Protein 8WZL (pdb70)

Structure (mmCIF, N/CA/C/O backbone):
data_8WZL
#
_entry.id   8WZL
#
_cell.length_a   47.308
_cell.length_b   74.475
_cell.length_c   47.590
_cell.angle_alpha   90.00
_cell.angle_beta   112.02
_cell.angle_gamma   90.00
#
_symmetry.space_group_name_H-M   'P 1 21 1'
#
loop_
_entity.id
_entity.type
_entity.pdbx_description
1 polymer 'Histone deacetylase 7'
2 non-polymer 'SULFATE ION'
3 water water
#
loop_
_atom_site.group_PDB
_atom_site.id
_atom_site.type_symbol
_atom_site.label_atom_id
_atom_site.label_alt_id
_atom_site.label_comp_id
_atom_site.label_asym_id
_atom_site.label_entity_id
_atom_site.label_seq_id
_atom_site.pdbx_PDB_ins_code
_atom_site.Cartn_x
_atom_site.Cartn_y
_atom_site.Cartn_z
_atom_site.occupancy
_atom_site.B_iso_or_equiv
_atom_site.auth_seq_id
_atom_site.auth_comp_id
_atom_site.auth_asym_id
_atom_site.auth_atom_id
_atom_site.pdbx_PDB_model_num
ATOM 1 N N . GLY A 1 1 ? -9.463 -24.382 10.774 1.00 33.63 8 GLY A N 1
ATOM 2 C CA . GLY A 1 1 ? -8.038 -24.351 10.384 1.00 33.32 8 GLY A CA 1
ATOM 3 C C . GLY A 1 1 ? -7.551 -22.947 10.035 1.00 32.74 8 GLY A C 1
ATOM 4 O O . GLY A 1 1 ? -6.599 -22.801 9.277 1.00 34.26 8 GLY A O 1
ATOM 5 N N . LYS A 1 2 ? -8.166 -21.927 10.652 1.00 29.23 9 LYS A N 1
ATOM 6 C CA . LYS A 1 2 ? -7.909 -20.540 10.308 1.00 25.56 9 LYS A CA 1
ATOM 7 C C . LYS A 1 2 ? -6.483 -20.146 10.709 1.00 26.34 9 LYS A C 1
ATOM 8 O O . LYS A 1 2 ? -5.905 -20.702 11.646 1.00 27.96 9 LYS A O 1
ATOM 10 N N . ARG A 1 3 ? -5.995 -19.096 10.045 1.00 23.39 10 ARG A N 1
ATOM 11 C CA . ARG A 1 3 ? -4.669 -18.558 10.446 1.00 23.55 10 ARG A CA 1
ATOM 12 C C . ARG A 1 3 ? -4.729 -17.969 11.856 1.00 20.70 10 ARG A C 1
ATOM 13 O O . ARG A 1 3 ? -5.738 -17.358 12.193 1.00 21.87 10 ARG A O 1
ATOM 21 N N . ARG A 1 4 ? -3.673 -18.169 12.631 1.00 18.51 11 ARG A N 1
ATOM 22 C CA . ARG A 1 4 ? -3.537 -17.547 13.942 1.00 17.01 11 ARG A CA 1
ATOM 23 C C . ARG A 1 4 ? -3.017 -16.121 13.724 1.00 14.92 11 ARG A C 1
ATOM 24 O O . ARG A 1 4 ? -1.916 -15.899 13.182 1.00 13.80 11 ARG A O 1
ATOM 32 N N . VAL A 1 5 ? -3.833 -15.161 14.155 1.00 14.28 12 VAL A N 1
ATOM 33 C CA . VAL A 1 5 ? -3.575 -13.759 13.930 1.00 13.37 12 VAL A CA 1
ATOM 34 C C . VAL A 1 5 ? -3.390 -13.083 15.279 1.00 13.26 12 VAL A C 1
ATOM 35 O O . VAL A 1 5 ? -4.246 -13.172 16.175 1.00 14.18 12 VAL A O 1
ATOM 39 N N . SER A 1 6 ? -2.224 -12.459 15.424 1.00 12.24 13 SER A N 1
ATOM 40 C CA . SER A 1 6 ? -1.886 -11.629 16.574 1.00 12.68 13 SER A CA 1
ATOM 41 C C . SER A 1 6 ? -1.905 -10.175 16.151 1.00 12.28 13 SER A C 1
ATOM 42 O O . SER A 1 6 ? -1.224 -9.836 15.184 1.00 14.32 13 SER A O 1
ATOM 45 N N . TYR A 1 7 ? -2.624 -9.340 16.896 1.00 11.05 14 TYR A N 1
ATOM 46 C CA . TYR A 1 7 ? -2.818 -7.938 16.580 1.00 11.38 14 TYR A CA 1
ATOM 47 C C . TYR A 1 7 ? -2.241 -7.100 17.713 1.00 10.79 14 TYR A C 1
ATOM 48 O O . TYR A 1 7 ? -2.649 -7.242 18.865 1.00 10.91 14 TYR A O 1
ATOM 57 N N . PHE A 1 8 ? -1.248 -6.274 17.385 1.00 10.57 15 PHE A N 1
ATOM 58 C CA . PHE A 1 8 ? -0.559 -5.496 18.396 1.00 10.91 15 PHE A CA 1
ATOM 59 C C . PHE A 1 8 ? -1.152 -4.102 18.467 1.00 11.21 15 PHE A C 1
ATOM 60 O O . PHE A 1 8 ? -1.283 -3.416 17.465 1.00 10.74 15 PHE A O 1
ATOM 68 N N . TYR A 1 9 ? -1.445 -3.675 19.700 1.00 11.49 16 TYR A N 1
ATOM 69 C CA . TYR A 1 9 ? -2.054 -2.388 19.961 1.00 12.42 16 TYR A CA 1
ATOM 70 C C . TYR A 1 9 ? -1.622 -1.919 21.347 1.00 12.30 16 TYR A C 1
ATOM 71 O O . TYR A 1 9 ? -1.694 -2.678 22.313 1.00 12.82 16 TYR A O 1
ATOM 80 N N . GLU A 1 10 ? -1.131 -0.682 21.420 1.00 13.35 17 GLU A N 1
ATOM 81 C CA . GLU A 1 10 ? -0.927 0.024 22.677 1.00 15.26 17 GLU A CA 1
ATOM 82 C C . GLU A 1 10 ? -2.079 0.994 22.946 1.00 15.91 17 GLU A C 1
ATOM 83 O O . GLU A 1 10 ? -2.201 2.018 22.298 1.00 14.29 17 GLU A O 1
ATOM 89 N N . PRO A 1 11 ? -3.022 0.698 23.876 1.00 17.07 18 PRO A N 1
ATOM 90 C CA . PRO A 1 11 ? -4.152 1.592 24.113 1.00 18.53 18 PRO A CA 1
ATOM 91 C C . PRO A 1 11 ? -3.778 2.987 24.609 1.00 19.95 18 PRO A C 1
ATOM 92 O O . PRO A 1 11 ? -4.588 3.901 24.510 1.00 22.53 18 PRO A O 1
ATOM 96 N N . MET A 1 12 ? -2.542 3.175 25.088 1.00 17.66 19 MET A N 1
ATOM 97 C CA . MET A 1 12 ? -2.117 4.506 25.477 1.00 19.12 19 MET A CA 1
ATOM 98 C C . MET A 1 12 ? -1.504 5.301 24.314 1.00 16.05 19 MET A C 1
ATOM 99 O O . MET A 1 12 ? -1.089 6.457 24.493 1.00 16.07 19 MET A O 1
ATOM 104 N N . ILE A 1 13 ? -1.467 4.740 23.095 1.00 15.47 20 ILE A N 1
ATOM 105 C CA . ILE A 1 13 ? -0.735 5.416 22.033 1.00 15.64 20 ILE A CA 1
ATOM 106 C C . ILE A 1 13 ? -1.382 6.765 21.720 1.00 15.27 20 ILE A C 1
ATOM 107 O O . ILE A 1 13 ? -0.663 7.724 21.428 1.00 14.59 20 ILE A O 1
ATOM 112 N N . GLY A 1 14 ? -2.723 6.840 21.763 1.00 15.28 21 GLY A N 1
ATOM 113 C CA . GLY A 1 14 ? -3.428 8.102 21.562 1.00 14.95 21 GLY A CA 1
ATOM 114 C C . GLY A 1 14 ? -3.115 9.147 22.639 1.00 15.02 21 GLY A C 1
ATOM 115 O O . GLY A 1 14 ? -3.035 10.355 22.368 1.00 15.24 21 GLY A O 1
ATOM 116 N N . ASP A 1 15 ? -2.896 8.664 23.869 1.00 15.96 22 ASP A N 1
ATOM 117 C CA . ASP A 1 15 ? -2.471 9.505 24.976 1.00 16.16 22 ASP A CA 1
ATOM 118 C C . ASP A 1 15 ? -1.056 10.059 24.760 1.00 14.65 22 ASP A C 1
ATOM 119 O O . ASP A 1 15 ? -0.792 11.202 25.076 1.00 15.60 22 ASP A O 1
ATOM 124 N N . TYR A 1 16 ? -0.132 9.243 24.250 1.00 14.27 23 TYR A N 1
ATOM 125 C CA . TYR A 1 16 ? 1.209 9.706 23.907 1.00 12.88 23 TYR A CA 1
ATOM 126 C C . TYR A 1 16 ? 1.162 10.680 22.732 1.00 13.55 23 TYR A C 1
ATOM 127 O O . TYR A 1 16 ? 2.027 11.536 22.614 1.00 14.71 23 TYR A O 1
ATOM 136 N N . TYR A 1 17 ? 0.181 10.531 21.826 1.00 13.82 24 TYR A N 1
ATOM 137 C CA . TYR A 1 17 ? 0.156 11.327 20.610 1.00 13.73 24 TYR A CA 1
ATOM 138 C C . TYR A 1 17 ? -0.497 12.681 20.848 1.00 14.80 24 TYR A C 1
ATOM 139 O O . TYR A 1 17 ? -0.013 13.677 20.321 1.00 14.18 24 TYR A O 1
ATOM 148 N N . TYR A 1 18 ? -1.595 12.713 21.631 1.00 15.00 25 TYR A N 1
ATOM 149 C CA . TYR A 1 18 ? -2.396 13.924 21.756 1.00 14.53 25 TYR A CA 1
ATOM 150 C C . TYR A 1 18 ? -2.529 14.373 23.204 1.00 14.95 25 TYR A C 1
ATOM 151 O O . TYR A 1 18 ? -3.098 15.430 23.453 1.00 17.34 25 TYR A O 1
ATOM 160 N N . GLY A 1 19 ? -2.039 13.568 24.152 1.00 16.80 26 GLY A N 1
ATOM 161 C CA . GLY A 1 19 ? -2.156 13.903 25.564 1.00 16.38 26 GLY A CA 1
ATOM 162 C C . GLY A 1 19 ? -3.336 13.192 26.197 1.00 17.42 26 GLY A C 1
ATOM 163 O O . GLY A 1 19 ? -4.288 12.828 25.498 1.00 18.28 26 GLY A O 1
ATOM 164 N N . VAL A 1 20 ? -3.291 13.068 27.526 1.00 19.10 27 VAL A N 1
ATOM 165 C CA . VAL A 1 20 ? -4.310 12.315 28.253 1.00 21.75 27 VAL A CA 1
ATOM 166 C C . VAL A 1 20 ? -5.635 13.063 28.299 1.00 23.56 27 VAL A C 1
ATOM 167 O O . VAL A 1 20 ? -6.661 12.427 28.568 1.00 24.91 27 VAL A O 1
ATOM 171 N N . ASN A 1 21 ? -5.642 14.379 28.025 1.00 23.78 28 ASN A N 1
ATOM 172 C CA . ASN A 1 21 ? -6.891 15.113 28.151 1.00 25.88 28 ASN A CA 1
ATOM 173 C C . ASN A 1 21 ? -7.547 15.386 26.791 1.00 25.16 28 ASN A C 1
ATOM 174 O O . ASN A 1 21 ? -8.505 16.151 26.735 1.00 28.09 28 ASN A O 1
ATOM 179 N N . GLN A 1 22 ? -7.101 14.705 25.716 1.00 24.52 29 GLN A N 1
ATOM 180 C CA . GLN A 1 22 ? -7.764 14.740 24.413 1.00 24.96 29 GLN A CA 1
ATOM 181 C C . GLN A 1 22 ? -8.210 13.322 24.019 1.00 24.54 29 GLN A C 1
ATOM 182 O O . GLN A 1 22 ? -7.795 12.815 22.973 1.00 25.36 29 GLN A O 1
ATOM 188 N N . PRO A 1 23 ? -9.041 12.610 24.829 1.00 25.07 30 PRO A N 1
ATOM 189 C CA . PRO A 1 23 ? -9.368 11.204 24.555 1.00 25.56 30 PRO A CA 1
ATOM 190 C C . PRO A 1 23 ? -10.234 10.973 23.310 1.00 27.60 30 PRO A C 1
ATOM 191 O O . PRO A 1 23 ? -10.219 9.870 22.761 1.00 31.81 30 PRO A O 1
ATOM 195 N N . THR A 1 24 ? -10.967 12.007 22.858 1.00 26.32 31 THR A N 1
ATOM 196 C CA . THR A 1 24 ? -11.852 11.902 21.702 1.00 27.81 31 THR A CA 1
ATOM 197 C C . THR A 1 24 ? -11.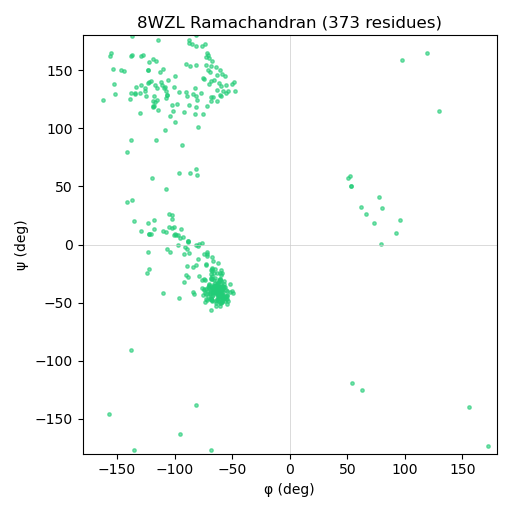290 12.628 20.472 1.00 23.13 31 THR A C 1
ATOM 198 O O . THR A 1 24 ? -11.911 12.564 19.408 1.00 22.52 31 THR A O 1
ATOM 202 N N . LYS A 1 25 ? -10.145 13.326 20.586 1.00 20.78 32 LYS A N 1
ATOM 203 C CA . LYS A 1 25 ? -9.499 13.873 19.397 1.00 18.39 32 LYS A CA 1
ATOM 204 C C . LYS A 1 25 ? -9.156 12.702 18.493 1.00 16.37 32 LYS A C 1
ATOM 205 O O . LYS A 1 25 ? -8.537 11.737 18.911 1.00 17.99 32 LYS A O 1
ATOM 211 N N . PRO A 1 26 ? -9.539 12.759 17.209 1.00 14.84 33 PRO A N 1
ATOM 212 C CA . PRO A 1 26 ? -9.362 11.629 16.309 1.00 13.82 33 PRO A CA 1
ATOM 213 C C . PRO A 1 26 ? -7.873 11.405 16.052 1.00 13.34 33 PRO A C 1
ATOM 214 O O . PRO A 1 26 ? -7.156 12.295 15.607 1.00 14.24 33 PRO A O 1
ATOM 218 N N . GLN A 1 27 ? -7.438 10.190 16.358 1.00 13.71 34 GLN A N 1
ATOM 219 C CA . GLN A 1 27 ? -6.061 9.756 16.189 1.00 12.31 34 GLN A CA 1
ATOM 220 C C . GLN A 1 27 ? -6.134 8.488 15.340 1.00 11.83 34 GLN A C 1
ATOM 221 O O . GLN A 1 27 ? -6.911 7.579 15.641 1.00 12.07 34 GLN A O 1
ATOM 227 N N . ARG A 1 28 ? -5.304 8.416 14.304 1.00 11.14 35 ARG A N 1
ATOM 228 C CA . ARG A 1 28 ? -5.508 7.445 13.247 1.00 11.33 35 ARG A CA 1
ATOM 229 C C . ARG A 1 28 ? -5.516 6.004 13.762 1.00 10.58 35 ARG A C 1
ATOM 230 O O . ARG A 1 28 ? -6.335 5.199 13.308 1.00 10.59 35 ARG A O 1
ATOM 238 N N . ILE A 1 29 ? -4.629 5.639 14.699 1.00 10.34 36 ILE A N 1
ATOM 239 C CA . ILE A 1 29 ? -4.595 4.275 15.222 1.00 10.98 36 ILE A CA 1
ATOM 240 C C . ILE A 1 29 ? -5.757 3.991 16.192 1.00 11.47 36 ILE A C 1
ATOM 241 O O . ILE A 1 29 ? -6.354 2.908 16.156 1.00 11.08 36 ILE A O 1
ATOM 246 N N . ARG A 1 30 ? -6.110 4.961 17.033 1.00 11.81 37 ARG A N 1
A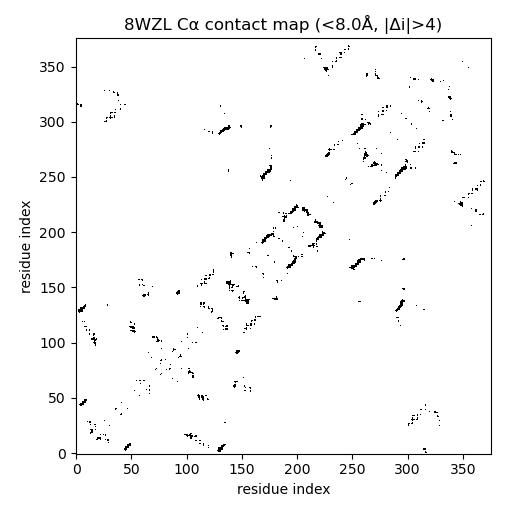TOM 247 C CA . ARG A 1 30 ? -7.242 4.809 17.935 1.00 12.84 37 ARG A CA 1
ATOM 248 C C . ARG A 1 30 ? -8.562 4.661 17.153 1.00 11.76 37 ARG A C 1
ATOM 249 O O . ARG A 1 30 ? -9.438 3.867 17.530 1.00 12.12 37 ARG A O 1
ATOM 257 N N . VAL A 1 31 ? -8.701 5.408 16.050 1.00 10.92 38 VAL A N 1
ATOM 258 C CA . VAL A 1 31 ? -9.923 5.303 15.249 1.00 11.00 38 VAL A CA 1
ATOM 259 C C . VAL A 1 31 ? -9.947 3.973 14.480 1.00 11.01 38 VAL A C 1
ATOM 260 O O . VAL A 1 31 ? -10.996 3.342 14.348 1.00 10.69 38 VAL A O 1
ATOM 264 N N . THR A 1 32 ? -8.811 3.569 13.905 1.00 10.47 39 THR A N 1
ATOM 265 C CA . THR A 1 32 ? -8.717 2.276 13.232 1.00 9.79 39 THR A CA 1
ATOM 266 C C . THR A 1 32 ? -9.157 1.167 14.196 1.00 10.14 39 THR A C 1
ATOM 267 O O . THR A 1 32 ? -9.969 0.292 13.858 1.00 10.24 39 THR A O 1
ATOM 271 N N . HIS A 1 33 ? -8.631 1.216 15.437 1.00 10.58 40 HIS A N 1
ATOM 272 C CA . HIS A 1 33 ? -8.993 0.225 16.435 1.00 10.34 40 HIS A CA 1
ATOM 273 C C . HIS A 1 33 ? -10.514 0.207 16.712 1.00 10.78 40 HIS A C 1
ATOM 274 O O . HIS A 1 33 ? -11.149 -0.862 16.847 1.00 10.56 40 HIS A O 1
ATOM 281 N N . ASN A 1 34 ? -11.099 1.412 16.827 1.00 11.26 41 ASN A N 1
ATOM 282 C CA . ASN A 1 34 ? -12.523 1.617 17.054 1.00 11.69 41 ASN A CA 1
ATOM 283 C C . ASN A 1 34 ? -13.330 0.927 15.949 1.00 10.92 41 ASN A C 1
ATOM 284 O O . ASN A 1 34 ? -14.256 0.173 16.246 1.00 10.84 41 ASN A O 1
ATOM 289 N N . LEU A 1 35 ? -12.957 1.159 14.682 1.00 9.76 42 LEU A N 1
ATOM 290 C CA . LEU A 1 35 ? -13.678 0.519 13.580 1.00 10.74 42 LEU A CA 1
ATOM 291 C C . LEU A 1 35 ? -13.538 -1.006 13.600 1.00 10.54 42 LEU A C 1
ATOM 292 O O . LEU A 1 35 ? -14.506 -1.753 13.423 1.00 11.31 42 LEU A O 1
ATOM 297 N N . ILE A 1 36 ? -12.346 -1.510 13.908 1.00 10.28 43 ILE A N 1
ATOM 298 C CA . ILE A 1 36 ? -12.117 -2.946 13.970 1.00 10.95 43 ILE A CA 1
ATOM 299 C C . ILE A 1 36 ? -13.024 -3.617 15.011 1.00 11.24 43 ILE A C 1
ATOM 300 O O . ILE A 1 36 ? -13.664 -4.633 14.711 1.00 11.88 43 ILE A O 1
ATOM 305 N N . LEU A 1 37 ? -13.155 -3.005 16.192 1.00 12.44 44 LEU A N 1
ATOM 306 C CA . LEU A 1 37 ? -14.023 -3.528 17.234 1.00 12.66 44 LEU A CA 1
ATOM 307 C C . LEU A 1 37 ? -15.496 -3.374 16.842 1.00 13.01 44 LEU A C 1
ATOM 308 O O . LEU A 1 37 ? -16.298 -4.240 17.174 1.00 13.49 44 LEU A O 1
ATOM 313 N N . SER A 1 38 ? -15.839 -2.294 16.110 1.00 12.23 45 SER A N 1
ATOM 314 C CA . SER A 1 38 ? -17.213 -2.093 15.643 1.00 12.77 45 SER A CA 1
ATOM 315 C C . SER A 1 38 ? -17.686 -3.226 14.725 1.00 13.02 45 SER A C 1
ATOM 316 O O . SER A 1 38 ? -18.899 -3.466 14.640 1.00 13.57 45 SER A O 1
ATOM 319 N N . TYR A 1 39 ? -16.748 -3.916 14.072 1.00 13.27 46 TYR A N 1
ATOM 320 C CA . TYR A 1 39 ? -17.021 -5.051 13.202 1.00 13.83 46 TYR A CA 1
ATOM 321 C C . TYR A 1 39 ? -16.747 -6.383 13.893 1.00 15.29 46 TYR A C 1
ATOM 322 O O . TYR A 1 39 ? -16.784 -7.427 13.253 1.00 17.54 46 TYR A O 1
ATOM 331 N N . ASN A 1 40 ? -16.469 -6.342 15.200 1.00 16.29 47 ASN A N 1
ATOM 332 C CA . ASN A 1 40 ? -16.341 -7.551 16.005 1.00 16.29 47 ASN A CA 1
ATOM 333 C C . ASN A 1 40 ? -15.129 -8.407 15.616 1.00 15.24 47 ASN A C 1
ATOM 334 O O . ASN A 1 40 ? -15.062 -9.589 15.961 1.00 13.76 47 ASN A O 1
ATOM 339 N N . LEU A 1 41 ? -14.098 -7.773 15.057 1.00 14.69 48 LEU A N 1
ATOM 340 C CA . LEU A 1 41 ? -12.914 -8.486 14.597 1.00 13.71 48 LEU A CA 1
ATOM 341 C C . LEU A 1 41 ? -12.058 -8.977 15.764 1.00 14.09 48 LEU A C 1
ATOM 342 O O . LEU A 1 41 ? -11.269 -9.880 15.557 1.00 13.39 48 LEU A O 1
ATOM 347 N N . HIS A 1 42 ? -12.245 -8.424 16.976 1.00 13.43 49 HIS A N 1
ATOM 348 C CA . HIS A 1 42 ? -11.585 -8.942 18.164 1.00 13.63 49 HIS A CA 1
ATOM 349 C C . HIS A 1 42 ? -11.947 -10.402 18.454 1.00 14.00 49 HIS A C 1
ATOM 350 O O . HIS A 1 42 ? -11.187 -11.114 19.148 1.00 16.17 49 HIS A O 1
ATOM 357 N N . ARG A 1 43 ? -13.089 -10.872 17.928 1.00 14.08 50 ARG A N 1
ATOM 358 C CA . ARG A 1 43 ? -13.519 -12.253 18.099 1.00 15.87 50 ARG A CA 1
ATOM 359 C C . ARG A 1 43 ? -12.681 -13.244 17.280 1.00 16.43 50 ARG A C 1
ATOM 360 O O . ARG A 1 43 ? -12.848 -14.447 17.433 1.00 20.07 50 ARG A O 1
ATOM 368 N N . HIS A 1 44 ? -11.793 -12.742 16.405 1.00 15.77 51 HIS A N 1
ATOM 369 C CA . HIS A 1 44 ? -11.165 -13.573 15.392 1.00 15.95 51 HIS A CA 1
ATOM 370 C C . HIS A 1 44 ? -9.650 -13.425 15.400 1.00 15.51 51 HIS A C 1
ATOM 371 O O . HIS A 1 44 ? -8.983 -13.866 14.477 1.00 15.84 51 HIS A O 1
ATOM 378 N N . MET A 1 45 ? -9.106 -12.782 16.449 1.00 14.42 52 MET A N 1
ATOM 379 C CA . MET A 1 45 ? -7.671 -12.598 16.548 1.00 14.34 52 MET A CA 1
ATOM 380 C C . MET A 1 45 ? -7.333 -12.408 18.022 1.00 14.81 52 MET A C 1
ATOM 381 O O . MET A 1 45 ? -8.200 -12.120 18.835 1.00 16.05 52 MET A O 1
ATOM 386 N N . GLU A 1 46 ? -6.061 -12.600 18.341 1.00 15.06 53 GLU A N 1
ATOM 387 C CA . GLU A 1 46 ? -5.544 -12.302 19.655 1.00 16.46 53 GLU A CA 1
ATOM 388 C C . GLU A 1 46 ? -5.064 -10.851 19.674 1.00 15.23 53 GLU A C 1
ATOM 389 O O . GLU A 1 46 ? -4.319 -10.419 18.786 1.00 17.73 53 GLU A O 1
ATOM 395 N N . ILE A 1 47 ? -5.481 -10.106 20.692 1.00 14.42 54 ILE A N 1
ATOM 396 C CA . ILE A 1 47 ? -5.057 -8.733 20.896 1.00 15.18 54 ILE A CA 1
ATOM 397 C C . ILE A 1 47 ? -3.915 -8.745 21.917 1.00 14.69 54 ILE A C 1
ATOM 398 O O . ILE A 1 47 ? -4.092 -9.186 23.047 1.00 16.05 54 ILE A O 1
ATOM 403 N N . ASN A 1 48 ? -2.752 -8.240 21.501 1.00 14.05 55 ASN A N 1
ATOM 404 C CA . ASN A 1 48 ? -1.529 -8.274 22.286 1.00 15.04 55 ASN A CA 1
ATOM 405 C C . ASN A 1 48 ? -1.010 -6.863 22.542 1.00 15.40 55 ASN A C 1
ATOM 406 O O . ASN A 1 48 ? -1.023 -6.000 21.670 1.00 15.78 55 ASN A O 1
ATOM 411 N N . HIS A 1 49 ? -0.506 -6.633 23.761 1.00 16.81 56 HIS A N 1
ATOM 412 C CA . HIS A 1 49 ? 0.180 -5.402 24.080 1.00 18.98 56 HIS A CA 1
ATOM 413 C C . HIS A 1 49 ? 1.634 -5.563 23.640 1.00 17.15 56 HIS A C 1
ATOM 414 O O . HIS A 1 49 ? 2.257 -6.564 23.965 1.00 17.74 56 HIS A O 1
ATOM 421 N N . PRO A 1 50 ? 2.232 -4.626 22.866 1.00 15.26 57 PRO A N 1
ATOM 422 C CA . PRO A 1 50 ? 3.631 -4.778 22.488 1.00 16.42 57 PRO A CA 1
ATOM 423 C C . PRO A 1 50 ? 4.539 -4.550 23.686 1.00 15.18 57 PRO A C 1
ATOM 424 O O . PRO A 1 50 ? 4.225 -3.782 24.600 1.00 16.16 57 PRO A O 1
ATOM 428 N N . ASP A 1 51 ? 5.674 -5.229 23.661 1.00 13.80 58 ASP A N 1
ATOM 429 C CA . ASP A 1 51 ? 6.792 -4.814 24.491 1.00 14.34 58 ASP A CA 1
ATOM 430 C C . ASP A 1 51 ? 7.297 -3.498 23.930 1.00 13.43 58 ASP A C 1
ATOM 431 O O . ASP A 1 51 ? 7.522 -3.394 22.721 1.00 14.01 58 ASP A O 1
ATOM 436 N N . LEU A 1 52 ? 7.398 -2.465 24.785 1.00 14.87 59 LEU A N 1
ATOM 437 C CA . LEU A 1 52 ? 8.005 -1.212 24.343 1.00 16.43 59 LEU A CA 1
ATOM 438 C C . LEU A 1 52 ? 9.456 -1.398 23.866 1.00 16.52 59 LEU A C 1
ATOM 439 O O . LEU A 1 52 ? 10.258 -2.061 24.513 1.00 20.54 59 LEU A O 1
ATOM 444 N N . ALA A 1 53 ? 9.789 -0.760 22.735 1.00 15.23 60 ALA A N 1
ATOM 445 C CA . ALA A 1 53 ? 11.165 -0.588 22.290 1.00 15.81 60 ALA A CA 1
ATOM 446 C C . ALA A 1 53 ? 11.842 0.430 23.186 1.00 15.85 60 ALA A C 1
ATOM 447 O O . ALA A 1 53 ? 11.172 1.201 23.856 1.00 17.28 60 ALA A O 1
ATOM 449 N N . ASP A 1 54 ? 13.173 0.475 23.130 1.00 16.23 61 ASP A N 1
ATOM 450 C CA . ASP A 1 54 ? 13.926 1.512 23.828 1.00 16.54 61 ASP A CA 1
ATOM 451 C C . ASP A 1 54 ? 15.017 2.100 22.942 1.00 16.44 61 ASP A C 1
ATOM 452 O O . ASP A 1 54 ? 15.192 1.723 21.772 1.00 15.59 61 ASP A O 1
ATOM 457 N N . ALA A 1 55 ? 15.794 3.015 23.532 1.00 16.48 62 ALA A N 1
ATOM 458 C CA . ALA A 1 55 ? 16.787 3.729 22.746 1.00 17.45 62 ALA A CA 1
ATOM 459 C C . ALA A 1 55 ? 17.803 2.746 22.164 1.00 17.27 62 ALA A C 1
ATOM 460 O O . ALA A 1 55 ? 18.250 2.913 21.047 1.00 18.38 62 ALA A O 1
ATOM 462 N N . SER A 1 56 ? 18.161 1.697 22.902 1.00 16.39 63 SER A N 1
ATOM 463 C CA . SER A 1 56 ? 19.139 0.749 22.399 1.00 16.68 63 SER A CA 1
ATOM 464 C C . SER A 1 56 ? 18.631 0.034 21.148 1.00 17.50 63 SER A C 1
ATOM 465 O O . SER A 1 56 ? 19.403 -0.258 20.216 1.00 18.19 63 SER A O 1
ATOM 468 N N . ASP A 1 57 ? 17.317 -0.189 21.076 1.00 16.69 64 ASP A N 1
ATOM 469 C CA . ASP A 1 57 ? 16.781 -0.806 19.883 1.00 16.56 64 ASP A CA 1
ATOM 470 C C . ASP A 1 57 ? 16.907 0.159 18.699 1.00 15.36 64 ASP A C 1
ATOM 471 O O . ASP A 1 57 ? 17.331 -0.218 17.590 1.00 15.69 64 ASP A O 1
ATOM 476 N N . PHE A 1 58 ? 16.538 1.416 18.921 1.00 13.20 65 PHE A N 1
ATOM 477 C CA . PHE A 1 58 ? 16.595 2.432 17.867 1.00 13.48 65 PHE A CA 1
ATOM 478 C C . PHE A 1 58 ? 18.017 2.618 17.325 1.00 14.85 65 PHE A C 1
ATOM 479 O O . PHE A 1 58 ? 18.229 2.848 16.135 1.00 14.87 65 PHE A O 1
ATOM 487 N N . GLU A 1 59 ? 19.003 2.477 18.195 1.00 14.94 66 GLU A N 1
ATOM 488 C CA . GLU A 1 59 ? 20.390 2.810 17.863 1.00 16.96 66 GLU A CA 1
ATOM 489 C C . GLU A 1 59 ? 21.045 1.685 17.055 1.00 17.60 66 GLU A C 1
ATOM 490 O O . GLU A 1 59 ? 22.168 1.833 16.577 1.00 22.04 66 GLU A O 1
ATOM 496 N N . LYS A 1 60 ? 20.318 0.600 16.791 1.00 18.35 67 LYS A N 1
ATOM 497 C CA . LYS A 1 60 ? 20.807 -0.393 15.843 1.00 19.70 67 LYS A CA 1
ATOM 498 C C . LYS A 1 60 ? 20.871 0.175 14.429 1.00 19.27 67 LYS A C 1
ATOM 499 O O . LYS A 1 60 ? 21.789 -0.138 13.674 1.00 23.64 67 LYS A O 1
ATOM 505 N N . PHE A 1 61 ? 19.916 1.053 14.113 1.00 16.85 68 PHE A N 1
ATOM 506 C CA . PHE A 1 61 ? 19.847 1.691 12.817 1.00 15.48 68 PHE A CA 1
ATOM 507 C C . PHE A 1 61 ? 20.181 3.183 12.891 1.00 14.73 68 PHE A C 1
ATOM 508 O O . PHE A 1 61 ? 20.797 3.718 11.978 1.00 16.73 68 PHE A O 1
ATOM 516 N N . HIS A 1 62 ? 19.677 3.870 13.917 1.00 14.28 69 HIS A N 1
ATOM 517 C CA . HIS A 1 62 ? 19.646 5.320 14.011 1.00 14.10 69 HIS A CA 1
ATOM 518 C C . HIS A 1 62 ? 20.911 5.846 14.689 1.00 15.49 69 HIS A C 1
ATOM 519 O O . HIS A 1 62 ? 21.572 5.130 15.440 1.00 16.11 69 HIS A O 1
ATOM 526 N N . SER A 1 63 ? 21.238 7.111 14.386 1.00 16.43 70 SER A N 1
ATOM 527 C CA . SER A 1 63 ? 22.388 7.763 15.005 1.00 18.15 70 SER A CA 1
ATOM 528 C C . SER A 1 63 ? 22.047 8.151 16.453 1.00 18.20 70 SER A C 1
ATOM 529 O O . SER A 1 63 ? 20.914 8.517 16.765 1.00 18.22 70 SER A O 1
ATOM 532 N N . LEU A 1 64 ? 23.044 8.023 17.343 1.00 18.41 71 LEU A N 1
ATOM 533 C CA . LEU A 1 64 ? 22.911 8.411 18.741 1.00 19.75 71 LEU A CA 1
ATOM 534 C C . LEU A 1 64 ? 22.468 9.875 18.851 1.00 18.19 71 LEU A C 1
ATOM 535 O O . LEU A 1 64 ? 21.593 10.178 19.669 1.00 19.91 71 LEU A O 1
ATOM 540 N N . GLU A 1 65 ? 23.061 10.790 18.062 1.00 18.38 72 GLU A N 1
ATOM 541 C CA . GLU A 1 65 ? 22.719 12.202 18.170 1.00 18.57 72 GLU A CA 1
ATOM 542 C C . GLU A 1 65 ? 21.234 12.406 17.830 1.00 16.97 72 GLU A C 1
ATOM 543 O O . GLU A 1 65 ? 20.540 13.193 18.482 1.00 17.11 72 GLU A O 1
ATOM 549 N N . TYR A 1 66 ? 20.708 11.645 16.858 1.00 14.99 73 TYR A N 1
ATOM 550 C CA . TYR A 1 66 ? 19.299 11.751 16.533 1.00 14.23 73 TYR A CA 1
ATOM 551 C C . TYR A 1 66 ? 18.416 11.237 17.661 1.00 13.44 73 TYR A C 1
ATOM 552 O O . TYR A 1 66 ? 17.446 11.905 18.021 1.00 12.84 73 TYR A O 1
ATOM 561 N N . ILE A 1 67 ? 18.719 10.057 18.186 1.00 13.89 74 ILE A N 1
ATOM 562 C CA . ILE A 1 67 ? 17.903 9.460 19.216 1.00 13.58 74 ILE A CA 1
ATOM 563 C C . ILE A 1 67 ? 17.932 10.310 20.478 1.00 14.31 74 ILE A C 1
ATOM 564 O O . ILE A 1 67 ? 16.856 10.495 21.082 1.00 14.14 74 ILE A O 1
ATOM 569 N N . ASN A 1 68 ? 19.098 10.879 20.808 1.00 15.02 75 ASN A N 1
ATOM 570 C CA . ASN A 1 68 ? 19.188 11.764 21.958 1.00 15.54 75 ASN A CA 1
ATOM 571 C C . ASN A 1 68 ? 18.339 12.999 21.720 1.00 16.54 75 ASN A C 1
ATOM 572 O O . ASN A 1 68 ? 17.691 13.503 22.647 1.00 17.11 75 ASN A O 1
ATOM 577 N N . PHE A 1 69 ? 18.353 13.519 20.492 1.00 15.87 76 PHE A N 1
ATOM 578 C CA . PHE A 1 69 ? 17.481 14.639 20.204 1.00 16.49 76 PHE A CA 1
ATOM 579 C C . PHE A 1 69 ? 16.013 14.262 20.457 1.00 15.65 76 PHE A C 1
ATOM 580 O O . PHE A 1 69 ? 15.294 15.021 21.094 1.00 16.18 76 PHE A O 1
ATOM 588 N N . LEU A 1 70 ? 15.562 13.109 19.955 1.00 15.45 77 LEU A N 1
ATOM 589 C CA . LEU A 1 70 ? 14.161 12.734 20.128 1.00 15.62 77 LEU A CA 1
ATOM 590 C C . LEU A 1 70 ? 13.803 12.649 21.603 1.00 15.40 77 LEU A C 1
ATOM 591 O O . LEU A 1 70 ? 12.720 13.072 21.986 1.00 16.17 77 LEU A O 1
ATOM 596 N N . LYS A 1 71 ? 14.715 12.135 22.434 1.00 16.11 78 LYS A N 1
ATOM 597 C CA . LYS A 1 71 ? 14.485 12.079 23.870 1.00 17.13 78 LYS A CA 1
ATOM 598 C C . LYS A 1 71 ? 14.261 13.476 24.457 1.00 17.54 78 LYS A C 1
ATOM 599 O O . LYS A 1 71 ? 13.499 13.637 25.414 1.00 18.84 78 LYS A O 1
ATOM 605 N N . SER A 1 72 ? 14.897 14.494 23.865 1.00 16.89 79 SER A N 1
ATOM 606 C CA . SER A 1 72 ? 14.808 15.863 24.363 1.00 17.48 79 SER A CA 1
ATOM 607 C C . SER A 1 72 ? 13.542 16.599 23.930 1.00 17.67 79 SER A C 1
ATOM 608 O O . SER A 1 72 ? 13.267 17.691 24.448 1.00 18.16 79 SER A O 1
ATOM 611 N N . VAL A 1 73 ? 12.858 16.098 22.890 1.00 18.68 80 VAL A N 1
ATOM 612 C CA . VAL A 1 73 ? 11.699 16.806 22.354 1.00 19.48 80 VAL A CA 1
ATOM 613 C C . VAL A 1 73 ? 10.482 16.655 23.275 1.00 18.84 80 VAL A C 1
ATOM 614 O O . VAL A 1 73 ? 9.912 15.585 23.427 1.00 16.62 80 VAL A O 1
ATOM 618 N N . THR A 1 74 ? 10.095 17.774 23.886 1.00 17.93 81 THR A N 1
ATOM 619 C CA . THR A 1 74 ? 8.944 17.860 24.771 1.00 19.09 81 THR A CA 1
ATOM 620 C C . THR A 1 74 ? 8.187 19.143 24.468 1.00 18.21 81 THR A C 1
ATOM 621 O O . THR A 1 74 ? 8.750 20.073 23.895 1.00 19.81 81 THR A O 1
ATOM 625 N N . PRO A 1 75 ? 6.910 19.264 24.896 1.00 18.17 82 PRO A N 1
ATOM 626 C CA . PRO A 1 75 ? 6.195 20.508 24.681 1.00 18.31 82 PRO A CA 1
ATOM 627 C C . PRO A 1 75 ? 6.929 21.696 25.272 1.00 17.17 82 PRO A C 1
ATOM 628 O O . PRO A 1 75 ? 6.920 22.754 24.662 1.00 18.56 82 PRO A O 1
ATOM 632 N N . GLU A 1 76 ? 7.582 21.514 26.427 1.00 18.47 83 GLU A N 1
ATOM 633 C CA . GLU A 1 76 ? 8.276 22.618 27.055 1.00 19.21 83 GLU A CA 1
ATOM 634 C C . GLU A 1 76 ? 9.495 23.029 26.223 1.00 17.99 83 GLU A C 1
ATOM 635 O O . GLU A 1 76 ? 9.723 24.207 26.067 1.00 18.79 83 GLU A O 1
ATOM 641 N N . THR A 1 77 ? 10.227 22.078 25.627 1.00 18.38 84 THR A N 1
ATOM 642 C CA . THR A 1 77 ? 11.441 22.431 24.881 1.00 19.12 84 THR A CA 1
ATOM 643 C C . THR A 1 77 ? 11.145 22.975 23.489 1.00 18.95 84 THR A C 1
ATOM 644 O O . THR A 1 77 ? 11.934 23.777 22.977 1.00 20.80 84 THR A O 1
ATOM 648 N N . VAL A 1 78 ? 10.009 22.591 22.874 1.00 19.48 85 VAL A N 1
ATOM 649 C CA . VAL A 1 78 ? 9.794 23.014 21.488 1.00 21.57 85 VAL A CA 1
ATOM 650 C C . VAL A 1 78 ? 8.782 24.153 21.374 1.00 23.35 85 VAL A C 1
ATOM 651 O O . VAL A 1 78 ? 8.571 24.670 20.268 1.00 24.51 85 VAL A O 1
ATOM 655 N N . THR A 1 79 ? 8.132 24.533 22.483 1.00 24.82 86 THR A N 1
ATOM 656 C CA . THR A 1 79 ? 7.286 25.716 22.488 1.00 29.28 86 THR A CA 1
ATOM 657 C C . THR A 1 79 ? 8.157 26.916 22.855 1.00 28.45 86 THR A C 1
ATOM 658 O O . THR A 1 79 ? 8.884 26.888 23.852 1.00 30.44 86 THR A O 1
ATOM 662 N N . ASP A 1 80 ? 8.080 27.949 22.011 1.00 28.36 87 ASP A N 1
ATOM 663 C CA . ASP A 1 80 ? 8.960 29.101 22.089 1.00 29.33 87 ASP A CA 1
ATOM 664 C C . ASP A 1 80 ? 10.396 28.584 22.113 1.00 23.82 87 ASP A C 1
ATOM 665 O O . ASP A 1 80 ? 11.146 28.836 23.055 1.00 25.95 87 ASP A O 1
ATOM 670 N N . PRO A 1 81 ? 10.811 27.843 21.061 1.00 22.48 88 PRO A N 1
ATOM 671 C CA . PRO A 1 81 ? 12.101 27.171 21.061 1.00 18.72 88 PRO A CA 1
ATOM 672 C C . PRO A 1 81 ? 13.278 28.128 21.004 1.00 16.69 88 PRO A C 1
ATOM 673 O O . PRO A 1 81 ? 13.262 29.131 20.299 1.00 17.29 88 PRO A O 1
ATOM 677 N N . HIS A 1 82 ? 14.308 27.778 21.764 1.00 14.86 89 HIS A N 1
ATOM 678 C CA . HIS A 1 82 ? 15.594 28.426 21.622 1.00 15.17 89 HIS A CA 1
ATOM 679 C C . HIS A 1 82 ? 16.097 28.230 20.188 1.00 15.26 89 HIS A C 1
ATOM 680 O O . HIS A 1 82 ? 15.818 27.179 19.567 1.00 16.76 89 HIS A O 1
ATOM 687 N N . PRO A 1 83 ? 16.838 29.200 19.589 1.00 14.14 90 PRO A N 1
ATOM 688 C CA . PRO A 1 83 ? 17.339 28.989 18.230 1.00 15.15 90 PRO A CA 1
ATOM 689 C C . PRO A 1 83 ? 18.109 27.678 18.034 1.00 15.02 90 PRO A C 1
ATOM 690 O O . PRO A 1 83 ? 17.999 27.048 16.973 1.00 14.97 90 PRO A O 1
ATOM 694 N N . SER A 1 84 ? 18.845 27.222 19.069 1.00 13.82 91 SER A N 1
ATOM 695 C CA . SER A 1 84 ? 19.556 25.954 18.966 1.00 15.22 91 SER A CA 1
ATOM 696 C C . SER A 1 84 ? 18.591 24.778 18.791 1.00 15.68 91 SER A C 1
ATOM 697 O O . SER A 1 84 ? 18.892 23.836 18.060 1.00 15.25 91 SER A O 1
ATOM 700 N N . VAL A 1 85 ? 17.423 24.839 19.454 1.00 14.65 92 VAL A N 1
ATOM 701 C CA . VAL A 1 85 ? 16.400 23.816 19.293 1.00 15.68 92 VAL A CA 1
ATOM 702 C C . VAL A 1 85 ? 15.806 23.900 17.882 1.00 15.46 92 VAL A C 1
ATOM 703 O O . VAL A 1 85 ? 15.698 22.881 17.201 1.00 16.08 92 VAL A O 1
ATOM 707 N N . SER A 1 86 ? 15.460 25.105 17.412 1.00 16.06 93 SER A N 1
ATOM 708 C CA . SER A 1 86 ? 14.965 25.241 16.040 1.00 15.69 93 SER A CA 1
ATOM 709 C C . SER A 1 86 ? 15.939 24.680 14.989 1.00 16.78 93 SER A C 1
ATOM 710 O O . SER A 1 86 ? 15.524 24.077 14.011 1.00 16.06 93 SER A O 1
ATOM 713 N N . GLU A 1 87 ? 17.242 24.887 15.174 1.00 16.24 94 GLU A N 1
ATOM 714 C CA . GLU A 1 87 ? 18.252 24.431 14.234 1.00 18.51 94 GLU A CA 1
ATOM 715 C C . GLU A 1 87 ? 18.279 22.904 14.228 1.00 17.63 94 GLU A C 1
ATOM 716 O O . GLU A 1 87 ? 18.423 22.292 13.179 1.00 17.16 94 GLU A O 1
ATOM 722 N N . ASN A 1 88 ? 18.171 22.290 15.415 1.00 17.34 95 ASN A N 1
ATOM 723 C CA . ASN A 1 88 ? 18.106 20.839 15.492 1.00 18.35 95 ASN A CA 1
ATOM 724 C C . ASN A 1 88 ? 16.812 20.299 14.874 1.00 18.15 95 ASN A C 1
ATOM 725 O O . ASN A 1 88 ? 16.838 19.243 14.236 1.00 18.83 95 ASN A O 1
ATOM 730 N N . LEU A 1 89 ? 15.687 20.995 15.088 1.00 16.24 96 LEU A N 1
ATOM 731 C CA . LEU A 1 89 ? 14.431 20.553 14.504 1.00 17.10 96 LEU A CA 1
ATOM 732 C C . LEU A 1 89 ? 14.607 20.483 12.979 1.00 16.67 96 LEU A C 1
ATOM 733 O O . LEU A 1 89 ? 14.136 19.529 12.334 1.00 18.02 96 LEU A O 1
ATOM 738 N N . LYS A 1 90 ? 15.354 21.441 12.402 1.00 18.57 97 LYS A N 1
ATOM 739 C CA . LYS A 1 90 ? 15.598 21.448 10.964 1.00 19.56 97 LYS A CA 1
ATOM 740 C C . LYS A 1 90 ? 16.570 20.332 10.560 1.00 18.88 97 LYS A C 1
ATOM 741 O O . LYS A 1 90 ? 16.309 19.605 9.587 1.00 20.30 97 LYS A O 1
ATOM 744 N N . ARG A 1 91 ? 17.690 20.197 11.299 1.00 19.08 98 ARG A N 1
ATOM 745 C CA . ARG A 1 91 ? 18.727 19.203 11.021 1.00 20.06 98 ARG A CA 1
ATOM 746 C C . ARG A 1 91 ? 18.155 17.780 11.053 1.00 18.66 98 ARG A C 1
ATOM 747 O O . ARG A 1 91 ? 18.572 16.927 10.265 1.00 19.07 98 ARG A O 1
ATOM 755 N N . PHE A 1 92 ? 17.257 17.503 12.009 1.00 17.94 99 PHE A N 1
ATOM 756 C CA . PHE A 1 92 ? 16.697 16.172 12.183 1.00 16.89 99 PHE A CA 1
ATOM 757 C C . PHE A 1 92 ? 15.301 16.023 11.570 1.00 16.76 99 PHE A C 1
ATOM 758 O O . PHE A 1 92 ? 14.672 14.982 11.733 1.00 15.81 99 PHE A O 1
ATOM 766 N N . ASN A 1 93 ? 14.876 17.043 10.813 1.00 18.56 100 ASN A N 1
ATOM 767 C CA . ASN A 1 93 ? 13.626 17.040 10.075 1.00 18.34 100 ASN A CA 1
ATOM 768 C C . ASN A 1 93 ? 12.416 16.699 10.953 1.00 17.70 100 ASN A C 1
ATOM 769 O O . ASN A 1 93 ? 11.532 15.920 10.556 1.00 19.43 100 ASN A O 1
ATOM 774 N N . VAL A 1 94 ? 12.319 17.402 12.085 1.00 17.56 101 VAL A N 1
ATOM 775 C CA . VAL A 1 94 ? 11.187 17.262 12.981 1.00 17.11 101 VAL A CA 1
ATOM 776 C C . VAL A 1 94 ? 10.264 18.470 12.818 1.00 17.93 101 VAL A C 1
ATOM 777 O O . VAL A 1 94 ? 10.515 19.587 13.248 1.00 18.00 101 VAL A O 1
ATOM 781 N N . ASP A 1 95 ? 9.110 18.189 12.241 1.00 21.46 102 ASP A N 1
ATOM 782 C CA . ASP A 1 95 ? 8.096 19.178 11.977 1.00 24.26 102 ASP A CA 1
ATOM 783 C C . ASP A 1 95 ? 7.286 19.459 13.250 1.00 24.10 102 ASP A C 1
ATOM 784 O O . ASP A 1 95 ? 6.707 18.537 13.828 1.00 23.50 102 ASP A O 1
ATOM 789 N N . VAL A 1 96 ? 7.211 20.730 13.670 1.00 25.98 103 VAL A N 1
ATOM 790 C CA . VAL A 1 96 ? 6.528 21.087 14.909 1.00 26.46 103 VAL A CA 1
ATOM 791 C C . VAL A 1 96 ? 5.346 22.007 14.644 1.00 29.25 103 VAL A C 1
ATOM 792 O O . VAL A 1 96 ? 4.876 22.677 15.557 1.00 28.29 103 VAL A O 1
ATOM 796 N N . ASP A 1 97 ? 4.856 21.976 13.403 1.00 27.79 104 ASP A N 1
ATOM 797 C CA . ASP A 1 97 ? 3.793 22.830 12.910 1.00 31.42 104 ASP A CA 1
ATOM 798 C C . ASP A 1 97 ? 2.461 22.070 12.842 1.00 30.42 104 ASP A C 1
ATOM 799 O O . ASP A 1 97 ? 1.588 22.434 12.058 1.00 33.90 104 ASP A O 1
ATOM 804 N 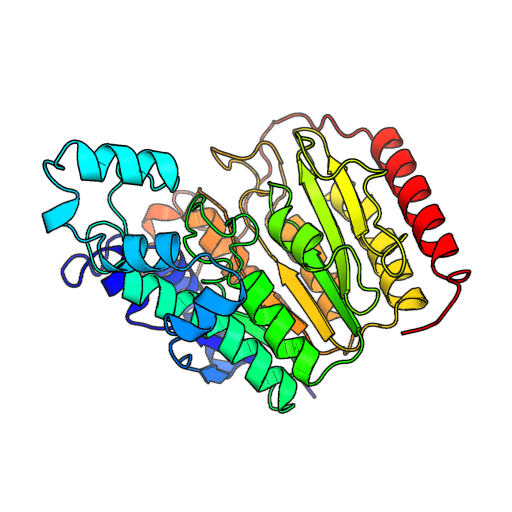N . TRP A 1 98 ? 2.285 21.018 13.658 1.00 29.02 105 TRP A N 1
ATOM 805 C CA . TRP A 1 98 ? 0.965 20.428 13.888 1.00 29.17 105 TRP A CA 1
ATOM 806 C C . TRP A 1 98 ? 0.903 19.973 15.349 1.00 26.06 105 TRP A C 1
ATOM 807 O O . TRP A 1 98 ? 1.947 19.657 15.877 1.00 24.52 105 TRP A O 1
ATOM 818 N N . ASP A 1 99 ? -0.276 19.971 16.011 1.00 22.58 106 ASP A N 1
ATOM 819 C CA . ASP A 1 99 ? -0.403 19.233 17.260 1.00 19.88 106 ASP A CA 1
ATOM 820 C C . ASP A 1 99 ? -0.132 17.772 16.942 1.00 19.39 106 ASP A C 1
ATOM 821 O O . ASP A 1 99 ? -0.683 17.236 15.990 1.00 22.77 106 ASP A O 1
ATOM 826 N N . GLY A 1 100 ? 0.604 17.108 17.824 1.00 19.19 107 GLY A N 1
ATOM 827 C CA . GLY A 1 100 ? 1.040 15.744 17.609 1.00 16.88 107 GLY A CA 1
ATOM 828 C C . GLY A 1 100 ? 2.023 15.320 18.688 1.00 16.24 107 GLY A C 1
ATOM 829 O O . GLY A 1 100 ? 2.179 16.021 19.661 1.00 13.92 107 GLY A O 1
ATOM 830 N N . PRO A 1 101 ? 2.637 14.131 18.586 1.00 15.18 108 PRO A N 1
ATOM 831 C CA . PRO A 1 101 ? 3.411 13.578 19.708 1.00 15.75 108 PRO A CA 1
ATOM 832 C C . PRO A 1 101 ? 4.569 14.460 20.186 1.00 15.51 108 PRO A C 1
ATOM 833 O O . PRO A 1 101 ? 4.900 14.461 21.370 1.00 15.33 108 PRO A O 1
ATOM 837 N N . VAL A 1 102 ? 5.086 15.333 19.314 1.00 16.24 109 VAL A N 1
ATOM 838 C CA . VAL A 1 102 ? 6.096 16.296 19.728 1.00 17.17 109 VAL A CA 1
ATOM 839 C C . VAL A 1 102 ? 5.619 17.034 20.992 1.00 16.18 109 VAL A C 1
ATOM 840 O O . VAL A 1 102 ? 6.399 17.314 21.887 1.00 15.96 109 VAL A O 1
ATOM 844 N N . PHE A 1 103 ? 4.325 17.377 21.061 1.00 15.34 110 PHE A N 1
ATOM 845 C CA . PHE A 1 103 ? 3.788 18.211 22.129 1.00 15.94 110 PHE A CA 1
ATOM 846 C C . PHE A 1 103 ? 3.203 17.401 23.290 1.00 15.73 110 PHE A C 1
ATOM 847 O O . PHE A 1 103 ? 2.571 17.983 24.177 1.00 18.07 110 PHE A O 1
ATOM 855 N N . HIS A 1 104 ? 3.464 16.089 23.357 1.00 15.21 111 HIS A N 1
ATOM 856 C CA . HIS A 1 104 ? 2.811 15.241 24.351 1.00 14.32 111 HIS A CA 1
ATOM 857 C C . HIS A 1 104 ? 3.855 14.293 24.919 1.00 14.01 111 HIS A C 1
ATOM 858 O O . HIS A 1 104 ? 4.601 14.711 25.801 1.00 15.05 111 HIS A O 1
ATOM 865 N N . ASN A 1 105 ? 4.017 13.114 24.322 1.00 13.44 112 ASN A N 1
ATOM 866 C CA . ASN A 1 105 ? 5.050 12.190 24.747 1.00 14.87 112 ASN A CA 1
ATOM 867 C C . ASN A 1 105 ? 5.648 11.507 23.523 1.00 13.47 112 ASN A C 1
ATOM 868 O O . ASN A 1 105 ? 5.310 10.377 23.206 1.00 13.03 112 ASN A O 1
ATOM 873 N N . LEU A 1 106 ? 6.547 12.240 22.848 1.00 13.92 113 LEU A N 1
ATOM 874 C CA . LEU A 1 106 ? 7.119 11.782 21.595 1.00 14.38 113 LEU A CA 1
ATOM 875 C C . LEU A 1 106 ? 7.844 10.449 21.777 1.00 13.42 113 LEU A C 1
ATOM 876 O O . LEU A 1 106 ? 7.689 9.522 20.989 1.00 12.35 113 LEU A O 1
ATOM 881 N N . PHE A 1 107 ? 8.715 10.375 22.785 1.00 14.57 114 PHE A N 1
ATOM 882 C CA . PHE A 1 107 ? 9.566 9.209 22.914 1.00 13.96 114 PHE A CA 1
ATOM 883 C C . PHE A 1 107 ? 8.759 7.952 23.221 1.00 14.10 114 PHE A C 1
ATOM 884 O O . PHE A 1 107 ? 9.045 6.883 22.674 1.00 14.08 114 PHE A O 1
ATOM 892 N N . ASP A 1 108 ? 7.689 8.070 24.024 1.00 14.60 115 ASP A N 1
ATOM 893 C CA . ASP A 1 108 ? 6.900 6.887 24.343 1.00 15.79 115 ASP A CA 1
ATOM 894 C C . ASP A 1 108 ? 6.018 6.496 23.159 1.00 13.44 115 ASP A C 1
ATOM 895 O O . ASP A 1 108 ? 5.763 5.309 22.932 1.00 13.55 115 ASP A O 1
ATOM 900 N N . TYR A 1 109 ? 5.594 7.499 22.372 1.00 13.14 116 TYR A N 1
ATOM 901 C CA . TYR A 1 109 ? 4.945 7.198 21.098 1.00 12.06 116 TYR A CA 1
ATOM 902 C C . TYR A 1 109 ? 5.851 6.307 20.243 1.00 11.56 116 TYR A C 1
ATOM 903 O O . TYR A 1 109 ? 5.416 5.320 19.687 1.00 12.20 116 TYR A O 1
ATOM 912 N N . CYS A 1 110 ? 7.137 6.679 20.150 1.00 10.80 117 CYS A N 1
ATOM 913 C CA . CYS A 1 110 ? 8.132 5.926 19.382 1.00 11.46 117 CYS A CA 1
ATOM 914 C C . CYS A 1 110 ? 8.323 4.535 19.966 1.00 10.40 117 CYS A C 1
ATOM 915 O O . CYS A 1 110 ? 8.289 3.542 19.244 1.00 10.79 117 CYS A O 1
ATOM 918 N N . ARG A 1 111 ? 8.390 4.452 21.285 1.00 11.12 118 ARG A N 1
ATOM 919 C CA . ARG A 1 111 ? 8.618 3.145 21.929 1.00 12.26 118 ARG A CA 1
ATOM 920 C C . ARG A 1 111 ? 7.435 2.213 21.650 1.00 11.93 118 ARG A C 1
ATOM 921 O O . ARG A 1 111 ? 7.648 1.034 21.410 1.00 12.93 118 ARG A O 1
ATOM 929 N N . ALA A 1 112 ? 6.245 2.792 21.676 1.00 11.35 119 ALA A N 1
ATOM 930 C CA . ALA A 1 112 ? 5.021 1.968 21.479 1.00 11.72 119 ALA A CA 1
ATOM 931 C C . ALA A 1 112 ? 4.835 1.522 20.011 1.00 10.64 119 ALA A C 1
ATOM 932 O O . ALA A 1 112 ? 4.587 0.365 19.785 1.00 10.27 119 ALA A O 1
ATOM 934 N N . TYR A 1 113 ? 4.934 2.471 19.086 1.00 9.83 120 TYR A N 1
ATOM 935 C CA . TYR A 1 113 ? 4.673 2.068 17.675 1.00 10.06 120 TYR A CA 1
ATOM 936 C C . TYR A 1 113 ? 5.778 1.109 17.159 1.00 9.72 120 TYR A C 1
ATOM 937 O O . TYR A 1 113 ? 5.479 0.092 16.555 1.00 11.42 120 TYR A O 1
ATOM 946 N N . ALA A 1 114 ? 7.047 1.433 17.441 1.00 10.06 121 ALA A N 1
ATOM 947 C CA . ALA A 1 114 ? 8.142 0.554 16.983 1.00 10.35 121 ALA A CA 1
ATOM 948 C C . ALA A 1 114 ? 8.130 -0.761 17.756 1.00 10.26 121 ALA A C 1
ATOM 949 O O . ALA A 1 114 ? 8.428 -1.774 17.185 1.00 10.12 121 ALA A O 1
ATOM 951 N N . GLY A 1 115 ? 7.817 -0.683 19.046 1.00 10.73 122 GLY A N 1
ATOM 952 C CA . GLY A 1 115 ? 7.697 -1.910 19.807 1.00 10.94 122 GLY A CA 1
ATOM 953 C C . GLY A 1 115 ? 6.666 -2.866 19.216 1.00 10.43 122 GLY A C 1
ATOM 954 O O . GLY A 1 115 ? 6.783 -4.092 19.313 1.00 10.76 122 GLY A O 1
ATOM 955 N N . GLY A 1 116 ? 5.585 -2.304 18.684 1.00 10.79 123 GLY A N 1
ATOM 956 C CA . GLY A 1 116 ? 4.619 -3.160 18.026 1.00 11.15 123 GLY A CA 1
ATOM 957 C C . GLY A 1 116 ? 5.250 -3.960 16.879 1.00 10.86 123 GLY A C 1
ATOM 958 O O . GLY A 1 116 ? 4.964 -5.139 16.706 1.00 11.45 123 GLY A O 1
ATOM 959 N N . SER A 1 117 ? 6.096 -3.314 16.059 1.00 10.93 124 SER A N 1
ATOM 960 C CA . SER A 1 117 ? 6.675 -4.001 14.921 1.00 10.03 124 SER A CA 1
ATOM 961 C C . SER A 1 117 ? 7.706 -5.042 15.370 1.00 10.27 124 SER A C 1
ATOM 962 O O . SER A 1 117 ? 7.802 -6.142 14.796 1.00 9.93 124 SER A O 1
ATOM 965 N N . ILE A 1 118 ? 8.559 -4.646 16.330 1.00 10.78 125 ILE A N 1
ATOM 966 C CA . ILE A 1 118 ? 9.615 -5.546 16.748 1.00 10.85 125 ILE A CA 1
ATOM 967 C C . ILE A 1 118 ? 8.971 -6.712 17.514 1.00 10.83 125 ILE A C 1
ATOM 968 O O . ILE A 1 118 ? 9.412 -7.842 17.359 1.00 10.81 125 ILE A O 1
ATOM 973 N N . SER A 1 119 ? 7.900 -6.437 18.294 1.00 10.67 126 SER A N 1
ATOM 974 C CA . SER A 1 119 ? 7.179 -7.479 19.018 1.00 11.16 126 SER A CA 1
ATOM 975 C C . SER A 1 119 ? 6.460 -8.436 18.055 1.00 10.93 126 SER A C 1
ATOM 976 O O . SER A 1 119 ? 6.488 -9.646 18.252 1.00 11.29 126 SER A O 1
ATOM 979 N N . ALA A 1 120 ? 5.928 -7.891 16.951 1.00 11.23 127 ALA A N 1
ATOM 980 C CA . ALA A 1 120 ? 5.349 -8.728 15.919 1.00 11.69 127 ALA A CA 1
ATOM 981 C C . ALA A 1 120 ? 6.400 -9.662 15.321 1.00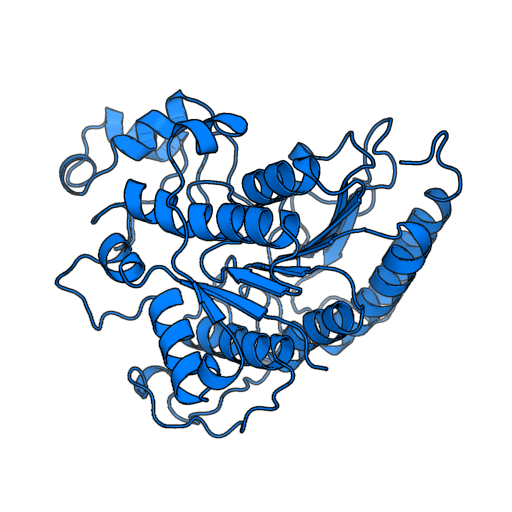 11.35 127 ALA A C 1
ATOM 982 O O . ALA A 1 120 ? 6.153 -10.833 15.129 1.00 12.02 127 ALA A O 1
ATOM 984 N N . ALA A 1 121 ? 7.597 -9.143 15.039 1.00 11.09 128 ALA A N 1
ATOM 985 C CA . ALA A 1 121 ? 8.666 -9.974 14.497 1.00 10.66 128 ALA A CA 1
ATOM 986 C C . ALA A 1 121 ? 9.038 -11.074 15.497 1.00 11.18 128 ALA A C 1
ATOM 987 O O . ALA A 1 121 ? 9.208 -12.238 15.135 1.00 12.31 128 ALA A O 1
ATOM 989 N N . ALA A 1 122 ? 9.167 -10.709 16.782 1.00 11.92 129 ALA A N 1
ATOM 990 C CA . ALA A 1 122 ? 9.579 -11.713 17.748 1.00 13.03 129 ALA A CA 1
ATOM 991 C C . ALA A 1 122 ? 8.535 -12.833 17.848 1.00 13.36 129 ALA A C 1
ATOM 992 O O . ALA A 1 122 ? 8.877 -14.006 18.061 1.00 13.59 129 ALA A O 1
ATOM 994 N N . LYS A 1 123 ? 7.230 -12.474 17.727 1.00 13.12 130 LYS A N 1
ATOM 995 C CA . LYS A 1 123 ? 6.178 -13.464 17.859 1.00 15.20 130 LYS A CA 1
ATOM 996 C C . LYS A 1 123 ? 6.160 -14.414 16.657 1.00 14.45 130 LYS A C 1
ATOM 997 O O . LYS A 1 123 ? 5.921 -15.608 16.805 1.00 14.46 130 LYS A O 1
ATOM 1003 N N . LEU A 1 124 ? 6.379 -13.863 15.445 1.00 13.19 131 LEU A N 1
ATOM 1004 C CA . LEU A 1 124 ? 6.528 -14.677 14.247 1.00 13.53 131 LEU A CA 1
ATOM 1005 C C . LEU A 1 124 ? 7.755 -15.570 14.387 1.00 13.76 131 LEU A C 1
ATOM 1006 O O . LEU A 1 124 ? 7.656 -16.744 14.109 1.00 13.75 131 LEU A O 1
ATOM 1011 N N . ASN A 1 125 ? 8.837 -15.038 14.982 1.00 13.25 132 ASN A N 1
ATOM 1012 C CA . ASN A 1 125 ? 10.042 -15.819 15.209 1.00 14.25 132 ASN A CA 1
ATOM 1013 C C . ASN A 1 125 ? 9.772 -17.026 16.100 1.00 16.17 132 ASN A C 1
ATOM 1014 O O . ASN A 1 125 ? 10.399 -18.071 15.900 1.00 17.37 132 ASN A O 1
ATOM 1019 N N . ARG A 1 126 ? 8.888 -16.867 17.098 1.00 16.80 133 ARG A N 1
ATOM 1020 C CA . ARG A 1 126 ? 8.591 -17.966 18.007 1.00 18.05 133 ARG A CA 1
ATOM 1021 C C . ARG A 1 126 ? 7.456 -18.840 17.463 1.00 17.00 133 ARG A C 1
ATOM 1022 O O . ARG A 1 126 ? 7.026 -19.770 18.127 1.00 18.35 133 ARG A O 1
ATOM 1030 N N . GLN A 1 127 ? 6.962 -18.545 16.262 1.00 15.46 134 GLN A N 1
ATOM 1031 C CA . GLN A 1 127 ? 5.920 -19.342 15.632 1.00 15.98 134 GLN A CA 1
ATOM 1032 C C . GLN A 1 127 ? 4.641 -19.332 16.475 1.00 16.24 134 GLN A C 1
ATOM 1033 O O . GLN A 1 127 ? 3.919 -20.317 16.500 1.00 17.89 134 GLN A O 1
ATOM 1039 N N . GLU A 1 128 ? 4.380 -18.224 17.180 1.00 16.70 135 GLU A N 1
ATOM 1040 C CA . GLU A 1 128 ? 3.187 -18.130 18.004 1.00 16.79 135 GLU A CA 1
ATOM 1041 C C . GLU A 1 128 ? 2.062 -17.393 17.273 1.00 16.57 135 GLU A C 1
ATOM 1042 O O . GLU A 1 128 ? 0.987 -17.247 17.840 1.00 18.33 135 GLU A O 1
ATOM 1048 N N . ALA A 1 129 ? 2.328 -16.941 16.028 1.00 16.11 136 ALA A N 1
ATOM 1049 C CA . ALA A 1 129 ? 1.339 -16.335 15.151 1.00 14.89 136 ALA A CA 1
ATOM 1050 C C . ALA A 1 129 ? 1.692 -16.720 13.713 1.00 13.97 136 ALA A C 1
ATOM 1051 O O . ALA A 1 129 ? 2.879 -16.909 13.425 1.00 15.16 136 ALA A O 1
ATOM 1053 N N . ASP A 1 130 ? 0.671 -16.818 12.846 1.00 13.35 137 ASP A N 1
ATOM 1054 C CA . ASP A 1 130 ? 0.841 -16.946 11.405 1.00 12.63 137 ASP A CA 1
ATOM 1055 C C . ASP A 1 130 ? 0.835 -15.572 10.744 1.00 11.82 137 ASP A C 1
ATOM 1056 O O . ASP A 1 130 ? 1.457 -15.406 9.703 1.00 11.79 137 ASP A O 1
ATOM 1061 N N . ILE A 1 131 ? 0.074 -14.625 11.314 1.00 11.43 138 ILE A N 1
ATOM 1062 C CA . ILE A 1 131 ? -0.013 -13.252 10.843 1.00 11.26 138 ILE A CA 1
ATOM 1063 C C . ILE A 1 131 ? 0.095 -12.364 12.075 1.00 10.58 138 ILE A C 1
ATOM 1064 O O . ILE A 1 131 ? -0.610 -12.608 13.057 1.00 11.59 138 ILE A O 1
ATOM 1069 N N . ALA A 1 132 ? 0.974 -11.370 12.010 1.00 10.07 139 ALA A N 1
ATOM 1070 C CA . ALA A 1 132 ? 1.137 -10.411 13.104 1.00 9.42 139 ALA A CA 1
ATOM 1071 C C . ALA A 1 132 ? 0.941 -9.014 12.537 1.00 9.98 139 ALA A C 1
ATOM 1072 O O . ALA A 1 132 ? 1.572 -8.699 11.525 1.00 10.77 139 ALA A O 1
ATOM 1074 N N . ILE A 1 133 ? 0.053 -8.214 13.149 1.00 9.72 140 ILE A N 1
ATOM 1075 C CA . ILE A 1 133 ? -0.341 -6.911 12.635 1.00 8.90 140 ILE A CA 1
ATOM 1076 C C . ILE A 1 133 ? 0.106 -5.836 13.604 1.00 8.55 140 ILE A C 1
ATOM 1077 O O . ILE A 1 133 ? -0.120 -5.963 14.817 1.00 10.09 140 ILE A O 1
ATOM 1082 N N . ASN A 1 134 ? 0.687 -4.768 13.075 1.00 8.60 141 ASN A N 1
ATOM 1083 C CA . ASN A 1 134 ? 0.969 -3.561 13.836 1.00 8.63 141 ASN A CA 1
ATOM 1084 C C . ASN A 1 134 ? 0.641 -2.326 13.006 1.00 9.10 141 ASN A C 1
ATOM 1085 O O . ASN A 1 134 ? 1.477 -1.821 12.268 1.00 9.71 141 ASN A O 1
ATOM 1090 N N . TRP A 1 135 ? -0.599 -1.861 13.103 1.00 8.52 142 TRP A N 1
ATOM 1091 C CA . TRP A 1 135 ? -1.014 -0.746 12.256 1.00 8.81 142 TRP A CA 1
ATOM 1092 C C . TRP A 1 135 ? -0.255 0.534 12.563 1.00 9.16 142 TRP A C 1
ATOM 1093 O O . TRP A 1 135 ? -0.128 1.400 11.688 1.00 9.64 142 TRP A O 1
ATOM 1104 N N . ALA A 1 136 ? 0.193 0.697 13.815 1.00 9.28 143 ALA A N 1
ATOM 1105 C CA . ALA A 1 136 ? 0.919 1.903 14.191 1.00 9.50 143 ALA A CA 1
ATOM 1106 C C . ALA A 1 136 ? 2.324 1.962 13.595 1.00 9.53 143 ALA A C 1
ATOM 1107 O O . ALA A 1 136 ? 2.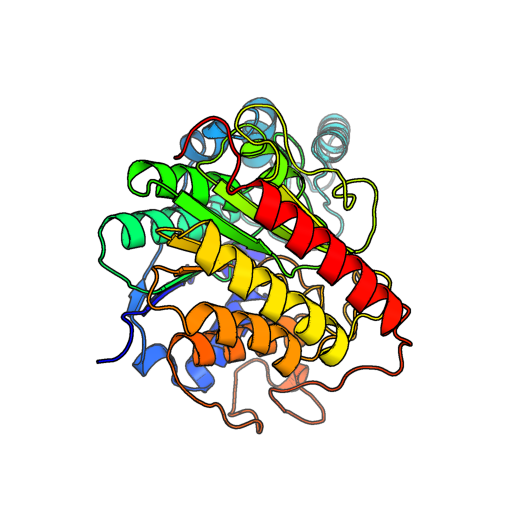934 3.018 13.651 1.00 11.14 143 ALA A O 1
ATOM 1109 N N . GLY A 1 137 ? 2.796 0.874 12.996 1.00 9.37 144 GLY A N 1
ATOM 1110 C CA . GLY A 1 137 ? 4.117 0.834 12.395 1.00 9.43 144 GLY A CA 1
ATOM 1111 C C . GLY A 1 137 ? 4.092 1.125 10.899 1.00 9.29 144 GLY A C 1
ATOM 1112 O O . GLY A 1 137 ? 3.120 1.659 10.385 1.00 10.20 144 GLY A O 1
ATOM 1113 N N . GLY A 1 138 ? 5.177 0.777 10.220 1.00 8.53 145 GLY A N 1
ATOM 1114 C CA . GLY A 1 138 ? 5.282 0.936 8.779 1.00 9.56 145 GLY A CA 1
ATOM 1115 C C . GLY A 1 138 ? 5.979 2.221 8.343 1.00 9.29 145 GLY A C 1
ATOM 1116 O O . GLY A 1 138 ? 5.805 2.667 7.195 1.00 9.28 145 GLY A O 1
ATOM 1117 N N . MET A 1 139 ? 6.778 2.831 9.242 1.00 9.57 146 MET A N 1
ATOM 1118 C CA . MET A 1 139 ? 7.438 4.116 9.009 1.00 10.27 146 MET A CA 1
ATOM 1119 C C . MET A 1 139 ? 8.711 3.939 8.175 1.00 10.58 146 MET A C 1
ATOM 1120 O O . MET A 1 139 ? 9.825 4.158 8.634 1.00 10.75 146 MET A O 1
ATOM 1125 N N . HIS A 1 140 ? 8.547 3.400 6.962 1.00 10.16 147 HIS A N 1
ATOM 1126 C CA . HIS A 1 140 ? 9.695 3.002 6.093 1.00 10.48 147 HIS A CA 1
ATOM 1127 C C . HIS A 1 140 ? 10.570 4.133 5.548 1.00 10.18 147 HIS A C 1
ATOM 1128 O O . HIS A 1 140 ? 11.644 3.814 4.991 1.00 9.99 147 HIS A O 1
ATOM 1135 N N . HIS A 1 141 ? 10.159 5.389 5.681 1.00 10.79 148 HIS A N 1
ATOM 1136 C CA . HIS A 1 141 ? 10.884 6.481 5.063 1.00 10.84 148 HIS A CA 1
ATOM 1137 C C . HIS A 1 141 ? 11.642 7.326 6.094 1.00 10.81 148 HIS A C 1
ATOM 1138 O O . HIS A 1 141 ? 12.149 8.396 5.760 1.00 12.24 148 HIS A O 1
ATOM 1145 N N . VAL A 1 142 ? 11.727 6.831 7.334 1.00 10.42 149 VAL A N 1
ATOM 1146 C CA . VAL A 1 142 ? 12.486 7.509 8.373 1.00 10.21 149 VAL A CA 1
ATOM 1147 C C . VAL A 1 142 ? 13.967 7.141 8.204 1.00 10.11 149 VAL A C 1
ATOM 1148 O O . VAL A 1 142 ? 14.319 5.972 8.031 1.00 11.40 149 VAL A O 1
ATOM 1152 N N . LYS A 1 143 ? 14.801 8.172 8.151 1.00 11.48 150 LYS A N 1
ATOM 1153 C CA . LYS A 1 143 ? 16.232 8.013 7.917 1.00 12.43 150 LYS A CA 1
ATOM 1154 C C . LYS A 1 143 ? 16.964 7.726 9.218 1.00 13.15 150 LYS A C 1
ATOM 1155 O O . LYS A 1 143 ? 16.396 7.828 10.291 1.00 12.99 150 LYS A O 1
ATOM 1161 N N . LYS A 1 144 ? 18.262 7.401 9.108 1.00 13.79 151 LYS A N 1
ATOM 1162 C CA . LYS A 1 144 ? 19.037 7.118 10.306 1.00 14.25 151 LYS A CA 1
ATOM 1163 C C . LYS A 1 144 ? 19.062 8.328 11.233 1.00 15.16 151 LYS A C 1
ATOM 1164 O O . LYS A 1 144 ? 19.183 8.162 12.464 1.00 16.03 151 LYS A O 1
ATOM 1170 N N . ASP A 1 145 ? 18.965 9.523 10.633 1.00 15.58 152 ASP A N 1
ATOM 1171 C CA . ASP A 1 145 ? 19.093 10.777 11.341 1.00 16.36 152 ASP A CA 1
ATOM 1172 C C . ASP A 1 145 ? 18.048 11.823 10.982 1.00 16.38 152 ASP A C 1
ATOM 1173 O O . ASP A 1 145 ? 18.236 12.989 11.296 1.00 18.12 152 ASP A O 1
ATOM 1178 N N . LYS A 1 146 ? 16.905 11.407 10.416 1.00 15.80 153 LYS A N 1
ATOM 1179 C CA . LYS A 1 146 ? 15.846 12.360 10.094 1.00 16.13 153 LYS A CA 1
ATOM 1180 C C . LYS A 1 146 ? 14.476 11.711 10.108 1.00 15.24 153 LYS A C 1
ATOM 1181 O O . LYS A 1 146 ? 14.296 10.614 9.603 1.00 16.06 153 LYS A O 1
ATOM 1187 N N . ALA A 1 147 ? 13.526 12.464 10.683 1.00 12.80 154 ALA A N 1
ATOM 1188 C CA . ALA A 1 147 ? 12.133 12.042 10.751 1.00 12.72 154 ALA A CA 1
ATOM 1189 C C . ALA A 1 147 ? 11.444 12.223 9.406 1.00 12.78 154 ALA A C 1
ATOM 1190 O O . ALA A 1 147 ? 11.953 12.903 8.507 1.00 13.81 154 ALA A O 1
ATOM 1192 N N . SER A 1 148 ? 10.224 11.675 9.337 1.00 13.31 155 SER A N 1
ATOM 1193 C CA . SER A 1 148 ? 9.372 11.824 8.174 1.00 14.13 155 SER A CA 1
ATOM 1194 C C . SER A 1 148 ? 7.922 11.503 8.528 1.00 14.72 155 SER A C 1
ATOM 1195 O O . SER A 1 148 ? 7.644 10.405 8.985 1.00 12.70 155 SER A O 1
ATOM 1198 N N . GLY A 1 149 ? 7.010 12.450 8.264 1.00 15.64 156 GLY A N 1
ATOM 1199 C CA . GLY A 1 149 ? 5.587 12.204 8.393 1.00 15.82 156 GLY A CA 1
ATOM 1200 C C . GLY A 1 149 ? 5.157 11.880 9.817 1.00 15.95 156 GLY A C 1
ATOM 1201 O O . GLY A 1 149 ? 5.421 12.642 10.745 1.00 15.79 156 GLY A O 1
ATOM 1202 N N . PHE A 1 150 ? 4.493 10.731 9.974 1.00 15.07 157 PHE A N 1
ATOM 1203 C CA . PHE A 1 150 ? 4.087 10.244 11.293 1.00 14.04 157 PHE A CA 1
ATOM 1204 C C . PHE A 1 150 ? 5.234 9.541 12.030 1.00 13.18 157 PHE A C 1
ATOM 1205 O O . PHE A 1 150 ? 5.055 9.056 13.152 1.00 13.80 157 PHE A O 1
ATOM 1213 N N . GLY A 1 151 ? 6.395 9.482 11.369 1.00 11.43 158 GLY A N 1
ATOM 1214 C CA . GLY A 1 151 ? 7.472 8.595 11.775 1.00 11.58 158 GLY A CA 1
ATOM 1215 C C . GLY A 1 151 ? 8.688 9.322 12.325 1.00 11.42 158 GLY A C 1
ATOM 1216 O O . GLY A 1 151 ? 9.053 10.378 11.810 1.00 12.10 158 GLY A O 1
ATOM 1217 N N . TYR A 1 152 ? 9.250 8.784 13.416 1.00 10.83 159 TYR A N 1
ATOM 1218 C CA . TYR A 1 152 ? 10.500 9.328 13.966 1.00 11.22 159 TYR A CA 1
ATOM 1219 C C . TYR A 1 152 ? 11.583 8.249 14.067 1.00 10.68 159 TYR A C 1
ATOM 1220 O O . TYR A 1 152 ? 12.771 8.563 14.110 1.00 11.24 159 TYR A O 1
ATOM 1229 N N . VAL A 1 153 ? 11.184 6.987 14.159 1.00 10.42 160 VAL A N 1
ATOM 1230 C CA . VAL A 1 153 ? 12.064 5.836 14.102 1.00 10.74 160 VAL A CA 1
ATOM 1231 C C . VAL A 1 153 ? 11.611 4.915 12.975 1.00 9.91 160 VAL A C 1
ATOM 1232 O O . VAL A 1 153 ? 10.407 4.811 12.689 1.00 9.68 160 VAL A O 1
ATOM 1236 N N . ASN A 1 154 ? 12.556 4.183 12.374 1.00 9.96 161 ASN A N 1
ATOM 1237 C CA . ASN A 1 154 ? 12.270 3.319 11.243 1.00 9.92 161 ASN A CA 1
ATOM 1238 C C . ASN A 1 154 ? 12.003 1.930 11.795 1.00 9.91 161 ASN A C 1
ATOM 1239 O O . ASN A 1 154 ? 12.901 1.090 11.935 1.00 10.50 161 ASN A O 1
ATOM 1244 N N . ASP A 1 155 ? 10.742 1.713 12.179 1.00 10.07 162 ASP A N 1
ATOM 1245 C CA . ASP A 1 155 ? 10.364 0.456 12.793 1.00 9.50 162 ASP A CA 1
ATOM 1246 C C . ASP A 1 155 ? 10.460 -0.689 11.779 1.00 9.26 162 ASP A C 1
ATOM 1247 O O . ASP A 1 155 ? 10.531 -1.848 12.161 1.00 10.06 162 ASP A O 1
ATOM 1252 N N . VAL A 1 156 ? 10.398 -0.363 10.484 1.00 9.04 163 VAL A N 1
ATOM 1253 C CA . VAL A 1 156 ? 10.402 -1.411 9.474 1.00 9.83 163 VAL A CA 1
ATOM 1254 C C . VAL A 1 156 ? 11.784 -2.067 9.433 1.00 9.87 163 VAL A C 1
ATOM 1255 O O . VAL A 1 156 ? 11.912 -3.294 9.371 1.00 9.75 163 VAL A O 1
ATOM 1259 N N . VAL A 1 157 ? 12.850 -1.236 9.411 1.00 10.49 164 VAL A N 1
ATOM 1260 C CA . VAL A 1 157 ? 14.179 -1.807 9.429 1.00 10.78 164 VAL A CA 1
ATOM 1261 C C . VAL A 1 157 ? 14.341 -2.661 10.681 1.00 9.84 164 VAL A C 1
ATOM 1262 O O . VAL A 1 157 ? 14.910 -3.747 10.599 1.00 10.60 164 VAL A O 1
ATOM 1266 N N . LEU A 1 158 ? 13.950 -2.088 11.835 1.00 9.46 165 LEU A N 1
ATOM 1267 C CA . LEU A 1 158 ? 14.115 -2.775 13.116 1.00 10.53 165 LEU A CA 1
ATOM 1268 C C . LEU A 1 158 ? 13.373 -4.100 13.120 1.00 10.49 165 LEU A C 1
ATOM 1269 O O . LEU A 1 158 ? 13.873 -5.090 13.646 1.00 11.54 165 LEU A O 1
ATOM 1274 N N . ALA A 1 159 ? 12.195 -4.145 12.505 1.00 10.72 166 ALA A N 1
ATOM 1275 C CA . ALA A 1 159 ? 11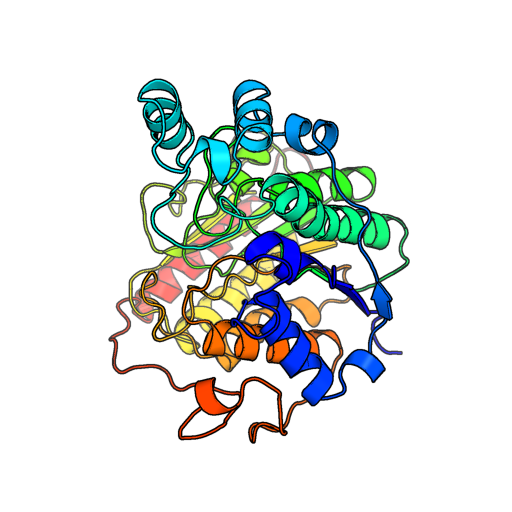.405 -5.362 12.503 1.00 10.61 166 ALA A CA 1
ATOM 1276 C C . ALA A 1 159 ? 12.088 -6.427 11.645 1.00 10.18 166 ALA A C 1
ATOM 1277 O O . ALA A 1 159 ? 12.084 -7.609 11.970 1.00 10.57 166 ALA A O 1
ATOM 1279 N N . ILE A 1 160 ? 12.589 -6.001 10.490 1.00 10.15 167 ILE A N 1
ATOM 1280 C CA . ILE A 1 160 ? 13.250 -6.921 9.572 1.00 9.94 167 ILE A CA 1
ATOM 1281 C C . ILE A 1 160 ? 14.544 -7.463 10.203 1.00 10.16 167 ILE A C 1
ATOM 1282 O O . ILE A 1 160 ? 14.788 -8.659 10.117 1.00 10.94 167 ILE A O 1
ATOM 1287 N N . LEU A 1 161 ? 15.318 -6.588 10.869 1.00 10.15 168 LEU A N 1
ATOM 1288 C CA . LEU A 1 161 ? 16.485 -7.053 11.603 1.00 11.14 168 LEU A CA 1
ATOM 1289 C C . LEU A 1 161 ? 16.091 -8.154 12.593 1.00 11.97 168 LEU A C 1
ATOM 1290 O O . LEU A 1 161 ? 16.809 -9.148 12.741 1.00 13.32 168 LEU A O 1
ATOM 1295 N N . GLU A 1 162 ? 14.973 -7.963 13.303 1.00 12.23 169 GLU A N 1
ATOM 1296 C CA . GLU A 1 162 ? 14.500 -8.948 14.261 1.00 11.65 169 GLU A CA 1
ATOM 1297 C C . GLU A 1 162 ? 14.157 -10.252 13.544 1.00 11.20 169 GLU A C 1
ATOM 1298 O O . GLU A 1 162 ? 14.467 -11.320 14.058 1.00 11.54 169 GLU A O 1
ATOM 1304 N N . LEU A 1 163 ? 13.417 -10.176 12.422 1.00 12.09 170 LEU A N 1
ATOM 1305 C CA . LEU A 1 163 ? 13.062 -11.393 11.695 1.00 12.29 170 LEU A CA 1
ATOM 1306 C C . LEU A 1 163 ? 14.309 -12.151 11.230 1.00 12.67 170 LEU A C 1
ATOM 1307 O O . LEU A 1 163 ? 14.301 -13.384 11.153 1.00 13.08 170 LEU A O 1
ATOM 1312 N N . LEU A 1 164 ? 15.366 -11.426 10.847 1.00 12.35 171 LEU A N 1
ATOM 1313 C CA . LEU A 1 164 ? 16.551 -12.098 10.312 1.00 12.87 171 LEU A CA 1
ATOM 1314 C C . LEU A 1 164 ? 17.270 -12.945 11.375 1.00 14.23 171 LEU A C 1
ATOM 1315 O O . LEU A 1 164 ? 18.175 -13.716 11.058 1.00 16.33 171 LEU A O 1
ATOM 1320 N N . LYS A 1 165 ? 16.942 -12.740 12.662 1.00 13.77 172 LYS A N 1
ATOM 1321 C CA . LYS A 1 165 ? 17.462 -13.617 13.698 1.00 14.43 172 LYS A CA 1
ATOM 1322 C C . LYS A 1 165 ? 17.030 -15.073 13.530 1.00 14.97 172 LYS A C 1
ATOM 1323 O O . LYS A 1 165 ? 17.783 -15.973 13.972 1.00 15.07 172 LYS A O 1
ATOM 1329 N N . SER A 1 166 ? 15.827 -15.286 12.943 1.00 15.65 173 SER A N 1
ATOM 1330 C CA . SER A 1 166 ? 15.184 -16.599 12.850 1.00 16.94 173 SER A CA 1
ATOM 1331 C C . SER A 1 166 ? 14.867 -17.052 11.428 1.00 16.40 173 SER A C 1
ATOM 1332 O O . SER A 1 166 ? 14.631 -18.232 11.237 1.00 17.20 173 SER A O 1
ATOM 1335 N N . PHE A 1 167 ? 14.775 -16.133 10.464 1.00 15.21 174 PHE A N 1
ATOM 1336 C CA . PHE A 1 167 ? 14.312 -16.462 9.113 1.00 15.22 174 PHE A CA 1
ATOM 1337 C C . PHE A 1 167 ? 15.449 -16.201 8.136 1.00 14.52 174 PHE A C 1
ATOM 1338 O O . PHE A 1 167 ? 16.081 -15.151 8.216 1.00 15.72 174 PHE A O 1
ATOM 1346 N N . LYS A 1 168 ? 15.619 -17.136 7.182 1.00 14.66 175 LYS A N 1
ATOM 1347 C CA . LYS A 1 168 ? 16.698 -17.094 6.223 1.00 15.22 175 LYS A CA 1
ATOM 1348 C C . LYS A 1 168 ? 16.445 -16.029 5.160 1.00 13.64 175 LYS A C 1
ATOM 1349 O O . LYS A 1 168 ? 17.357 -15.370 4.690 1.00 14.48 175 LYS A O 1
ATOM 1351 N N . ARG A 1 169 ? 15.184 -15.903 4.746 1.00 12.73 176 ARG A N 1
ATOM 1352 C CA . ARG A 1 169 ? 14.797 -15.101 3.586 1.00 12.17 176 ARG A CA 1
ATOM 1353 C C . ARG A 1 169 ? 13.523 -14.335 3.932 1.00 12.05 176 ARG A C 1
ATOM 1354 O O . ARG A 1 169 ? 12.542 -14.967 4.295 1.00 10.79 176 ARG A O 1
ATOM 1362 N N . VAL A 1 170 ? 13.561 -13.014 3.767 1.00 11.12 177 VAL A N 1
ATOM 1363 C CA . VAL A 1 170 ? 12.450 -12.120 4.047 1.00 10.67 177 VAL A CA 1
ATOM 1364 C C . VAL A 1 170 ? 12.047 -11.425 2.758 1.00 9.87 177 VAL A C 1
ATOM 1365 O O . VAL A 1 170 ? 12.869 -10.805 2.125 1.00 10.72 177 VAL A O 1
ATOM 1369 N N . LEU A 1 171 ? 10.743 -11.476 2.407 1.00 9.81 178 LEU A N 1
ATOM 1370 C CA . LEU A 1 171 ? 10.242 -10.668 1.308 1.00 10.08 178 LEU A CA 1
ATOM 1371 C C . LEU A 1 171 ? 9.513 -9.472 1.902 1.00 9.68 178 LEU A C 1
ATOM 1372 O O . LEU A 1 171 ? 8.530 -9.647 2.623 1.00 10.37 178 LEU A O 1
ATOM 1377 N N . TYR A 1 172 ? 9.988 -8.288 1.579 1.00 8.82 179 TYR A N 1
ATOM 1378 C CA . TYR A 1 172 ? 9.363 -7.042 1.999 1.00 8.82 179 TYR A CA 1
ATOM 1379 C C . TYR A 1 172 ? 8.695 -6.422 0.787 1.00 8.92 179 TYR A C 1
ATOM 1380 O O . TYR A 1 172 ? 9.309 -6.234 -0.252 1.00 9.06 179 TYR A O 1
ATOM 1389 N N . ILE A 1 173 ? 7.399 -6.134 0.948 1.00 8.52 180 ILE A N 1
ATOM 1390 C CA . ILE A 1 173 ? 6.603 -5.495 -0.087 1.00 9.08 180 ILE A CA 1
ATOM 1391 C C . ILE A 1 173 ? 6.000 -4.223 0.480 1.00 8.60 180 ILE A C 1
ATOM 1392 O O . ILE A 1 173 ? 5.524 -4.266 1.612 1.00 8.93 180 ILE A O 1
ATOM 1397 N N . GLU A 1 174 ? 5.966 -3.130 -0.297 1.00 8.43 181 GLU A N 1
ATOM 1398 C CA . GLU A 1 174 ? 5.371 -1.894 0.163 1.00 8.87 181 GLU A CA 1
ATOM 1399 C C . GLU A 1 174 ? 4.450 -1.319 -0.916 1.00 8.94 181 GLU A C 1
ATOM 1400 O O . GLU A 1 174 ? 4.807 -1.284 -2.104 1.00 8.40 181 GLU A O 1
ATOM 1406 N N . ILE A 1 175 ? 3.249 -0.874 -0.472 1.00 9.13 182 ILE A N 1
ATOM 1407 C CA . ILE A 1 175 ? 2.304 -0.235 -1.376 1.00 9.38 182 ILE A CA 1
ATOM 1408 C C . ILE A 1 175 ? 1.911 1.170 -0.900 1.00 9.92 182 ILE A C 1
ATOM 1409 O O . ILE A 1 175 ? 0.934 1.760 -1.377 1.00 10.84 182 ILE A O 1
ATOM 1414 N N . GLY A 1 176 ? 2.699 1.770 -0.005 1.00 10.51 183 GLY A N 1
ATOM 1415 C CA . GLY A 1 176 ? 2.500 3.171 0.338 1.00 10.66 183 GLY A CA 1
ATOM 1416 C C . GLY A 1 176 ? 2.982 4.076 -0.793 1.00 10.83 183 GLY A C 1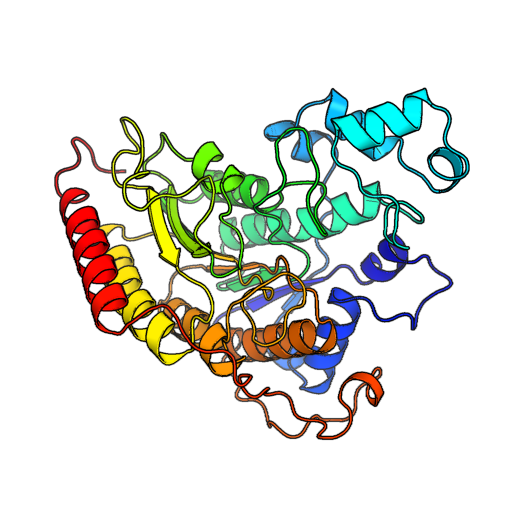
ATOM 1417 O O . GLY A 1 176 ? 3.487 3.588 -1.798 1.00 12.86 183 GLY A O 1
ATOM 1418 N N . PHE A 1 177 ? 2.710 5.379 -0.669 1.00 10.09 184 PHE A N 1
ATOM 1419 C CA . PHE A 1 177 ? 2.979 6.319 -1.744 1.00 10.08 184 PHE A CA 1
ATOM 1420 C C . PHE A 1 177 ? 4.481 6.521 -1.985 1.00 10.68 184 PHE A C 1
ATOM 1421 O O . PHE A 1 177 ? 4.934 6.422 -3.135 1.00 11.48 184 PHE A O 1
ATOM 1429 N N . PRO A 1 178 ? 5.298 6.919 -0.976 1.00 10.85 185 PRO A N 1
ATOM 1430 C CA . PRO A 1 178 ? 6.709 7.192 -1.238 1.00 10.90 185 PRO A CA 1
ATOM 1431 C C . PRO A 1 178 ? 7.506 5.899 -1.255 1.00 11.04 185 PRO A C 1
ATOM 1432 O O . PRO A 1 178 ? 7.154 4.916 -0.623 1.00 10.48 185 PRO A O 1
ATOM 1436 N N . HIS A 1 179 ? 8.625 5.972 -1.981 1.00 10.38 186 HIS A N 1
ATOM 1437 C CA . HIS A 1 179 ? 9.654 4.931 -1.927 1.00 10.33 186 HIS A CA 1
ATOM 1438 C C . HIS A 1 179 ? 10.286 4.807 -0.548 1.00 11.09 186 HIS A C 1
ATOM 1439 O O . HIS A 1 179 ? 10.770 5.811 -0.029 1.00 11.51 186 HIS A O 1
ATOM 1446 N N . GLY A 1 180 ? 10.234 3.586 0.031 1.00 9.60 187 GLY A N 1
ATOM 1447 C CA . GLY A 1 180 ? 10.864 3.371 1.327 1.00 9.88 187 GLY A CA 1
ATOM 1448 C C . GLY A 1 180 ? 12.353 3.151 1.124 1.00 9.57 187 GLY A C 1
ATOM 1449 O O . GLY A 1 180 ? 12.868 2.056 1.377 1.00 9.48 187 GLY A O 1
ATOM 1450 N N . ASP A 1 181 ? 13.018 4.203 0.629 1.00 10.96 188 ASP A N 1
ATOM 1451 C CA . ASP A 1 181 ? 14.433 4.123 0.312 1.00 11.01 188 ASP A CA 1
ATOM 1452 C C . ASP A 1 181 ? 15.243 3.581 1.478 1.00 11.34 188 ASP A C 1
ATOM 1453 O O . ASP A 1 181 ? 16.237 2.892 1.282 1.00 11.74 188 ASP A O 1
ATOM 1458 N N . GLU A 1 182 ? 14.894 4.033 2.685 1.00 10.52 189 GLU A N 1
ATOM 1459 C CA . GLU A 1 182 ? 15.649 3.684 3.861 1.00 11.39 189 GLU A CA 1
ATOM 1460 C C . GLU A 1 182 ? 15.577 2.187 4.152 1.00 11.09 189 GLU A C 1
ATOM 1461 O O . GLU A 1 182 ? 16.522 1.594 4.620 1.00 12.02 189 GLU A O 1
ATOM 1467 N N . VAL A 1 183 ? 14.462 1.542 3.839 1.00 10.17 190 VAL A N 1
ATOM 1468 C CA . VAL A 1 183 ? 14.393 0.089 3.972 1.00 10.94 190 VAL A CA 1
ATOM 1469 C C . VAL A 1 183 ? 15.215 -0.595 2.885 1.00 10.72 190 VAL A C 1
ATOM 1470 O O . VAL A 1 183 ? 15.974 -1.528 3.130 1.00 11.32 190 VAL A O 1
ATOM 1474 N N . GLU A 1 184 ? 15.030 -0.152 1.641 1.00 11.19 191 GLU A N 1
ATOM 1475 C CA . GLU A 1 184 ? 15.772 -0.755 0.544 1.00 11.48 191 GLU A CA 1
ATOM 1476 C C . GLU A 1 184 ? 17.279 -0.659 0.806 1.00 11.22 191 GLU A C 1
ATOM 1477 O O . GLU A 1 184 ? 17.993 -1.650 0.632 1.00 11.11 191 GLU A O 1
ATOM 1483 N N . GLU A 1 185 ? 17.744 0.528 1.220 1.00 10.78 192 GLU A N 1
ATOM 1484 C CA . GLU A 1 185 ? 19.173 0.769 1.433 1.00 12.25 192 GLU A CA 1
ATOM 1485 C C . GLU A 1 185 ? 19.708 -0.040 2.612 1.00 12.00 192 GLU A C 1
ATOM 1486 O O . GLU A 1 185 ? 20.850 -0.507 2.537 1.00 12.63 192 GLU A O 1
ATOM 1492 N N . ALA A 1 186 ? 18.932 -0.206 3.685 1.00 11.00 193 ALA A N 1
ATOM 1493 C CA . ALA A 1 186 ? 19.388 -1.007 4.816 1.00 11.79 193 ALA A CA 1
ATOM 1494 C C . ALA A 1 186 ? 19.754 -2.435 4.403 1.00 11.93 193 ALA A C 1
ATOM 1495 O O . ALA A 1 186 ? 20.689 -3.031 4.978 1.00 12.71 193 ALA A O 1
ATOM 1497 N N . PHE A 1 187 ? 19.063 -2.968 3.378 1.00 12.77 194 PHE A N 1
ATOM 1498 C CA . PHE A 1 187 ? 19.189 -4.367 2.969 1.00 12.73 194 PHE A CA 1
ATOM 1499 C C . PHE A 1 187 ? 19.726 -4.524 1.542 1.00 13.19 194 PHE A C 1
ATOM 1500 O O . PHE A 1 187 ? 19.702 -5.624 0.989 1.00 13.98 194 PHE A O 1
ATOM 1508 N N . LYS A 1 188 ? 20.259 -3.442 0.951 1.00 14.19 195 LYS A N 1
ATOM 1509 C CA . LYS A 1 188 ? 20.542 -3.442 -0.480 1.00 14.56 195 LYS A CA 1
ATOM 1510 C C . LYS A 1 188 ? 21.634 -4.430 -0.865 1.00 15.76 195 LYS A C 1
ATOM 1511 O O . LYS A 1 188 ? 21.651 -4.880 -2.004 1.00 14.45 195 LYS A O 1
ATOM 1514 N N . ASP A 1 189 ? 22.591 -4.699 0.034 1.00 16.97 196 ASP A N 1
ATOM 1515 C CA . ASP A 1 189 ? 23.702 -5.584 -0.314 1.00 17.19 196 ASP A CA 1
ATOM 1516 C C . ASP A 1 189 ? 23.539 -6.993 0.266 1.00 16.96 196 ASP A C 1
ATOM 1517 O O . ASP A 1 189 ? 24.554 -7.707 0.340 1.00 18.92 196 ASP A O 1
ATOM 1522 N N . THR A 1 190 ? 22.300 -7.417 0.610 1.00 15.54 197 THR A N 1
ATOM 1523 C CA . THR A 1 190 ? 22.060 -8.798 1.023 1.00 14.35 197 THR A CA 1
ATOM 1524 C C . THR A 1 190 ? 21.005 -9.435 0.123 1.00 13.11 197 THR A C 1
ATOM 1525 O O . THR A 1 190 ? 20.088 -8.753 -0.359 1.00 13.98 197 THR A O 1
ATOM 1529 N N . ASP A 1 191 ? 21.116 -10.758 -0.042 1.00 11.98 198 ASP A N 1
ATOM 1530 C CA . ASP A 1 191 ? 20.087 -11.573 -0.668 1.00 11.91 198 ASP A CA 1
ATOM 1531 C C . ASP A 1 191 ? 19.150 -12.200 0.357 1.00 11.81 198 ASP A C 1
ATOM 1532 O O . ASP A 1 191 ? 18.254 -12.944 -0.040 1.00 11.99 198 ASP A O 1
ATOM 1537 N N . ARG A 1 192 ? 19.288 -11.863 1.644 1.00 12.44 199 ARG A N 1
ATOM 1538 C CA . ARG A 1 192 ? 18.437 -12.434 2.682 1.00 12.98 199 ARG A CA 1
ATOM 1539 C C . ARG A 1 192 ? 17.153 -11.612 2.850 1.00 12.01 199 ARG A C 1
ATOM 1540 O O . ARG A 1 192 ? 16.236 -12.037 3.568 1.00 11.93 199 ARG A O 1
ATOM 1548 N N . VAL A 1 193 ? 17.091 -10.464 2.152 1.00 10.83 200 VAL A N 1
ATOM 1549 C CA . VAL A 1 193 ? 15.866 -9.705 2.003 1.00 10.59 200 VAL A CA 1
ATOM 1550 C C . VAL A 1 193 ? 15.686 -9.400 0.514 1.00 11.49 200 VAL A C 1
ATOM 1551 O O . VAL A 1 193 ? 16.596 -8.882 -0.116 1.00 12.29 200 VAL A O 1
ATOM 1555 N N . MET A 1 194 ? 14.493 -9.666 -0.026 1.00 10.62 201 MET A N 1
ATOM 1556 C CA . MET A 1 194 ? 14.120 -9.115 -1.317 1.00 10.61 201 MET A CA 1
ATOM 1557 C C . MET A 1 194 ? 13.100 -8.006 -1.049 1.00 10.76 201 MET A C 1
ATOM 1558 O O . MET A 1 194 ? 12.145 -8.221 -0.293 1.00 10.23 201 MET A O 1
ATOM 1563 N N . THR A 1 195 ? 13.342 -6.805 -1.616 1.00 9.93 202 THR A N 1
ATOM 1564 C CA . THR A 1 195 ? 12.419 -5.689 -1.435 1.00 10.39 202 THR A CA 1
ATOM 1565 C C . THR A 1 195 ? 11.683 -5.445 -2.752 1.00 10.57 202 THR A C 1
ATOM 1566 O O . THR A 1 195 ? 12.248 -5.552 -3.827 1.00 11.06 202 THR A O 1
ATOM 1570 N N . VAL A 1 196 ? 10.374 -5.251 -2.652 1.00 9.75 203 VAL A N 1
ATOM 1571 C CA . VAL A 1 196 ? 9.545 -4.952 -3.811 1.00 10.22 203 VAL A CA 1
ATOM 1572 C C . VAL A 1 196 ? 8.695 -3.738 -3.477 1.00 9.71 203 VAL A C 1
ATOM 1573 O O . VAL A 1 196 ? 7.816 -3.817 -2.612 1.00 10.34 203 VAL A O 1
ATOM 1577 N N . SER A 1 197 ? 8.986 -2.646 -4.179 1.00 9.10 204 SER A N 1
ATOM 1578 C CA . SER A 1 197 ? 8.416 -1.357 -3.839 1.00 8.80 204 SER A CA 1
ATOM 1579 C C . SER A 1 197 ? 7.573 -0.777 -4.968 1.00 8.90 204 SER A C 1
ATOM 1580 O O . SER A 1 197 ? 8.083 -0.530 -6.057 1.00 10.20 204 SER A O 1
ATOM 1583 N N . PHE A 1 198 ? 6.271 -0.586 -4.668 1.00 9.09 205 PHE A N 1
ATOM 1584 C CA . PHE A 1 198 ? 5.331 0.099 -5.540 1.00 9.56 205 PHE A CA 1
ATOM 1585 C C . PHE A 1 198 ? 5.163 1.510 -4.991 1.00 10.82 205 PHE A C 1
ATOM 1586 O O . PHE A 1 198 ? 4.747 1.654 -3.849 1.00 13.24 205 PHE A O 1
ATOM 1594 N N . HIS A 1 199 ? 5.586 2.536 -5.746 1.00 10.23 206 HIS A N 1
ATOM 1595 C CA . HIS A 1 199 ? 5.719 3.877 -5.202 1.00 10.36 206 HIS A CA 1
ATOM 1596 C C . HIS A 1 199 ? 5.620 4.929 -6.308 1.00 10.71 206 HIS A C 1
ATOM 1597 O O . HIS A 1 199 ? 5.780 4.645 -7.484 1.00 12.44 206 HIS A O 1
ATOM 1604 N N . LYS A 1 200 ? 5.422 6.162 -5.905 1.00 10.95 207 LYS A N 1
ATOM 1605 C CA . LYS A 1 200 ? 5.415 7.280 -6.829 1.00 11.56 207 LYS A CA 1
ATOM 1606 C C . LYS A 1 200 ? 6.830 7.529 -7.343 1.00 11.80 207 LYS A C 1
ATOM 1607 O O . LYS A 1 200 ? 7.812 7.532 -6.584 1.00 14.41 207 LYS A O 1
ATOM 1613 N N . VAL A 1 201 ? 6.941 7.790 -8.637 1.00 13.32 208 VAL A N 1
ATOM 1614 C CA . VAL A 1 201 ? 8.221 8.149 -9.227 1.00 14.49 208 VAL A CA 1
ATOM 1615 C C . VAL A 1 201 ? 8.824 9.352 -8.490 1.00 14.34 208 VAL A C 1
ATOM 1616 O O . VAL A 1 201 ? 8.166 10.349 -8.219 1.00 14.11 208 VAL A O 1
ATOM 1620 N N . GLY A 1 202 ? 10.094 9.230 -8.102 1.00 14.12 209 GLY A N 1
ATOM 1621 C CA . GLY A 1 202 ? 10.767 10.322 -7.411 1.00 14.39 209 GLY A CA 1
ATOM 1622 C C . GLY A 1 202 ? 12.284 10.229 -7.547 1.00 16.61 209 GLY A C 1
ATOM 1623 O O . GLY A 1 202 ? 12.786 9.724 -8.541 1.00 17.18 209 GLY A O 1
ATOM 1624 N N . ASP A 1 203 ? 12.987 10.652 -6.493 1.00 17.63 210 ASP A N 1
ATOM 1625 C CA . ASP A 1 203 ? 14.421 10.835 -6.569 1.00 18.36 210 ASP A CA 1
ATOM 1626 C C . ASP A 1 203 ? 15.179 9.531 -6.341 1.00 17.85 210 ASP A C 1
ATOM 1627 O O . ASP A 1 203 ? 16.383 9.461 -6.610 1.00 18.86 210 ASP A O 1
ATOM 1632 N N . THR A 1 204 ? 14.506 8.555 -5.733 1.00 15.24 211 THR A N 1
ATOM 1633 C CA . THR A 1 204 ? 15.085 7.253 -5.434 1.00 14.35 211 THR A CA 1
ATOM 1634 C C . THR A 1 204 ? 14.153 6.149 -5.952 1.00 13.04 211 THR A C 1
ATOM 1635 O O . THR A 1 204 ? 12.971 6.374 -6.203 1.00 13.95 211 THR A O 1
ATOM 1639 N N . GLY A 1 205 ? 14.675 4.925 -6.094 1.00 14.74 212 GLY A N 1
ATOM 1640 C CA . GLY A 1 205 ? 13.841 3.786 -6.461 1.00 13.97 212 GLY A CA 1
ATOM 1641 C C . GLY A 1 205 ? 13.477 3.725 -7.950 1.00 15.42 212 GLY A C 1
ATOM 1642 O O . GLY A 1 205 ? 12.334 3.375 -8.279 1.00 14.18 212 GLY A O 1
ATOM 1643 N N . ASP A 1 206 ? 14.465 4.037 -8.790 1.00 17.91 213 ASP A N 1
ATOM 1644 C CA . ASP A 1 206 ? 14.262 3.897 -10.246 1.00 18.75 213 ASP A CA 1
ATOM 1645 C C . ASP A 1 206 ? 14.204 2.413 -10.605 1.00 18.27 213 ASP A C 1
ATOM 1646 O O . ASP A 1 206 ? 14.641 1.580 -9.843 1.00 17.36 213 ASP A O 1
ATOM 1651 N N . ILE A 1 207 ? 13.680 2.129 -11.792 1.00 19.85 214 ILE A N 1
ATOM 1652 C CA . ILE A 1 207 ? 13.433 0.711 -12.157 1.00 21.93 214 ILE A CA 1
ATOM 1653 C C . ILE A 1 207 ? 14.744 -0.061 -12.329 1.00 23.45 214 ILE A C 1
ATOM 1654 O O . ILE A 1 207 ? 14.676 -1.287 -12.292 1.00 23.67 214 ILE A O 1
ATOM 1659 N N . SER A 1 208 ? 15.851 0.643 -12.542 1.00 23.98 215 SER A N 1
ATOM 1660 C CA . SER A 1 208 ? 17.172 -0.031 -12.611 1.00 29.02 215 SER A CA 1
ATOM 1661 C C . SER A 1 208 ? 17.988 0.203 -11.327 1.00 27.47 215 SER A C 1
ATOM 1662 O O . SER A 1 208 ? 19.211 0.103 -11.405 1.00 33.60 215 SER A O 1
ATOM 1665 N N . ASP A 1 209 ? 17.348 0.458 -10.173 1.00 26.62 216 ASP A N 1
ATOM 1666 C CA . ASP A 1 209 ? 18.058 0.577 -8.860 1.00 26.35 216 ASP A CA 1
ATOM 1667 C C . ASP A 1 209 ? 17.957 -0.798 -8.202 1.00 26.51 216 ASP A C 1
ATOM 1668 O O . ASP A 1 209 ? 17.401 -0.876 -7.105 1.00 33.37 216 ASP A O 1
ATOM 1670 N N . TYR A 1 210 ? 18.503 -1.837 -8.808 1.00 22.00 217 TYR A N 1
ATOM 1671 C CA . TYR A 1 210 ? 18.134 -3.209 -8.380 1.00 22.81 217 TYR A CA 1
ATOM 1672 C C . TYR A 1 210 ? 19.102 -3.948 -7.478 1.00 21.34 217 TYR A C 1
ATOM 1673 O O . TYR A 1 210 ? 18.932 -5.141 -7.315 1.00 19.72 217 TYR A O 1
ATOM 1682 N N . GLY A 1 211 ? 20.039 -3.228 -6.893 1.00 22.66 218 GLY A N 1
ATOM 1683 C CA . GLY A 1 211 ? 20.877 -3.926 -5.907 1.00 23.61 218 GLY A CA 1
ATOM 1684 C C . GLY A 1 211 ? 22.350 -3.983 -6.215 1.00 26.08 218 GLY A C 1
ATOM 1685 O O . GLY A 1 211 ? 22.721 -3.776 -7.373 1.00 26.15 218 GLY A O 1
ATOM 1686 N N . GLU A 1 212 ? 23.111 -4.335 -5.185 1.00 27.06 219 GLU A N 1
ATOM 1687 C CA . GLU A 1 212 ? 24.588 -4.304 -5.312 1.00 31.86 219 GLU A CA 1
ATOM 1688 C C . GLU A 1 212 ? 25.232 -5.622 -4.855 1.00 31.12 219 GLU A C 1
ATOM 1689 O O . GLU A 1 212 ? 24.797 -6.173 -3.831 1.00 30.58 219 GLU A O 1
ATOM 1695 N N . GLY A 1 213 ? 26.210 -6.107 -5.612 1.00 30.16 220 GLY A N 1
ATOM 1696 C CA . GLY A 1 213 ? 26.970 -7.302 -5.188 1.00 27.39 220 GLY A CA 1
ATOM 1697 C C . GLY A 1 213 ? 26.088 -8.494 -4.863 1.00 24.12 220 GLY A C 1
ATOM 1698 O O . GLY A 1 213 ? 25.402 -8.962 -5.741 1.00 25.75 220 GLY A O 1
ATOM 1699 N N . LYS A 1 214 ? 26.148 -8.977 -3.621 1.00 21.61 221 LYS A N 1
ATOM 1700 C CA . LYS A 1 214 ? 25.347 -10.158 -3.241 1.00 19.66 221 LYS A CA 1
ATOM 1701 C C . LYS A 1 214 ? 23.856 -9.807 -3.372 1.00 17.45 221 LYS A C 1
ATOM 1702 O O . LYS A 1 214 ? 23.070 -10.716 -3.587 1.00 18.59 221 LYS A O 1
ATOM 1704 N N . GLY A 1 215 ? 23.543 -8.522 -3.278 1.00 15.35 222 GLY A N 1
ATOM 1705 C CA . GLY A 1 215 ? 22.144 -8.063 -3.398 1.00 14.39 222 GLY A CA 1
ATOM 1706 C C . GLY A 1 215 ? 21.692 -7.762 -4.824 1.00 14.48 222 GLY A C 1
ATOM 1707 O O . GLY A 1 215 ? 20.567 -7.310 -4.974 1.00 14.07 222 GLY A O 1
ATOM 1708 N N . GLN A 1 216 ? 22.538 -7.978 -5.834 1.00 15.48 223 GLN A N 1
ATOM 1709 C CA . GLN A 1 216 ? 22.168 -7.602 -7.180 1.00 16.24 223 GLN A CA 1
ATOM 1710 C C . GLN A 1 216 ? 20.901 -8.351 -7.599 1.00 15.42 223 GLN A C 1
ATOM 1711 O O . GLN A 1 216 ? 20.855 -9.570 -7.513 1.00 15.18 223 GLN A O 1
ATOM 1717 N N . TYR A 1 217 ? 19.905 -7.597 -8.073 1.00 15.06 224 TYR A N 1
ATOM 1718 C CA . TYR A 1 217 ? 18.607 -8.089 -8.511 1.00 16.26 224 TYR A CA 1
ATOM 1719 C C . TYR A 1 217 ? 17.631 -8.384 -7.366 1.00 14.21 224 TYR A C 1
ATOM 1720 O O . TYR A 1 217 ? 16.477 -8.664 -7.676 1.00 16.23 224 TYR A O 1
ATOM 1729 N N . TYR A 1 218 ? 18.007 -8.181 -6.084 1.00 12.39 225 TYR A N 1
ATOM 1730 C CA . TYR A 1 218 ? 17.121 -8.443 -4.954 1.00 11.85 225 TYR A CA 1
ATOM 1731 C C . TYR A 1 218 ? 16.414 -7.189 -4.450 1.00 11.31 225 TYR A C 1
ATOM 1732 O O . TYR A 1 218 ? 15.652 -7.269 -3.464 1.00 12.66 225 TYR A O 1
ATOM 1741 N N . SER A 1 219 ? 16.548 -6.072 -5.182 1.00 11.19 226 SER A N 1
ATOM 1742 C CA . SER A 1 219 ? 15.725 -4.895 -4.953 1.00 12.34 226 SER A CA 1
ATOM 1743 C C . SER A 1 219 ? 14.911 -4.637 -6.209 1.00 11.48 226 SER A C 1
ATOM 1744 O O . SER A 1 219 ? 15.481 -4.419 -7.272 1.00 11.95 226 SER A O 1
ATOM 1747 N N . LEU A 1 220 ? 13.586 -4.680 -6.063 1.00 10.27 227 LEU A N 1
ATOM 1748 C CA . LEU A 1 220 ? 12.688 -4.403 -7.179 1.00 10.69 227 LEU A CA 1
ATOM 1749 C C . LEU A 1 220 ? 11.955 -3.104 -6.920 1.00 10.66 227 LEU A C 1
ATOM 1750 O O . LEU A 1 220 ? 11.459 -2.894 -5.806 1.00 11.25 227 LEU A O 1
ATOM 1755 N N . ASN A 1 221 ? 11.806 -2.302 -7.988 1.00 10.01 228 ASN A N 1
ATOM 1756 C CA . ASN A 1 221 ? 11.154 -1.002 -7.915 1.00 11.00 228 ASN A CA 1
ATOM 1757 C C . ASN A 1 221 ? 10.178 -0.819 -9.059 1.00 10.70 228 ASN A C 1
ATOM 1758 O O . ASN A 1 221 ? 10.541 -1.030 -10.223 1.00 10.80 228 ASN A O 1
ATOM 1763 N N . ALA A 1 222 ? 8.956 -0.421 -8.695 1.00 10.05 229 ALA A N 1
ATOM 1764 C CA . ALA A 1 222 ? 7.936 -0.045 -9.650 1.00 10.75 229 ALA A CA 1
ATOM 1765 C C . ALA A 1 222 ? 7.616 1.433 -9.445 1.00 11.68 229 ALA A C 1
ATOM 1766 O O . ALA A 1 222 ? 6.714 1.755 -8.675 1.00 11.63 229 ALA A O 1
ATOM 1768 N N . PRO A 1 223 ? 8.318 2.364 -10.129 1.00 12.67 230 PRO A N 1
ATOM 1769 C CA . PRO A 1 223 ? 8.053 3.798 -9.997 1.00 12.20 230 PRO A CA 1
ATOM 1770 C C . PRO A 1 223 ? 6.873 4.182 -10.885 1.00 13.62 230 PRO A C 1
ATOM 1771 O O . PRO A 1 223 ? 6.941 4.095 -12.127 1.00 16.31 230 PRO A O 1
ATOM 1775 N N . LEU A 1 224 ? 5.781 4.555 -10.225 1.00 12.03 231 LEU A N 1
ATOM 1776 C CA . LEU A 1 224 ? 4.501 4.728 -10.901 1.00 12.86 231 LEU A CA 1
ATOM 1777 C C . LEU A 1 224 ? 4.124 6.206 -10.944 1.00 13.00 231 LEU A C 1
ATOM 1778 O O . LEU A 1 224 ? 4.502 7.011 -10.086 1.00 13.39 231 LEU A O 1
ATOM 1783 N N . LYS A 1 225 ? 3.363 6.577 -11.985 1.00 13.78 232 LYS A N 1
ATOM 1784 C CA . LYS A 1 225 ? 2.979 7.957 -12.222 1.00 14.37 232 LYS A CA 1
ATOM 1785 C C . LYS A 1 225 ? 1.694 8.286 -11.458 1.00 13.58 232 LYS A C 1
ATOM 1786 O O . LYS A 1 225 ? 1.015 7.415 -10.902 1.00 12.14 232 LYS A O 1
ATOM 1792 N N . ASP A 1 226 ? 1.338 9.567 -11.502 1.00 13.88 233 ASP A N 1
ATOM 1793 C CA . ASP A 1 226 ? 0.155 10.047 -10.810 1.00 13.74 233 ASP A CA 1
ATOM 1794 C C . ASP A 1 226 ? -1.093 9.276 -11.266 1.00 13.40 233 ASP A C 1
ATOM 1795 O O . ASP A 1 226 ? -1.220 8.921 -12.444 1.00 13.17 233 ASP A O 1
ATOM 1800 N N . GLY A 1 227 ? -2.038 9.034 -10.344 1.00 12.17 234 GLY A N 1
ATOM 1801 C CA . GLY A 1 227 ? -3.354 8.600 -10.762 1.00 11.84 234 GLY A CA 1
ATOM 1802 C C . GLY A 1 227 ? -3.543 7.098 -10.813 1.00 10.99 234 GLY A C 1
ATOM 1803 O O . GLY A 1 227 ? -4.589 6.633 -11.259 1.00 11.60 234 GLY A O 1
ATOM 1804 N N . LEU A 1 228 ? -2.584 6.345 -10.281 1.00 10.56 235 LEU A N 1
ATOM 1805 C CA . LEU A 1 228 ? -2.632 4.894 -10.255 1.00 11.35 235 LEU A CA 1
ATOM 1806 C C . LEU A 1 228 ? -4.006 4.451 -9.767 1.00 11.07 235 LEU A C 1
ATOM 1807 O O . LEU A 1 228 ? -4.402 4.870 -8.679 1.00 11.90 235 LEU A O 1
ATOM 1812 N N . ASP A 1 229 ? -4.630 3.503 -10.491 1.00 10.86 236 ASP A N 1
ATOM 1813 C CA . ASP A 1 229 ? -5.927 2.957 -10.122 1.00 11.43 236 ASP A CA 1
ATOM 1814 C C . ASP A 1 229 ? -5.810 1.478 -9.762 1.00 11.47 236 ASP A C 1
ATOM 1815 O O . ASP A 1 229 ? -4.772 0.864 -9.925 1.00 11.46 236 ASP A O 1
ATOM 1820 N N . ASP A 1 230 ? -6.931 0.886 -9.322 1.00 11.43 237 ASP A N 1
ATOM 1821 C CA . ASP A 1 230 ? -6.951 -0.479 -8.832 1.00 11.49 237 ASP A CA 1
ATOM 1822 C C . ASP A 1 230 ? -6.534 -1.445 -9.941 1.00 12.15 237 ASP A C 1
ATOM 1823 O O . ASP A 1 230 ? -5.775 -2.393 -9.711 1.00 12.66 237 ASP A O 1
ATOM 1828 N N . PHE A 1 231 ? -7.039 -1.167 -11.157 1.00 12.37 238 PHE A N 1
ATOM 1829 C CA . PHE A 1 231 ? -6.803 -2.029 -12.312 1.00 13.48 238 PHE A CA 1
ATOM 1830 C C . PHE A 1 231 ? -5.314 -2.074 -12.660 1.00 12.76 238 PHE A C 1
ATOM 1831 O O . PHE A 1 231 ? -4.748 -3.154 -12.928 1.00 13.26 238 PHE A O 1
ATOM 1839 N N . SER A 1 232 ? -4.717 -0.884 -12.720 1.00 11.94 239 SER A N 1
ATOM 1840 C CA . SER A 1 232 ? -3.309 -0.763 -13.072 1.00 13.12 239 SER A CA 1
ATOM 1841 C C . SER A 1 232 ? -2.442 -1.471 -12.042 1.00 12.35 239 SER A C 1
ATOM 1842 O O . SER A 1 232 ? -1.526 -2.231 -12.376 1.00 12.78 239 SER A O 1
ATOM 1845 N N . LEU A 1 233 ? -2.730 -1.208 -10.767 1.00 12.22 240 LEU A N 1
ATOM 1846 C CA . LEU A 1 233 ? -1.912 -1.814 -9.728 1.00 12.40 240 LEU A CA 1
ATOM 1847 C C . LEU A 1 233 ? -2.048 -3.336 -9.767 1.00 12.54 240 LEU A C 1
ATOM 1848 O O . LEU A 1 233 ? -1.065 -4.065 -9.650 1.00 12.79 240 LEU A O 1
ATOM 1853 N N . ARG A 1 234 ? -3.263 -3.846 -9.965 1.00 13.19 241 ARG A N 1
ATOM 1854 C CA . ARG A 1 234 ? -3.445 -5.284 -9.935 1.00 13.53 241 ARG A CA 1
ATOM 1855 C C . ARG A 1 234 ? -2.675 -5.937 -11.073 1.00 12.86 241 ARG A C 1
ATOM 1856 O O . ARG A 1 234 ? -2.104 -7.012 -10.927 1.00 13.47 241 ARG A O 1
ATOM 1864 N N . GLY A 1 235 ? -2.673 -5.259 -12.220 1.00 11.96 242 GLY A N 1
ATOM 1865 C CA . GLY A 1 235 ? -2.047 -5.798 -13.415 1.00 12.93 242 GLY A CA 1
ATOM 1866 C C . GLY A 1 235 ? -0.534 -5.924 -13.259 1.00 12.39 242 GLY A C 1
ATOM 1867 O O . GLY A 1 235 ? 0.110 -6.688 -13.983 1.00 15.21 242 GLY A O 1
ATOM 1868 N N . LEU A 1 236 ? 0.045 -5.123 -12.362 1.00 12.35 243 LEU A N 1
ATOM 1869 C CA . LEU A 1 236 ? 1.470 -5.214 -12.071 1.00 12.78 243 LEU A CA 1
ATOM 1870 C C . LEU A 1 236 ? 1.770 -6.079 -10.838 1.00 11.59 243 LEU A C 1
ATOM 1871 O O . LEU A 1 236 ? 2.627 -6.956 -10.858 1.00 12.00 243 LEU A O 1
ATOM 1876 N N . PHE A 1 237 ? 1.019 -5.854 -9.778 1.00 11.09 244 PHE A N 1
ATOM 1877 C CA . PHE A 1 237 ? 1.264 -6.461 -8.481 1.00 10.75 244 PHE A CA 1
ATOM 1878 C C . PHE A 1 237 ? 1.183 -7.980 -8.545 1.00 10.52 244 PHE A C 1
ATOM 1879 O O . PHE A 1 237 ? 2.074 -8.680 -8.062 1.00 10.68 244 PHE A O 1
ATOM 1887 N N . ILE A 1 238 ? 0.090 -8.527 -9.080 1.00 10.80 245 ILE A N 1
ATOM 1888 C CA . ILE A 1 238 ? -0.113 -9.957 -8.981 1.00 12.06 245 ILE A CA 1
ATOM 1889 C C . ILE A 1 238 ? 0.994 -10.688 -9.759 1.00 11.66 245 ILE A C 1
ATOM 1890 O O . ILE A 1 238 ? 1.604 -11.635 -9.260 1.00 11.60 245 ILE A O 1
ATOM 1895 N N . PRO A 1 239 ? 1.255 -10.381 -11.045 1.00 12.36 246 PRO A N 1
ATOM 1896 C CA . PRO A 1 239 ? 2.270 -11.156 -11.753 1.00 13.27 246 PRO A CA 1
ATOM 1897 C C . PRO A 1 239 ? 3.673 -11.025 -11.147 1.00 12.52 246 PRO A C 1
ATOM 1898 O O . PRO A 1 239 ? 4.423 -11.999 -11.119 1.00 12.44 246 PRO A O 1
ATOM 1902 N N . VAL A 1 240 ? 3.998 -9.848 -10.600 1.00 11.88 247 VAL A N 1
ATOM 1903 C CA . VAL A 1 240 ? 5.353 -9.635 -10.075 1.00 11.42 247 VAL A CA 1
ATOM 1904 C C . VAL A 1 240 ? 5.485 -10.376 -8.753 1.00 11.07 247 VAL A C 1
ATOM 1905 O O . VAL A 1 240 ? 6.486 -11.051 -8.525 1.00 11.36 247 VAL A O 1
ATOM 1909 N N . ILE A 1 241 ? 4.480 -10.291 -7.881 1.00 10.18 248 ILE A N 1
ATOM 1910 C CA . ILE A 1 241 ? 4.560 -11.004 -6.615 1.00 10.63 248 ILE A CA 1
ATOM 1911 C C . ILE A 1 241 ? 4.431 -12.513 -6.833 1.00 10.52 248 ILE A C 1
ATOM 1912 O O . ILE A 1 241 ? 5.098 -13.288 -6.130 1.00 10.16 248 ILE A O 1
ATOM 1917 N N . HIS A 1 242 ? 3.599 -12.966 -7.792 1.00 10.94 249 HIS A N 1
ATOM 1918 C CA . HIS A 1 242 ? 3.549 -14.381 -8.124 1.00 11.16 249 HIS A CA 1
ATOM 1919 C C . HIS A 1 242 ? 4.957 -14.911 -8.454 1.00 10.81 249 HIS A C 1
ATOM 1920 O O . HIS A 1 242 ? 5.407 -15.937 -7.924 1.00 11.73 249 HIS A O 1
ATOM 1927 N N . ARG A 1 243 ? 5.672 -14.191 -9.307 1.00 11.06 250 ARG A N 1
ATOM 1928 C CA . ARG A 1 243 ? 7.009 -14.673 -9.739 1.00 12.24 250 ARG A CA 1
ATOM 1929 C C . ARG A 1 243 ? 8.029 -14.529 -8.590 1.00 12.00 250 ARG A C 1
ATOM 1930 O O . ARG A 1 243 ? 8.838 -15.420 -8.433 1.00 12.20 250 ARG A O 1
ATOM 1938 N N . ALA A 1 244 ? 7.914 -13.444 -7.832 1.00 11.14 251 ALA A N 1
ATOM 1939 C CA . ALA A 1 244 ? 8.827 -13.283 -6.706 1.00 11.30 251 ALA A CA 1
ATOM 1940 C C . ALA A 1 244 ? 8.681 -14.449 -5.725 1.00 11.35 251 ALA A C 1
ATOM 1941 O O . ALA A 1 244 ? 9.690 -14.982 -5.225 1.00 10.71 251 ALA A O 1
ATOM 1943 N N . MET A 1 245 ? 7.437 -14.851 -5.425 1.00 10.53 252 MET A N 1
ATOM 1944 C CA . MET A 1 245 ? 7.228 -15.952 -4.502 1.00 11.06 252 MET A CA 1
ATOM 1945 C C . MET A 1 245 ? 7.815 -17.239 -5.058 1.00 11.92 252 MET A C 1
ATOM 1946 O O . MET A 1 245 ? 8.424 -17.996 -4.293 1.00 12.68 252 MET A O 1
ATOM 1951 N N . GLU A 1 246 ? 7.636 -17.499 -6.370 1.00 12.09 253 GLU A N 1
ATOM 1952 C CA . GLU A 1 246 ? 8.105 -18.752 -6.932 1.00 14.09 253 GLU A CA 1
ATOM 1953 C C . GLU A 1 246 ? 9.629 -18.811 -6.889 1.00 12.69 253 GLU A C 1
ATOM 1954 O O . GLU A 1 246 ? 10.191 -19.886 -6.655 1.00 13.93 253 GLU A O 1
ATOM 1960 N N . ILE A 1 247 ? 10.282 -17.688 -7.248 1.00 11.57 254 ILE A N 1
ATOM 1961 C CA . ILE A 1 247 ? 11.738 -17.657 -7.404 1.00 12.41 254 ILE A CA 1
ATOM 1962 C C . ILE A 1 247 ? 12.451 -17.460 -6.072 1.00 11.92 254 ILE A C 1
ATOM 1963 O O . ILE A 1 247 ? 13.438 -18.143 -5.810 1.00 12.53 254 ILE A O 1
ATOM 1968 N N .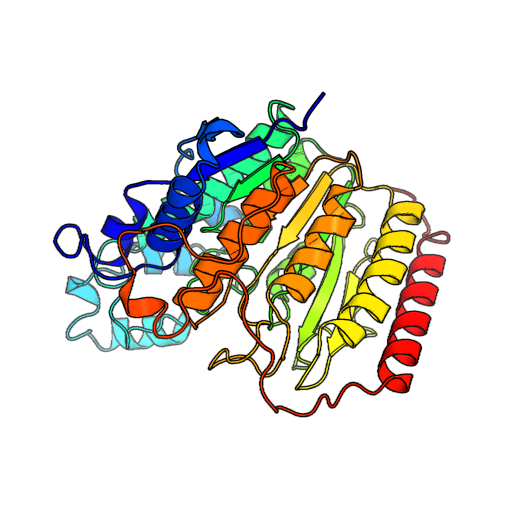 TYR A 1 248 ? 11.955 -16.565 -5.214 1.00 11.20 255 TYR A N 1
ATOM 1969 C CA . TYR A 1 248 ? 12.683 -16.204 -3.997 1.00 10.46 255 TYR A CA 1
ATOM 1970 C C . TYR A 1 248 ? 12.337 -17.127 -2.824 1.00 10.64 255 TYR A C 1
ATOM 1971 O O . TYR A 1 248 ? 13.168 -17.327 -1.942 1.00 11.72 255 TYR A O 1
ATOM 1980 N N . GLU A 1 249 ? 11.126 -17.705 -2.816 1.00 10.11 256 GLU A N 1
ATOM 1981 C CA . GLU A 1 249 ? 10.721 -18.650 -1.787 1.00 10.95 256 GLU A CA 1
ATOM 1982 C C . GLU A 1 249 ? 10.988 -18.059 -0.401 1.00 11.16 256 GLU A C 1
ATOM 1983 O O . GLU A 1 249 ? 11.639 -18.671 0.457 1.00 12.11 256 GLU A O 1
ATOM 1989 N N . PRO A 1 250 ? 10.423 -16.885 -0.078 1.00 10.38 257 PRO A N 1
ATOM 1990 C CA . PRO A 1 250 ? 10.643 -16.306 1.248 1.00 10.87 257 PRO A CA 1
ATOM 1991 C C . PRO A 1 250 ? 10.119 -17.234 2.342 1.00 10.56 257 PRO A C 1
ATOM 1992 O O . PRO A 1 250 ? 9.125 -17.932 2.147 1.00 10.52 257 PRO A O 1
ATOM 1996 N N . GLU A 1 251 ? 10.764 -17.163 3.515 1.00 10.71 258 GLU A N 1
ATOM 1997 C CA . GLU A 1 251 ? 10.285 -17.833 4.716 1.00 11.45 258 GLU A CA 1
ATOM 1998 C C . GLU A 1 251 ? 9.323 -16.960 5.524 1.00 11.42 258 GLU A C 1
ATOM 1999 O O . GLU A 1 251 ? 8.550 -17.492 6.334 1.00 12.34 258 GLU A O 1
ATOM 2005 N N . VAL A 1 252 ? 9.326 -15.641 5.285 1.00 10.46 259 VAL A N 1
ATOM 2006 C CA . VAL A 1 252 ? 8.420 -14.721 5.965 1.00 10.21 259 VAL A CA 1
ATOM 2007 C C . VAL A 1 252 ? 8.227 -13.526 5.027 1.00 10.21 259 VAL A C 1
ATOM 2008 O O . VAL A 1 252 ? 9.126 -13.218 4.254 1.00 10.09 259 VAL A O 1
ATOM 2012 N N . ILE A 1 253 ? 7.052 -12.882 5.133 1.00 9.48 260 ILE A N 1
ATOM 2013 C CA . ILE A 1 253 ? 6.701 -11.719 4.323 1.00 8.94 260 ILE A CA 1
ATOM 2014 C C . ILE A 1 253 ? 6.381 -10.543 5.235 1.00 9.02 260 ILE A C 1
ATOM 2015 O O . ILE A 1 253 ? 5.700 -10.743 6.244 1.00 9.30 260 ILE A O 1
ATOM 2020 N N . VAL A 1 254 ? 6.833 -9.336 4.853 1.00 8.84 261 VAL A N 1
ATOM 2021 C CA . VAL A 1 254 ? 6.421 -8.115 5.517 1.00 9.04 261 VAL A CA 1
ATOM 2022 C C . VAL A 1 254 ? 5.728 -7.260 4.469 1.00 9.31 261 VAL A C 1
ATOM 2023 O O . VAL A 1 254 ? 6.326 -6.970 3.420 1.00 10.77 261 VAL A O 1
ATOM 2027 N N . LEU A 1 255 ? 4.467 -6.882 4.748 1.00 9.35 262 LEU A N 1
ATOM 2028 C CA . LEU A 1 255 ? 3.693 -6.052 3.831 1.00 8.66 262 LEU A CA 1
ATOM 2029 C C . LEU A 1 255 ? 3.436 -4.712 4.523 1.00 8.75 262 LEU A C 1
ATOM 2030 O O . LEU A 1 255 ? 2.679 -4.669 5.487 1.00 9.42 262 LEU A O 1
ATOM 2035 N N . GLN A 1 256 ? 3.997 -3.636 3.959 1.00 8.73 263 GLN A N 1
ATOM 2036 C CA . GLN A 1 256 ? 3.730 -2.274 4.378 1.00 9.31 263 GLN A CA 1
ATOM 2037 C C . GLN A 1 256 ? 2.503 -1.792 3.611 1.00 9.21 263 GLN A C 1
ATOM 2038 O O . GLN A 1 256 ? 2.515 -1.777 2.372 1.00 9.62 263 GLN A O 1
ATOM 2044 N N . CYS A 1 257 ? 1.452 -1.432 4.358 1.00 9.77 264 CYS A N 1
ATOM 2045 C CA . CYS A 1 257 ? 0.149 -1.061 3.809 1.00 9.32 264 CYS A CA 1
ATOM 2046 C C . CYS A 1 257 ? -0.061 0.446 3.947 1.00 9.35 264 CYS A C 1
ATOM 2047 O O . CYS A 1 257 ? -1.147 0.900 4.298 1.00 9.49 264 CYS A O 1
ATOM 2050 N N . GLY A 1 258 ? 0.936 1.251 3.568 1.00 9.09 265 GLY A N 1
ATOM 2051 C CA . GLY A 1 258 ? 0.813 2.694 3.658 1.00 9.62 265 GLY A CA 1
ATOM 2052 C C . GLY A 1 258 ? -0.457 3.160 2.919 1.00 9.37 265 GLY A C 1
ATOM 2053 O O . GLY A 1 258 ? -0.686 2.785 1.777 1.00 10.30 265 GLY A O 1
ATOM 2054 N N . ALA A 1 259 ? -1.262 4.006 3.546 1.00 9.31 266 ALA A N 1
ATOM 2055 C CA . ALA A 1 259 ? -2.585 4.347 3.016 1.00 9.26 266 ALA A CA 1
ATOM 2056 C C . ALA A 1 259 ? -2.559 5.672 2.271 1.00 9.34 266 ALA A C 1
ATOM 2057 O O . ALA A 1 259 ? -3.616 6.189 1.873 1.00 10.35 266 ALA A O 1
ATOM 2059 N N . ASP A 1 260 ? -1.358 6.220 2.069 1.00 9.90 267 ASP A N 1
ATOM 2060 C CA . ASP A 1 260 ? -1.241 7.476 1.279 1.00 9.65 267 ASP A CA 1
ATOM 2061 C C . ASP A 1 260 ? -1.329 7.180 -0.226 1.00 9.14 267 ASP A C 1
ATOM 2062 O O . ASP A 1 260 ? -1.266 8.133 -0.988 1.00 9.77 267 ASP A O 1
ATOM 2067 N N . SER A 1 261 ? -1.496 5.908 -0.581 1.00 9.26 268 SER A N 1
ATOM 2068 C CA . SER A 1 261 ? -1.744 5.535 -1.981 1.00 9.30 268 SER A CA 1
ATOM 2069 C C . SER A 1 261 ? -3.247 5.540 -2.323 1.00 10.13 268 SER A C 1
ATOM 2070 O O . SER A 1 261 ? -3.632 5.279 -3.469 1.00 10.65 268 SER A O 1
ATOM 2073 N N . LEU A 1 262 ? -4.091 5.782 -1.325 1.00 9.52 269 LEU A N 1
ATOM 2074 C CA . LEU A 1 262 ? -5.534 5.836 -1.539 1.00 9.45 269 LEU A CA 1
ATOM 2075 C C . LEU A 1 262 ? -5.946 7.105 -2.284 1.00 9.94 269 LEU A C 1
ATOM 2076 O O . LEU A 1 262 ? -5.355 8.164 -2.143 1.00 10.14 269 LEU A O 1
ATOM 2081 N N . ALA A 1 263 ? -7.092 6.975 -2.959 1.00 9.81 270 ALA A N 1
ATOM 2082 C CA . ALA A 1 263 ? -7.779 8.095 -3.566 1.00 10.23 270 ALA A CA 1
ATOM 2083 C C . ALA A 1 263 ? -7.955 9.230 -2.564 1.00 10.47 270 ALA A C 1
ATOM 2084 O O . ALA A 1 263 ? -8.343 9.019 -1.405 1.00 12.17 270 ALA A O 1
ATOM 2086 N N . GLY A 1 264 ? -7.742 10.456 -3.009 1.00 11.49 271 GLY A N 1
ATOM 2087 C CA . GLY A 1 264 ? -8.067 11.643 -2.232 1.00 12.85 271 GLY A CA 1
ATOM 2088 C C . GLY A 1 264 ? -7.139 11.944 -1.057 1.00 13.76 271 GLY A C 1
ATOM 2089 O O . GLY A 1 264 ? -7.545 12.683 -0.162 1.00 17.57 271 GLY A O 1
ATOM 2090 N N . ASP A 1 265 ? -5.937 11.354 -1.058 1.00 12.51 272 ASP A N 1
ATOM 2091 C CA . ASP A 1 265 ? -4.974 11.634 -0.002 1.00 12.53 272 ASP A CA 1
ATOM 2092 C C . ASP A 1 265 ? -4.363 13.001 -0.295 1.00 13.84 272 ASP A C 1
ATOM 2093 O O . ASP A 1 265 ? -3.978 13.250 -1.426 1.00 15.16 272 ASP A O 1
ATOM 2098 N N . PRO A 1 266 ? -4.292 13.954 0.663 1.00 13.68 273 PRO A N 1
ATOM 2099 C CA . PRO A 1 266 ? -3.754 15.270 0.326 1.00 14.51 273 PRO A CA 1
ATOM 2100 C C . PRO A 1 266 ? -2.237 15.346 0.088 1.00 14.40 273 PRO A C 1
ATOM 2101 O O . PRO A 1 266 ? -1.774 16.369 -0.389 1.00 15.87 273 PRO A O 1
ATOM 2105 N N . PHE A 1 267 ? -1.517 14.248 0.340 1.00 14.48 274 PHE A N 1
ATOM 2106 C CA . PHE A 1 267 ? -0.075 14.168 0.084 1.00 14.45 274 PHE A CA 1
ATOM 2107 C C . PHE A 1 267 ? 0.292 13.033 -0.863 1.00 16.07 274 PHE A C 1
ATOM 2108 O O . PHE A 1 267 ? 1.462 12.640 -0.922 1.00 21.13 274 PHE A O 1
ATOM 2116 N N . GLY A 1 268 ? -0.699 12.394 -1.463 1.00 13.84 275 GLY A N 1
ATOM 2117 C CA . GLY A 1 268 ? -0.485 11.425 -2.526 1.00 13.50 275 GLY A CA 1
ATOM 2118 C C . GLY A 1 268 ? -1.330 11.774 -3.750 1.00 13.53 275 GLY A C 1
ATOM 2119 O O . GLY A 1 268 ? -2.320 12.510 -3.676 1.00 15.78 275 GLY A O 1
ATOM 2120 N N . THR A 1 269 ? -0.960 11.177 -4.884 1.00 13.15 276 THR A N 1
ATOM 2121 C CA . THR A 1 269 ? -1.575 11.511 -6.151 1.00 13.63 276 THR A CA 1
ATOM 2122 C C . THR A 1 269 ? -2.179 10.256 -6.778 1.00 12.53 276 THR A C 1
ATOM 2123 O O . THR A 1 269 ? -2.512 10.260 -7.963 1.00 13.70 276 THR A O 1
ATOM 2127 N N . PHE A 1 270 ? -2.230 9.135 -6.041 1.00 11.40 277 PHE A N 1
ATOM 2128 C CA . PHE A 1 270 ? -2.746 7.878 -6.575 1.00 10.93 277 PHE A CA 1
ATOM 2129 C C . PHE A 1 270 ? -4.246 7.860 -6.354 1.00 11.04 277 PHE A C 1
ATOM 2130 O O . PHE A 1 270 ? -4.767 8.788 -5.747 1.00 11.54 277 PHE A O 1
ATOM 2138 N N . ASN A 1 271 ? -4.918 6.818 -6.860 1.00 10.61 278 ASN A N 1
ATOM 2139 C CA . ASN A 1 271 ? -6.360 6.802 -6.935 1.00 11.34 278 ASN A CA 1
ATOM 2140 C C . ASN A 1 271 ? -6.908 5.415 -6.611 1.00 10.58 278 ASN A C 1
ATOM 2141 O O . ASN A 1 271 ? -7.925 4.988 -7.184 1.00 11.55 278 ASN A O 1
ATOM 2146 N N . LEU A 1 272 ? -6.270 4.716 -5.671 1.00 9.94 279 LEU A N 1
ATOM 2147 C CA . LEU A 1 272 ? -6.713 3.389 -5.277 1.00 10.15 279 LEU A CA 1
ATOM 2148 C C . LEU A 1 272 ? -7.967 3.517 -4.415 1.00 10.36 279 LEU A C 1
ATOM 2149 O O . LEU A 1 272 ? -8.054 4.393 -3.556 1.00 11.15 279 LEU A O 1
ATOM 2154 N N . SER A 1 273 ? -8.891 2.581 -4.603 1.00 11.11 280 SER A N 1
ATOM 2155 C CA . SER A 1 273 ? -9.929 2.348 -3.611 1.00 11.31 280 SER A CA 1
ATOM 2156 C C . SER A 1 273 ? -9.354 1.481 -2.509 1.00 11.77 280 SER A C 1
ATOM 2157 O O . SER A 1 273 ? -8.265 0.931 -2.622 1.00 11.30 280 SER A O 1
ATOM 2160 N N . ILE A 1 274 ? -10.133 1.337 -1.436 1.00 11.30 281 ILE A N 1
ATOM 2161 C CA . ILE A 1 274 ? -9.763 0.411 -0.393 1.00 12.11 281 ILE A CA 1
ATOM 2162 C C . ILE A 1 274 ? -9.791 -1.037 -0.880 1.00 11.28 281 ILE A C 1
ATOM 2163 O O . ILE A 1 274 ? -8.976 -1.851 -0.460 1.00 10.86 281 ILE A O 1
ATOM 2168 N N . LYS A 1 275 ? -10.740 -1.394 -1.765 1.00 11.39 282 LYS A N 1
ATOM 2169 C CA . LYS A 1 275 ? -10.763 -2.704 -2.401 1.00 13.35 282 LYS A CA 1
ATOM 2170 C C . LYS A 1 275 ? -9.465 -2.925 -3.184 1.00 11.35 282 LYS A C 1
ATOM 2171 O O . LYS A 1 275 ? -8.863 -3.997 -3.098 1.00 11.42 282 LYS A O 1
ATOM 2174 N N . GLY A 1 276 ? -9.011 -1.926 -3.950 1.00 11.03 283 GLY A N 1
ATOM 2175 C CA . GLY A 1 276 ? -7.813 -2.121 -4.761 1.00 11.41 283 GLY A CA 1
ATOM 2176 C C . GLY A 1 276 ? -6.538 -2.210 -3.928 1.00 10.78 283 GLY A C 1
ATOM 2177 O O . GLY A 1 276 ? -5.657 -3.026 -4.204 1.00 12.44 283 GLY A O 1
ATOM 2178 N N . HIS A 1 277 ? -6.502 -1.446 -2.827 1.00 10.01 284 HIS A N 1
ATOM 2179 C CA . HIS A 1 277 ? -5.375 -1.522 -1.889 1.00 9.92 284 HIS A CA 1
ATOM 2180 C C . HIS A 1 277 ? -5.373 -2.898 -1.201 1.00 10.18 284 HIS A C 1
ATOM 2181 O O . HIS A 1 277 ? -4.376 -3.615 -1.156 1.00 9.91 284 HIS A O 1
ATOM 2188 N N . GLY A 1 278 ? -6.546 -3.309 -0.719 1.00 9.98 285 GLY A N 1
ATOM 2189 C CA . GLY A 1 278 ? -6.735 -4.539 0.030 1.00 9.52 285 GLY A CA 1
ATOM 2190 C C . GLY A 1 278 ? -6.527 -5.774 -0.829 1.00 10.55 285 GLY A C 1
ATOM 2191 O O . GLY A 1 278 ? -6.089 -6.814 -0.332 1.00 12.48 285 GLY A O 1
ATOM 2192 N N . ASP A 1 279 ? -6.761 -5.635 -2.143 1.00 10.74 286 ASP A N 1
ATOM 2193 C CA . ASP A 1 279 ? -6.563 -6.775 -3.041 1.00 12.03 286 ASP A CA 1
ATOM 2194 C C . ASP A 1 279 ? -5.100 -7.248 -2.997 1.00 11.25 286 ASP A C 1
ATOM 2195 O O . ASP A 1 279 ? -4.813 -8.419 -3.265 1.00 12.75 286 ASP A O 1
ATOM 2200 N N . CYS A 1 280 ? -4.172 -6.313 -2.753 1.00 11.44 287 CYS A N 1
ATOM 2201 C CA . CYS A 1 280 ? -2.759 -6.650 -2.655 1.00 10.97 287 CYS A CA 1
ATOM 2202 C C . CYS A 1 280 ? -2.529 -7.572 -1.461 1.00 10.93 287 CYS A C 1
ATOM 2203 O O . CYS A 1 280 ? -1.886 -8.609 -1.600 1.00 10.79 287 CYS A O 1
ATOM 2206 N N . LEU A 1 281 ? -3.050 -7.163 -0.290 1.00 10.56 288 LEU A N 1
ATOM 2207 C CA . LEU A 1 281 ? -2.979 -8.028 0.871 1.00 9.80 288 LEU A CA 1
ATOM 2208 C C . LEU A 1 281 ? -3.694 -9.349 0.616 1.00 9.70 288 LEU A C 1
ATOM 2209 O O . LEU A 1 281 ? -3.240 -10.388 1.068 1.00 10.72 288 LEU A O 1
ATOM 2214 N N . GLN A 1 282 ? -4.890 -9.331 0.013 1.00 10.27 289 GLN A N 1
ATOM 2215 C CA . GLN A 1 282 ? -5.592 -10.588 -0.202 1.00 12.31 289 GLN A CA 1
ATOM 2216 C C . GLN A 1 282 ? -4.693 -11.569 -0.964 1.00 11.84 289 GLN A C 1
ATOM 2217 O O . GLN A 1 282 ? -4.640 -12.741 -0.626 1.00 12.35 289 GLN A O 1
ATOM 2223 N N . TYR A 1 283 ? -3.944 -11.084 -1.962 1.00 10.99 290 TYR A N 1
ATOM 2224 C CA . TYR A 1 283 ? -3.109 -11.965 -2.767 1.00 11.39 290 TYR A CA 1
ATOM 2225 C C . TYR A 1 283 ? -1.959 -12.526 -1.920 1.00 11.10 290 TYR A C 1
ATOM 2226 O O . TYR A 1 283 ? -1.775 -13.729 -1.864 1.00 12.68 290 TYR A O 1
ATOM 2235 N N . VAL A 1 284 ? -1.279 -11.654 -1.181 1.00 11.22 291 VAL A N 1
ATOM 2236 C CA . VAL A 1 284 ? -0.200 -12.081 -0.287 1.00 12.07 291 VAL A CA 1
ATOM 2237 C C . VAL A 1 284 ? -0.679 -13.063 0.786 1.00 13.53 291 VAL A C 1
ATOM 2238 O O . VAL A 1 284 ? -0.017 -14.072 1.050 1.00 13.57 291 VAL A O 1
ATOM 2242 N N . ARG A 1 285 ? -1.871 -12.813 1.350 1.00 13.32 292 ARG A N 1
ATOM 2243 C CA . ARG A 1 285 ? -2.393 -13.654 2.409 1.00 14.69 292 ARG A CA 1
ATOM 2244 C C . ARG A 1 285 ? -2.733 -15.051 1.900 1.00 16.12 292 ARG A C 1
ATOM 2245 O O . ARG A 1 285 ? -2.826 -15.984 2.699 1.00 18.73 292 ARG A O 1
ATOM 2253 N N . SER A 1 286 ? -2.942 -15.195 0.583 1.00 14.37 293 SER A N 1
ATOM 2254 C CA . SER A 1 286 ? -3.264 -16.492 0.006 1.00 15.99 293 SER A CA 1
ATOM 2255 C C . SER A 1 286 ? -2.110 -17.481 0.154 1.00 17.17 293 SER A C 1
ATOM 2256 O O . SER A 1 286 ? -2.344 -18.684 0.120 1.00 20.97 293 SER A O 1
ATOM 2259 N N . PHE A 1 287 ? -0.880 -16.974 0.349 1.00 16.88 294 PHE A N 1
ATOM 2260 C CA . PHE A 1 287 ? 0.259 -17.827 0.653 1.00 17.08 294 PHE A CA 1
ATOM 2261 C C . PHE A 1 287 ? 0.294 -18.159 2.145 1.00 17.40 294 PHE A C 1
ATOM 2262 O O . PHE A 1 287 ? 0.138 -17.271 2.991 1.00 19.04 294 PHE A O 1
ATOM 2270 N N . ASN A 1 288 ? 0.531 -19.436 2.449 1.00 16.18 295 ASN A N 1
ATOM 2271 C CA . ASN A 1 288 ? 0.669 -19.940 3.808 1.00 17.41 295 ASN A CA 1
ATOM 2272 C C . ASN A 1 288 ? 2.121 -19.782 4.255 1.00 16.53 295 ASN A C 1
ATOM 2273 O O . ASN A 1 288 ? 2.816 -20.753 4.559 1.00 18.05 295 ASN A O 1
ATOM 2278 N N . VAL A 1 289 ? 2.541 -18.523 4.278 1.00 14.69 296 VAL A N 1
ATOM 2279 C CA . VAL A 1 289 ? 3.874 -18.113 4.655 1.00 13.57 296 VAL A CA 1
ATOM 2280 C C . VAL A 1 289 ? 3.682 -17.079 5.751 1.00 14.06 296 VAL A C 1
ATOM 2281 O O . VAL A 1 289 ? 2.791 -16.221 5.652 1.00 14.14 296 VAL A O 1
ATOM 2285 N N . PRO A 1 290 ? 4.449 -17.170 6.857 1.00 13.28 297 PRO A N 1
ATOM 2286 C CA . PRO A 1 290 ? 4.314 -16.179 7.924 1.00 12.84 297 PRO A CA 1
ATOM 2287 C C . PRO A 1 290 ? 4.329 -14.736 7.419 1.00 11.27 297 PRO A C 1
ATOM 2288 O O . PRO A 1 290 ? 5.119 -14.411 6.536 1.00 10.51 297 PRO A O 1
ATOM 2292 N N . LEU A 1 291 ? 3.480 -13.877 8.000 1.00 10.88 298 LEU A N 1
ATOM 2293 C CA . LEU A 1 291 ? 3.209 -12.558 7.439 1.00 9.80 298 LEU A CA 1
ATOM 2294 C C . LEU A 1 291 ? 3.158 -11.519 8.553 1.00 10.09 298 LEU A C 1
ATOM 2295 O O . LEU A 1 291 ? 2.445 -11.697 9.530 1.00 10.58 298 LEU A O 1
ATOM 2300 N N . MET A 1 292 ? 3.884 -10.426 8.351 1.00 9.75 299 MET A N 1
ATOM 2301 C CA . MET A 1 292 ? 3.745 -9.228 9.161 1.00 9.72 299 MET A CA 1
ATOM 2302 C C . MET A 1 292 ? 3.050 -8.160 8.314 1.00 9.22 299 MET A C 1
ATOM 2303 O O . MET A 1 292 ? 3.454 -7.956 7.176 1.00 9.88 299 MET A O 1
ATOM 2308 N N . ILE A 1 293 ? 2.021 -7.504 8.891 1.00 8.81 300 ILE A N 1
ATOM 2309 C CA . ILE A 1 293 ? 1.260 -6.447 8.248 1.00 8.08 300 ILE A CA 1
ATOM 2310 C C . ILE A 1 293 ? 1.494 -5.151 9.018 1.00 8.15 300 ILE A C 1
ATOM 2311 O O . ILE A 1 293 ? 1.196 -5.106 10.230 1.00 9.81 300 ILE A O 1
ATOM 2316 N N . LEU A 1 294 ? 1.960 -4.101 8.324 1.00 8.10 301 LEU A N 1
ATOM 2317 C CA . LEU A 1 294 ? 2.240 -2.820 8.964 1.00 8.45 301 LEU A CA 1
ATOM 2318 C C . LEU A 1 294 ? 1.426 -1.705 8.300 1.00 8.59 301 LEU A C 1
ATOM 2319 O O . LEU A 1 294 ? 1.008 -1.825 7.143 1.00 10.06 301 LEU A O 1
ATOM 2324 N N . GLY A 1 295 ? 1.193 -0.616 9.028 1.00 8.17 302 GLY A N 1
ATOM 2325 C CA . GLY A 1 295 ? 0.621 0.580 8.441 1.00 8.49 302 GLY A CA 1
ATOM 2326 C C . GLY A 1 295 ? 1.654 1.436 7.718 1.00 9.03 302 GLY A C 1
ATOM 2327 O O . GLY A 1 295 ? 2.472 0.917 6.950 1.00 8.96 302 GLY A O 1
ATOM 2328 N N . GLY A 1 296 ? 1.537 2.748 7.920 1.00 9.56 303 GLY A N 1
ATOM 2329 C CA . GLY A 1 296 ? 2.479 3.684 7.339 1.00 9.41 303 GLY A CA 1
ATOM 2330 C C . GLY A 1 296 ? 1.853 5.053 7.195 1.00 9.21 303 GLY A C 1
ATOM 2331 O O . GLY A 1 296 ? 1.187 5.536 8.114 1.00 9.62 303 GLY A O 1
ATOM 2332 N N . GLY A 1 297 ? 2.145 5.706 6.080 1.00 9.43 304 GLY A N 1
ATOM 2333 C CA . GLY A 1 297 ? 1.544 6.981 5.790 1.00 9.86 304 GLY A CA 1
ATOM 2334 C C . GLY A 1 297 ? 0.049 6.869 5.498 1.00 9.61 304 GLY A C 1
ATOM 2335 O O . GLY A 1 297 ? -0.548 5.794 5.574 1.00 10.92 304 GLY A O 1
ATOM 2336 N N . GLY A 1 298 ? -0.532 8.017 5.150 1.00 9.04 305 GLY A N 1
ATOM 2337 C CA . GLY A 1 298 ? -1.965 8.094 4.932 1.00 9.31 305 GLY A CA 1
ATOM 2338 C C . GLY A 1 298 ? -2.516 9.262 5.733 1.00 9.67 305 GLY A C 1
ATOM 2339 O O . GLY A 1 298 ? -2.499 9.202 6.958 1.00 11.22 305 GLY A O 1
ATOM 2340 N N . TYR A 1 299 ? -3.032 10.295 5.034 1.00 9.87 306 TYR A N 1
ATOM 2341 C CA . TYR A 1 299 ? -3.306 11.581 5.649 1.00 11.09 306 TYR A CA 1
ATOM 2342 C C . TYR A 1 299 ? -4.780 12.015 5.561 1.00 11.11 306 TYR A C 1
ATOM 2343 O O . TYR A 1 299 ? -5.096 13.150 5.898 1.00 14.49 306 TYR A O 1
ATOM 2352 N N . THR A 1 300 ? -5.672 11.133 5.122 1.00 9.78 307 THR A N 1
ATOM 2353 C CA . THR A 1 300 ? -7.111 11.332 5.267 1.00 10.00 307 THR A CA 1
ATOM 2354 C C . THR A 1 300 ? -7.545 10.334 6.327 1.00 9.65 307 THR A C 1
ATOM 2355 O O . THR A 1 300 ? -7.734 9.155 6.041 1.00 10.46 307 THR A O 1
ATOM 2359 N N . LEU A 1 301 ? -7.690 10.805 7.569 1.00 10.77 308 LEU A N 1
ATOM 2360 C CA . LEU A 1 301 ? -7.824 9.878 8.684 1.00 11.31 308 LEU A CA 1
ATOM 2361 C C . LEU A 1 301 ? -8.983 8.903 8.510 1.00 10.96 308 LEU A C 1
ATOM 2362 O O . LEU A 1 301 ? -8.844 7.710 8.731 1.00 11.48 308 LEU A O 1
ATOM 2367 N N . PRO A 1 302 ? -10.188 9.337 8.094 1.00 11.03 309 PRO A N 1
ATOM 2368 C CA . PRO A 1 302 ? -11.260 8.370 7.956 1.00 11.18 309 PRO A CA 1
ATOM 2369 C C . PRO A 1 302 ? -10.995 7.261 6.935 1.00 10.74 309 PRO A C 1
ATOM 2370 O O . PRO A 1 302 ? -11.449 6.134 7.101 1.00 11.13 309 PRO A O 1
ATOM 2374 N N . ASN A 1 303 ? -10.229 7.586 5.888 1.00 10.24 310 ASN A N 1
ATOM 2375 C CA . ASN A 1 303 ? -9.921 6.630 4.834 1.00 9.75 310 ASN A CA 1
ATOM 2376 C C . ASN A 1 303 ? -8.866 5.632 5.312 1.00 10.10 310 ASN A C 1
ATOM 2377 O O . ASN A 1 303 ? -8.931 4.453 4.984 1.00 9.99 310 ASN A O 1
ATOM 2382 N N . VAL A 1 304 ? -7.901 6.132 6.109 1.00 9.43 311 VAL A N 1
ATOM 2383 C CA . VAL A 1 304 ? -6.900 5.277 6.717 1.00 9.43 311 VAL A CA 1
ATOM 2384 C C . VAL A 1 304 ? -7.547 4.233 7.623 1.00 9.66 311 VAL A C 1
ATOM 2385 O O . VAL A 1 304 ? -7.293 3.031 7.517 1.00 9.54 311 VAL A O 1
ATOM 2389 N N . ALA A 1 305 ? -8.419 4.701 8.511 1.00 9.99 312 ALA A N 1
ATOM 2390 C CA . ALA A 1 305 ? -9.088 3.790 9.441 1.00 9.86 312 ALA A CA 1
ATOM 2391 C C . ALA A 1 305 ? -9.948 2.770 8.682 1.00 10.16 312 ALA A C 1
ATOM 2392 O O . ALA A 1 305 ? -9.960 1.593 9.015 1.00 9.81 312 ALA A O 1
ATOM 2394 N N . ARG A 1 306 ? -10.680 3.214 7.652 1.00 10.65 313 ARG A N 1
ATOM 2395 C CA . ARG A 1 306 ? -11.496 2.274 6.855 1.00 11.94 313 ARG A CA 1
ATOM 2396 C C . ARG A 1 306 ? -10.598 1.211 6.210 1.00 10.92 313 ARG A C 1
ATOM 2397 O O . ARG A 1 306 ? -10.904 0.009 6.195 1.00 10.73 313 ARG A O 1
ATOM 2405 N N . CYS A 1 307 ? -9.465 1.675 5.648 1.00 9.64 314 CYS A N 1
ATOM 2406 C CA . CYS A 1 307 ? -8.582 0.837 4.852 1.00 9.79 314 CYS A CA 1
ATOM 2407 C C . CYS A 1 307 ? -8.013 -0.257 5.762 1.00 9.62 314 CYS A C 1
ATOM 2408 O O . CYS A 1 307 ? -8.026 -1.436 5.438 1.00 9.92 314 CYS A O 1
ATOM 2411 N N . TRP A 1 308 ? -7.499 0.150 6.937 1.00 9.92 315 TRP A N 1
ATOM 2412 C CA . TRP A 1 308 ? -6.877 -0.823 7.820 1.00 9.73 315 TRP A CA 1
ATOM 2413 C C . TRP A 1 308 ? -7.875 -1.728 8.543 1.00 9.84 315 TRP A C 1
ATOM 2414 O O . TRP A 1 308 ? -7.569 -2.890 8.850 1.00 9.80 315 TRP A O 1
ATOM 2425 N N . CYS A 1 309 ? -9.099 -1.221 8.805 1.00 9.69 316 CYS A N 1
ATOM 2426 C CA . CYS A 1 309 ? -10.185 -2.066 9.284 1.00 10.60 316 CYS A CA 1
ATOM 2427 C C . CYS A 1 309 ? -10.498 -3.175 8.271 1.00 10.52 316 CYS A C 1
ATOM 2428 O O . CYS A 1 309 ? -10.482 -4.357 8.580 1.00 9.73 316 CYS A O 1
ATOM 2431 N N . TYR A 1 310 ? -10.667 -2.775 7.008 1.00 10.57 317 TYR A N 1
ATOM 2432 C CA . TYR A 1 310 ? -10.934 -3.724 5.936 1.00 10.39 317 TYR A CA 1
ATOM 2433 C C . TYR A 1 310 ? -9.793 -4.743 5.827 1.00 10.02 317 TYR A C 1
ATOM 2434 O O . TYR A 1 310 ? -10.026 -5.954 5.681 1.00 10.76 317 TYR A O 1
ATOM 2443 N N . GLU A 1 311 ? -8.539 -4.263 5.880 1.00 9.73 318 GLU A N 1
ATOM 2444 C CA . GLU A 1 311 ? -7.417 -5.178 5.761 1.00 9.95 318 GLU A CA 1
ATOM 2445 C C . GLU A 1 311 ? -7.268 -6.109 6.961 1.00 9.73 318 GLU A C 1
ATOM 2446 O O . GLU A 1 311 ? -6.804 -7.242 6.788 1.00 10.51 318 GLU A O 1
ATOM 2452 N N . THR A 1 312 ? -7.683 -5.668 8.153 1.00 9.72 319 THR A N 1
ATOM 2453 C CA . THR A 1 312 ? -7.759 -6.568 9.301 1.00 10.40 319 THR A CA 1
ATOM 2454 C C . THR A 1 312 ? -8.714 -7.721 8.994 1.00 10.45 319 THR A C 1
ATOM 2455 O O . THR A 1 312 ? -8.433 -8.861 9.290 1.00 11.33 319 THR A O 1
ATOM 2459 N N . ALA A 1 313 ? -9.886 -7.396 8.445 1.00 10.39 320 ALA A N 1
ATOM 2460 C CA . ALA A 1 313 ? -10.848 -8.416 8.052 1.00 10.80 320 ALA A CA 1
ATOM 2461 C C . ALA A 1 313 ? -10.242 -9.385 7.038 1.00 11.55 320 ALA A C 1
ATOM 2462 O O . ALA A 1 313 ? -10.369 -10.593 7.178 1.00 12.65 320 ALA A O 1
ATOM 2464 N N . ILE A 1 314 ? -9.534 -8.863 6.041 1.00 11.78 321 ILE A N 1
ATOM 2465 C CA . ILE A 1 314 ? -8.850 -9.752 5.099 1.00 12.57 321 ILE A CA 1
ATOM 2466 C C . ILE A 1 314 ? -7.874 -10.669 5.856 1.00 12.85 321 ILE A C 1
ATOM 2467 O O . ILE A 1 314 ? -7.827 -11.870 5.617 1.00 12.47 321 ILE A O 1
ATOM 2472 N N . ALA A 1 315 ? -7.089 -10.091 6.771 1.00 11.88 322 ALA A N 1
ATOM 2473 C CA . ALA A 1 315 ? -6.141 -10.883 7.546 1.00 12.36 322 ALA A CA 1
ATOM 2474 C C . ALA A 1 315 ? -6.829 -12.055 8.259 1.00 13.37 322 ALA A C 1
ATOM 2475 O O . ALA A 1 315 ? -6.303 -13.177 8.263 1.00 13.43 322 ALA A O 1
ATOM 2477 N N . VAL A 1 316 ? -7.997 -11.810 8.876 1.00 13.47 323 VAL A N 1
ATOM 2478 C CA . VAL A 1 316 ? -8.622 -12.850 9.677 1.00 14.71 323 VAL A CA 1
ATOM 2479 C C . VAL A 1 316 ? -9.591 -13.709 8.864 1.00 16.53 323 VAL A C 1
ATOM 2480 O O . VAL A 1 316 ? -10.154 -14.644 9.424 1.00 19.88 323 VAL A O 1
ATOM 2484 N N . GLY A 1 317 ? -9.798 -13.416 7.569 1.00 15.89 324 GLY A N 1
ATOM 2485 C CA . GLY A 1 317 ? -10.685 -14.230 6.740 1.00 18.52 324 GLY A CA 1
ATOM 2486 C C . GLY A 1 317 ? -12.170 -13.916 6.931 1.00 19.21 324 GLY A C 1
ATOM 2487 O O . GLY A 1 317 ? -12.999 -14.800 6.737 1.00 24.66 324 GLY A O 1
ATOM 2488 N N . GLU A 1 318 ? -12.483 -12.653 7.237 1.00 19.84 325 GLU A N 1
ATOM 2489 C CA . GLU A 1 318 ? -13.850 -12.191 7.412 1.00 20.49 325 GLU A CA 1
ATOM 2490 C C . GLU A 1 318 ? -14.202 -11.223 6.282 1.00 20.11 325 GLU A C 1
ATOM 2491 O O . GLU A 1 318 ? -13.361 -10.477 5.782 1.00 20.33 325 GLU A O 1
ATOM 2497 N N . GLN A 1 319 ? -15.482 -11.237 5.906 1.00 20.98 326 GLN A N 1
ATOM 2498 C CA . GLN A 1 319 ? -16.028 -10.275 4.956 1.00 21.92 326 GLN A CA 1
ATOM 2499 C C . GLN A 1 319 ? -16.769 -9.222 5.777 1.00 22.73 326 GLN A C 1
ATOM 2500 O O . GLN A 1 319 ? -17.458 -9.578 6.727 1.00 27.27 326 GLN A O 1
ATOM 2502 N N . LEU A 1 320 ? -16.593 -7.936 5.466 1.00 20.26 327 LEU A N 1
ATOM 2503 C CA . LEU A 1 320 ? -17.278 -6.878 6.201 1.00 18.96 327 LEU A CA 1
ATOM 2504 C C . LEU A 1 320 ? -18.422 -6.274 5.378 1.00 20.40 327 LEU A C 1
ATOM 2505 O O . LEU A 1 320 ? -18.251 -5.989 4.177 1.00 22.99 327 LEU A O 1
ATOM 2510 N N . ASP A 1 321 ? -19.530 -5.954 6.069 1.00 20.53 328 ASP A N 1
ATOM 2511 C CA . ASP A 1 321 ? -20.629 -5.163 5.515 1.00 20.26 328 ASP A CA 1
ATOM 2512 C C . ASP A 1 321 ? -20.152 -3.753 5.159 1.00 19.01 328 ASP A C 1
ATOM 2513 O O . ASP A 1 321 ? -19.509 -3.117 5.957 1.00 18.89 328 ASP A O 1
ATOM 2518 N N . ASN A 1 322 ? -20.474 -3.231 3.976 1.00 19.20 329 ASN A N 1
ATOM 2519 C CA . ASN A 1 322 ? -20.081 -1.893 3.573 1.00 16.74 329 ASN A CA 1
ATOM 2520 C C . ASN A 1 322 ? -20.820 -0.830 4.400 1.00 16.13 329 ASN A C 1
ATOM 2521 O O . ASN A 1 322 ? -20.269 0.248 4.667 1.00 15.75 329 ASN A O 1
ATOM 2526 N N . ASP A 1 323 ? -22.044 -1.139 4.875 1.00 17.30 330 ASP A N 1
ATOM 2527 C CA . ASP A 1 323 ? -22.764 -0.179 5.704 1.00 17.17 330 ASP A CA 1
ATOM 2528 C C . ASP A 1 323 ? -22.069 -0.139 7.049 1.00 15.48 330 ASP A C 1
ATOM 2529 O O . ASP A 1 323 ? -21.946 -1.194 7.688 1.00 17.58 330 ASP A O 1
ATOM 2534 N N . LEU A 1 324 ? -21.554 1.042 7.426 1.00 15.22 331 LEU A N 1
ATOM 2535 C CA . LEU A 1 324 ? -20.765 1.126 8.662 1.00 14.84 331 LEU A CA 1
ATOM 2536 C C . LEU A 1 324 ? -21.637 0.855 9.885 1.00 14.82 331 LEU A C 1
ATOM 2537 O O . LEU A 1 324 ? -22.637 1.534 10.061 1.00 16.18 331 LEU A O 1
ATOM 2542 N N . PRO A 1 325 ? -21.261 -0.095 10.780 1.00 16.69 332 PRO A N 1
ATOM 2543 C CA . PRO A 1 325 ? -21.940 -0.234 12.066 1.00 17.37 332 PRO A CA 1
ATOM 2544 C C . PRO A 1 325 ? -21.586 0.974 12.924 1.00 18.17 332 PRO A C 1
ATOM 2545 O O . PRO A 1 325 ? -20.634 1.702 12.652 1.00 17.89 332 PRO A O 1
ATOM 2549 N N . GLY A 1 326 ? -22.395 1.244 13.948 1.00 18.66 333 GLY A N 1
ATOM 2550 C CA . GLY A 1 326 ? -22.130 2.409 14.781 1.00 18.16 333 GLY A CA 1
ATOM 2551 C C . GLY A 1 326 ? -20.710 2.368 15.345 1.00 16.17 333 GLY A C 1
ATOM 2552 O O . GLY A 1 326 ? -20.257 1.312 15.783 1.00 18.49 333 GLY A O 1
ATOM 2553 N N . ASN A 1 327 ? -20.034 3.526 15.316 1.00 15.58 334 ASN A N 1
ATOM 2554 C CA . ASN A 1 327 ? -18.721 3.696 15.916 1.00 13.94 334 ASN A CA 1
ATOM 2555 C C . ASN A 1 327 ? -18.709 5.035 16.654 1.00 14.16 334 ASN A C 1
ATOM 2556 O O . ASN A 1 327 ? -19.687 5.776 16.635 1.00 15.53 334 ASN A O 1
ATOM 2561 N N . ASP A 1 328 ? -17.574 5.343 17.286 1.00 13.34 335 ASP A N 1
ATOM 2562 C CA . ASP A 1 328 ? -17.422 6.479 18.177 1.00 12.99 335 ASP A CA 1
ATOM 2563 C C . ASP A 1 328 ? -16.909 7.723 17.452 1.00 14.29 335 ASP A C 1
ATOM 2564 O O . ASP A 1 328 ? -16.663 8.752 18.095 1.00 15.04 335 ASP A O 1
ATOM 2569 N N . TYR A 1 329 ? -16.801 7.656 16.114 1.00 14.35 336 TYR A N 1
ATOM 2570 C CA . TYR A 1 329 ? -16.281 8.758 15.323 1.00 14.68 336 TYR A CA 1
ATOM 2571 C C . TYR A 1 329 ? -17.131 8.967 14.075 1.00 14.45 336 TYR A C 1
ATOM 2572 O O . TYR A 1 329 ? -16.624 9.332 13.016 1.00 15.44 336 TYR A O 1
ATOM 2581 N N . MET A 1 330 ? -18.444 8.804 14.227 1.00 15.81 337 MET A N 1
ATOM 2582 C CA . MET A 1 330 ? -19.369 8.637 13.106 1.00 16.78 337 MET A CA 1
ATOM 2583 C C . MET A 1 330 ? -19.386 9.857 12.200 1.00 16.35 337 MET A C 1
ATOM 2584 O O . MET A 1 330 ? -19.455 9.698 10.983 1.00 17.87 337 MET A O 1
ATOM 2589 N N . LYS A 1 331 ? -19.284 11.065 12.755 1.00 16.22 338 LYS A N 1
ATOM 2590 C CA . LYS A 1 331 ? -19.399 12.250 11.917 1.00 17.66 338 LYS A CA 1
ATOM 2591 C C . LYS A 1 331 ? -18.316 12.276 10.837 1.00 16.59 338 LYS A C 1
ATOM 2592 O O . LYS A 1 331 ? -18.465 12.968 9.844 1.00 17.54 338 LYS A O 1
ATOM 2598 N N . TYR A 1 332 ? -17.167 11.619 11.078 1.00 14.77 339 TYR A N 1
ATOM 2599 C CA . TYR A 1 332 ? -16.059 11.682 10.140 1.00 14.86 339 TYR A CA 1
ATOM 2600 C C . TYR A 1 332 ? -16.332 10.829 8.911 1.00 13.84 339 TYR A C 1
ATOM 2601 O O . TYR A 1 332 ? -15.553 10.911 7.977 1.00 13.41 339 TYR A O 1
ATOM 2610 N N . PHE A 1 333 ? -17.420 10.034 8.925 1.00 12.58 340 PHE A N 1
ATOM 2611 C CA . PHE A 1 333 ? -17.752 9.157 7.799 1.00 13.20 340 PHE A CA 1
ATOM 2612 C C . PHE A 1 333 ? -18.998 9.637 7.041 1.00 14.36 340 PHE A C 1
ATOM 2613 O O . PHE A 1 333 ? -19.534 8.912 6.190 1.00 14.87 340 PHE A O 1
ATOM 2621 N N . ARG A 1 334 ? -19.434 10.866 7.338 1.00 15.64 341 ARG A N 1
ATOM 2622 C CA . ARG A 1 334 ? -20.576 11.515 6.707 1.00 17.80 341 ARG A CA 1
ATOM 2623 C C . ARG A 1 334 ? -20.255 11.822 5.257 1.00 18.45 341 ARG A C 1
ATOM 2624 O O . ARG A 1 334 ? -19.113 12.118 4.942 1.00 19.98 341 ARG A O 1
ATOM 2632 N N . PRO A 1 335 ? -21.230 11.918 4.335 1.00 19.04 342 PRO A N 1
ATOM 2633 C CA . PRO A 1 335 ? -22.642 11.602 4.577 1.00 19.95 342 PRO A CA 1
ATOM 2634 C C . PRO A 1 335 ? -23.112 10.175 4.285 1.00 20.04 342 PRO A C 1
ATOM 2635 O O . PRO A 1 335 ? -24.269 9.836 4.587 1.00 24.04 342 PRO A O 1
ATOM 2639 N N . ASP A 1 336 ? -22.248 9.355 3.670 1.00 18.32 343 ASP A N 1
ATOM 2640 C CA . ASP A 1 336 ? -22.647 8.056 3.139 1.00 19.22 343 ASP A CA 1
ATOM 2641 C C . ASP A 1 336 ? -22.482 6.939 4.187 1.00 15.86 343 ASP A C 1
ATOM 2642 O O . ASP A 1 336 ? -23.093 5.873 4.075 1.00 15.45 343 ASP A O 1
ATOM 2644 N N . TYR A 1 337 ? -21.561 7.133 5.149 1.00 14.29 344 TYR A N 1
ATOM 2645 C CA . TYR A 1 337 ? -21.348 6.176 6.221 1.00 14.13 344 TYR A CA 1
ATOM 2646 C C . TYR A 1 337 ? -21.100 4.778 5.663 1.00 14.23 344 TYR A C 1
ATOM 2647 O O . TYR A 1 337 ? -21.707 3.831 6.133 1.00 15.43 344 TYR A O 1
ATOM 2656 N N . LYS A 1 338 ? -20.159 4.659 4.702 1.00 13.98 345 LYS A N 1
ATOM 2657 C CA . LYS A 1 338 ? -19.742 3.370 4.162 1.00 14.01 345 LYS A CA 1
ATOM 2658 C C . LYS A 1 338 ? -18.273 3.067 4.472 1.00 12.64 345 LYS A C 1
ATOM 2659 O O . LYS A 1 338 ? -17.477 3.963 4.671 1.00 14.00 345 LYS A O 1
ATOM 2665 N N . LEU A 1 339 ? -17.920 1.784 4.444 1.00 12.72 346 LEU A N 1
ATOM 2666 C CA . LEU A 1 339 ? -16.547 1.358 4.653 1.00 12.90 346 LEU A CA 1
ATOM 2667 C C . LEU A 1 339 ? -15.696 1.672 3.426 1.00 13.42 346 LEU A C 1
ATOM 2668 O O . LEU A 1 339 ? -14.576 2.134 3.552 1.00 12.97 346 LEU A O 1
ATOM 2673 N N . HIS A 1 340 ? -16.255 1.423 2.242 1.00 14.67 347 HIS A N 1
ATOM 2674 C CA . HIS A 1 340 ? -15.534 1.552 0.989 1.00 14.53 347 HIS A CA 1
ATOM 2675 C C . HIS A 1 340 ? -15.614 2.981 0.475 1.00 15.53 347 HIS A C 1
ATOM 2676 O O . HIS A 1 340 ? -16.547 3.705 0.798 1.00 18.49 347 HIS A O 1
ATOM 2683 N N . ILE A 1 341 ? -14.599 3.376 -0.307 1.00 15.34 348 ILE A N 1
ATOM 2684 C CA . ILE A 1 341 ? -14.531 4.694 -0.916 1.00 15.09 348 ILE A CA 1
ATOM 2685 C C . ILE A 1 341 ? -14.516 4.553 -2.433 1.00 14.83 348 ILE A C 1
ATOM 2686 O O . ILE A 1 341 ? -14.114 3.516 -2.953 1.00 15.63 348 ILE A O 1
ATOM 2691 N N . LEU A 1 342 ? -14.880 5.646 -3.115 1.00 16.01 349 LEU A N 1
ATOM 2692 C CA . LEU A 1 342 ? -14.869 5.680 -4.565 1.00 17.76 349 LEU A CA 1
ATOM 2693 C C . LEU A 1 342 ? -13.605 6.384 -5.014 1.00 16.97 349 LEU A C 1
ATOM 2694 O O . LEU A 1 342 ? -13.133 7.338 -4.387 1.00 17.18 349 LEU A O 1
ATOM 2699 N N . PRO A 1 343 ? -13.017 5.947 -6.136 1.00 15.15 350 PRO A N 1
ATOM 2700 C CA . PRO A 1 343 ? -11.908 6.705 -6.717 1.00 15.48 350 PRO A CA 1
ATOM 2701 C C . PRO A 1 343 ? -12.430 8.074 -7.146 1.00 15.25 350 PRO A C 1
ATOM 2702 O O . PRO A 1 343 ? -13.621 8.224 -7.385 1.00 16.81 350 PRO A O 1
ATOM 2706 N N . THR A 1 344 ? -11.539 9.059 -7.166 1.00 16.25 351 THR A N 1
ATOM 2707 C CA . THR A 1 344 ? -11.849 10.396 -7.624 1.00 16.42 351 THR A CA 1
ATOM 2708 C C . THR A 1 344 ? -11.771 10.423 -9.147 1.00 16.96 351 THR A C 1
ATOM 2709 O O . THR A 1 344 ? -11.403 9.442 -9.803 1.00 17.25 351 THR A O 1
ATOM 2713 N N . ASN A 1 345 ? -12.038 11.600 -9.697 1.00 18.43 352 ASN A N 1
ATOM 2714 C CA . ASN A 1 345 ? -11.981 11.809 -11.134 1.00 19.01 352 ASN A CA 1
ATOM 2715 C C . ASN A 1 345 ? -10.560 11.928 -11.675 1.00 17.70 352 ASN A C 1
ATOM 2716 O O . ASN A 1 345 ? -10.393 12.172 -12.870 1.00 17.55 352 ASN A O 1
ATOM 2721 N N . ARG A 1 346 ? -9.548 11.797 -10.811 1.00 14.89 353 ARG A N 1
ATOM 2722 C CA . ARG A 1 346 ? -8.168 12.015 -11.215 1.00 15.27 353 ARG A CA 1
ATOM 2723 C C . ARG A 1 346 ? -7.804 11.077 -12.365 1.00 15.28 353 ARG A C 1
ATOM 2724 O O . ARG A 1 346 ? -8.072 9.891 -12.297 1.00 16.49 353 ARG A O 1
ATOM 2732 N N . GLN A 1 347 ? -7.191 11.594 -13.443 1.00 16.40 354 GLN A N 1
ATOM 2733 C CA . GLN A 1 347 ? -6.780 10.722 -14.533 1.00 15.78 354 GLN A CA 1
ATOM 2734 C C . GLN A 1 347 ? -5.635 9.822 -14.088 1.00 15.63 354 GLN A C 1
ATOM 2735 O O . GLN A 1 347 ? -4.756 10.275 -13.357 1.00 16.48 354 GLN A O 1
ATOM 2741 N N . ASN A 1 348 ? -5.576 8.613 -14.653 1.00 14.66 355 ASN A N 1
ATOM 2742 C CA . ASN A 1 348 ? -4.438 7.732 -14.432 1.00 13.72 355 ASN A CA 1
ATOM 2743 C C . ASN A 1 348 ? -3.393 7.957 -15.528 1.00 15.35 355 ASN A C 1
ATOM 2744 O O . ASN A 1 348 ? -3.651 7.653 -16.679 1.00 17.62 355 ASN A O 1
ATOM 2749 N N . LEU A 1 349 ? -2.215 8.470 -15.163 1.00 14.60 356 LEU A N 1
ATOM 2750 C CA . LEU A 1 349 ? -1.143 8.673 -16.134 1.00 14.39 356 LEU A CA 1
ATOM 2751 C C . LEU A 1 349 ? -0.397 7.378 -16.432 1.00 14.22 356 LEU A C 1
ATOM 2752 O O . LEU A 1 349 ? 0.409 7.368 -17.355 1.00 16.96 356 LEU A O 1
ATOM 2757 N N . ASN A 1 350 ? -0.608 6.325 -15.627 1.00 12.90 357 ASN A N 1
ATOM 2758 C CA . ASN A 1 350 ? -0.044 5.014 -15.930 1.00 13.63 357 ASN A CA 1
ATOM 2759 C C . ASN A 1 350 ? -0.899 4.314 -16.986 1.00 13.85 357 ASN A C 1
ATOM 2760 O O . ASN A 1 350 ? -1.991 3.825 -16.659 1.00 16.71 357 ASN A O 1
ATOM 2765 N N . THR A 1 351 ? -0.437 4.332 -18.241 1.00 13.94 358 THR A N 1
ATOM 2766 C CA . THR A 1 351 ? -1.179 3.709 -19.322 1.00 13.10 358 THR A CA 1
ATOM 2767 C C . THR A 1 351 ? -1.082 2.188 -19.215 1.00 13.96 358 THR A C 1
ATOM 2768 O O . THR A 1 351 ? -0.224 1.645 -18.511 1.00 14.19 358 THR A O 1
ATOM 2772 N N . ARG A 1 352 ? -2.015 1.492 -19.882 1.00 13.71 359 ARG A N 1
ATOM 2773 C CA . ARG A 1 352 ? -1.934 0.048 -20.019 1.00 14.45 359 ARG A CA 1
ATOM 2774 C C . ARG A 1 352 ? -0.541 -0.362 -20.504 1.00 13.75 359 ARG A C 1
ATOM 2775 O O . ARG A 1 352 ? 0.015 -1.352 -20.029 1.00 14.12 359 ARG A O 1
ATOM 2783 N N . LEU A 1 353 ? 0.018 0.382 -21.469 1.00 12.95 360 LEU A N 1
ATOM 2784 C CA . LEU A 1 353 ? 1.305 0.026 -22.020 1.00 14.27 360 LEU A CA 1
ATOM 2785 C C . LEU A 1 353 ? 2.439 0.336 -21.051 1.00 14.32 360 LEU A C 1
ATOM 2786 O O . LEU A 1 353 ? 3.442 -0.388 -21.018 1.00 14.01 360 LEU A O 1
ATOM 2791 N N . ASP A 1 354 ? 2.257 1.368 -20.227 1.00 13.49 361 ASP A N 1
ATOM 2792 C CA . ASP A 1 354 ? 3.239 1.639 -19.183 1.00 13.04 361 ASP A CA 1
ATOM 2793 C C . ASP A 1 354 ? 3.297 0.468 -18.195 1.00 13.77 361 ASP A C 1
ATOM 2794 O O . ASP A 1 354 ? 4.381 0.095 -17.720 1.00 14.15 361 ASP A O 1
ATOM 2799 N N . ILE A 1 355 ? 2.136 -0.105 -17.873 1.00 13.25 362 ILE A N 1
ATOM 2800 C CA . ILE A 1 355 ? 2.074 -1.209 -16.928 1.00 13.33 362 ILE A CA 1
ATOM 2801 C C . ILE A 1 355 ? 2.695 -2.469 -17.528 1.00 14.09 362 ILE A C 1
ATOM 2802 O O . ILE A 1 355 ? 3.456 -3.148 -16.837 1.00 13.16 362 ILE A O 1
ATOM 2807 N N . ILE A 1 356 ? 2.428 -2.763 -18.808 1.00 14.00 363 ILE A N 1
ATOM 2808 C CA . ILE A 1 356 ? 3.036 -3.919 -19.454 1.00 14.85 363 ILE A CA 1
ATOM 2809 C C . ILE A 1 356 ? 4.551 -3.713 -19.463 1.00 13.91 363 ILE A C 1
ATOM 2810 O O . ILE A 1 356 ? 5.295 -4.639 -19.167 1.00 13.73 363 ILE A O 1
ATOM 2815 N N . THR A 1 357 ? 4.971 -2.506 -19.809 1.00 13.99 364 THR A N 1
ATOM 2816 C CA . THR A 1 357 ? 6.428 -2.219 -19.856 1.00 14.07 364 THR A CA 1
ATOM 2817 C C . THR A 1 357 ? 7.103 -2.556 -18.512 1.00 14.27 364 THR A C 1
ATOM 2818 O O . THR A 1 357 ? 8.111 -3.253 -18.499 1.00 14.09 364 THR A O 1
ATOM 2822 N N . MET A 1 358 ? 6.539 -2.028 -17.436 1.00 13.84 365 MET A N 1
ATOM 2823 C CA . MET A 1 358 ? 7.145 -2.231 -16.095 1.00 13.91 365 MET A CA 1
ATOM 2824 C C . MET A 1 358 ? 7.046 -3.701 -15.694 1.00 12.34 365 MET A C 1
ATOM 2825 O O . MET A 1 358 ? 7.966 -4.209 -15.089 1.00 12.84 365 MET A O 1
ATOM 2827 N N . ARG A 1 359 ? 5.941 -4.348 -16.025 1.00 11.97 366 ARG A N 1
ATOM 2828 C CA . ARG A 1 359 ? 5.777 -5.755 -15.713 1.00 12.39 366 ARG A CA 1
ATOM 2829 C C . ARG A 1 359 ? 6.884 -6.570 -16.382 1.00 11.85 366 ARG A C 1
ATOM 2830 O O . ARG A 1 359 ? 7.504 -7.409 -15.726 1.00 11.98 366 ARG A O 1
ATOM 2838 N N . GLU A 1 360 ? 7.109 -6.367 -17.685 1.00 12.70 367 GLU A N 1
ATOM 2839 C CA . GLU A 1 360 ? 8.078 -7.189 -18.368 1.00 14.21 367 GLU A CA 1
ATOM 2840 C C . GLU A 1 360 ? 9.471 -6.916 -17.820 1.00 12.97 367 GLU A C 1
ATOM 2841 O O . GLU A 1 360 ? 10.252 -7.845 -17.708 1.00 14.37 367 GLU A O 1
ATOM 2847 N N . THR A 1 361 ? 9.761 -5.666 -17.449 1.00 12.64 368 THR A N 1
ATOM 2848 C CA . THR A 1 361 ? 11.058 -5.325 -16.885 1.00 13.05 368 THR A CA 1
ATOM 2849 C C . THR A 1 361 ? 11.307 -6.094 -15.578 1.00 13.09 368 THR A C 1
ATOM 2850 O O . THR A 1 361 ? 12.366 -6.698 -15.390 1.00 13.45 368 THR A O 1
ATOM 2854 N N . LEU A 1 362 ? 10.326 -6.069 -14.674 1.00 12.22 369 LEU A N 1
ATOM 2855 C CA . LEU A 1 362 ? 10.462 -6.702 -13.368 1.00 11.76 369 LEU A CA 1
ATOM 2856 C C . LEU A 1 362 ? 10.496 -8.217 -13.487 1.00 12.35 369 LEU A C 1
ATOM 2857 O O . LEU A 1 362 ? 11.260 -8.886 -12.788 1.00 12.69 369 LEU A O 1
ATOM 2862 N N . LEU A 1 363 ? 9.658 -8.788 -14.350 1.00 11.93 370 LEU A N 1
ATOM 2863 C CA . LEU A 1 363 ? 9.682 -10.227 -14.541 1.00 12.96 370 LEU A CA 1
ATOM 2864 C C . LEU A 1 363 ? 11.047 -10.675 -15.063 1.00 12.47 370 LEU A C 1
ATOM 2865 O O . LEU A 1 363 ? 11.562 -11.707 -14.626 1.00 13.42 370 LEU A O 1
ATOM 2870 N N . ALA A 1 364 ? 11.630 -9.899 -15.988 1.00 12.85 371 ALA A N 1
ATOM 2871 C CA . ALA A 1 364 ? 12.943 -10.218 -16.524 1.00 13.71 371 ALA A CA 1
ATOM 2872 C C . ALA A 1 364 ? 13.990 -10.150 -15.411 1.00 13.78 371 ALA A C 1
ATOM 2873 O O . ALA A 1 364 ? 14.865 -11.004 -15.325 1.00 13.86 371 ALA A O 1
ATOM 2875 N N . GLN A 1 365 ? 13.875 -9.144 -14.548 1.00 12.87 372 GLN A N 1
ATOM 2876 C CA . GLN A 1 365 ? 14.811 -9.016 -13.435 1.00 12.20 372 GLN A CA 1
ATOM 2877 C C . GLN A 1 365 ? 14.738 -10.238 -12.520 1.00 12.13 372 GLN A C 1
ATOM 2878 O O . GLN A 1 365 ? 15.762 -10.743 -12.075 1.00 12.71 372 GLN A O 1
ATOM 2884 N N . LEU A 1 366 ? 13.543 -10.746 -12.250 1.00 11.94 373 LEU A N 1
ATOM 2885 C CA . LEU A 1 366 ? 13.387 -11.874 -11.364 1.00 12.41 373 LEU A CA 1
ATOM 2886 C C . LEU A 1 366 ? 14.027 -13.112 -12.002 1.00 14.43 373 LEU A C 1
ATOM 2887 O O . LEU A 1 366 ? 14.592 -13.949 -11.303 1.00 15.29 373 LEU A O 1
ATOM 2892 N N . SER A 1 367 ? 13.928 -13.251 -13.328 1.00 15.35 374 SER A N 1
ATOM 2893 C CA . SER A 1 367 ? 14.574 -14.358 -13.999 1.00 17.10 374 SER A CA 1
ATOM 2894 C C . SER A 1 367 ? 16.075 -14.348 -13.721 1.00 17.05 374 SER A C 1
ATOM 2895 O O . SER A 1 367 ? 16.670 -15.422 -13.611 1.00 20.66 374 SER A O 1
ATOM 2898 N N . LEU A 1 368 ? 16.681 -13.154 -13.620 1.00 15.73 375 LEU A N 1
ATOM 2899 C CA . LEU A 1 368 ? 18.122 -13.060 -13.391 1.00 16.57 375 LEU A CA 1
ATOM 2900 C C . LEU A 1 368 ? 18.513 -13.547 -11.992 1.00 16.44 375 LEU A C 1
ATOM 2901 O O . LEU A 1 368 ? 19.646 -13.981 -11.774 1.00 17.12 375 LEU A O 1
ATOM 2906 N N . VAL A 1 369 ? 17.588 -13.492 -11.039 1.00 16.98 376 VAL A N 1
ATOM 2907 C CA . VAL A 1 369 ? 17.820 -14.032 -9.703 1.00 17.28 376 VAL A CA 1
ATOM 2908 C C . VAL A 1 369 ? 18.202 -15.514 -9.771 1.00 18.60 376 VAL A C 1
ATOM 2909 O O . VAL A 1 369 ? 19.005 -15.965 -8.955 1.00 19.11 376 VAL A O 1
ATOM 2913 N N . MET A 1 370 ? 17.662 -16.285 -10.729 1.00 20.10 377 MET A N 1
ATOM 2914 C CA A MET A 1 370 ? 17.948 -17.709 -10.818 0.70 22.66 377 MET A CA 1
ATOM 2915 C CA B MET A 1 370 ? 17.953 -17.714 -10.791 0.30 20.61 377 MET A CA 1
ATOM 2916 C C . MET A 1 370 ? 19.418 -17.951 -11.180 1.00 22.94 377 MET A C 1
ATOM 2917 O O . MET A 1 370 ? 19.943 -19.056 -10.986 1.00 25.48 377 MET A O 1
ATOM 2926 N N . HIS A 1 371 ? 20.108 -16.923 -11.716 1.00 22.08 378 HIS A N 1
ATOM 2927 C CA . HIS A 1 371 ? 21.483 -17.061 -12.188 1.00 24.53 378 HIS A CA 1
ATOM 2928 C C . HIS A 1 371 ? 22.474 -16.417 -11.221 1.00 22.20 378 HIS A C 1
ATOM 2929 O O . HIS A 1 371 ? 23.653 -16.257 -11.535 1.00 23.82 378 HIS A O 1
ATOM 2936 N N . ALA A 1 372 ? 22.011 -16.121 -9.999 1.00 23.01 379 ALA A N 1
ATOM 2937 C CA . ALA A 1 372 ? 22.842 -15.482 -8.996 1.00 23.31 379 ALA A CA 1
ATOM 2938 C C . ALA A 1 372 ? 24.019 -16.392 -8.639 1.00 23.77 379 ALA A C 1
ATOM 2939 O O . ALA A 1 372 ? 23.899 -17.616 -8.608 1.00 21.73 379 ALA A O 1
ATOM 2941 N N . PRO A 1 373 ? 25.210 -15.844 -8.335 1.00 26.53 380 PRO A N 1
ATOM 2942 C CA . PRO A 1 373 ? 26.380 -16.709 -8.143 1.00 27.90 380 PRO A CA 1
ATOM 2943 C C . PRO A 1 373 ? 26.212 -17.718 -6.997 1.00 28.41 380 PRO A C 1
ATOM 2944 O O . PRO A 1 373 ? 26.749 -18.824 -7.066 1.00 28.89 380 PRO A O 1
ATOM 2948 N N . SER A 1 374 ? 25.422 -17.342 -5.972 1.00 29.40 381 SER A N 1
ATOM 2949 C CA . SER A 1 374 ? 25.126 -18.185 -4.822 1.00 29.92 381 SER A CA 1
ATOM 2950 C C . SER A 1 374 ? 23.644 -18.095 -4.465 1.00 29.20 381 SER A C 1
ATOM 2951 O O . SER A 1 374 ? 22.977 -17.140 -4.855 1.00 32.05 381 SER A O 1
ATOM 2954 N N . VAL A 1 375 ? 23.163 -19.063 -3.667 1.00 30.62 382 VAL A N 1
ATOM 2955 C CA . VAL A 1 375 ? 21.766 -19.121 -3.235 1.00 31.43 382 VAL A CA 1
ATOM 2956 C C . VAL A 1 375 ? 21.716 -18.791 -1.742 1.00 28.66 382 VAL A C 1
ATOM 2957 O O . VAL A 1 375 ? 22.499 -19.354 -0.984 1.00 32.01 382 VAL A O 1
ATOM 2959 N N . PRO A 1 376 ? 20.796 -17.930 -1.232 1.00 27.69 383 PRO A N 1
ATOM 2960 C CA . PRO A 1 376 ? 20.690 -17.711 0.216 1.00 26.29 383 PRO A CA 1
ATOM 2961 C C . PRO A 1 376 ? 19.927 -18.809 0.992 1.00 28.81 383 PRO A C 1
ATOM 2962 O O . PRO A 1 376 ? 18.679 -18.803 0.914 1.00 27.88 383 PRO A O 1
#

Secondary structure (DSSP, 8-state):
-PPPEEEE--TTHHHHHH-TT-TTS--HHHHHHHHHHHTTGGGGSEEEPPPPP-HHHHTTTS-HHHHHHHHH--HHHHSS--HHHHHHHHHTT---SSSSGGGTTHHHHHHHHHHHHHHHHHHHHTTS-SEEEETT---TT--SS--BTTBSS-HHHHHHHHHTTT-S-EEEEE-SSS--HHHHHHTTT-SSEEEEEEEE--SS--TT----GGGTT-EEEEEE-TT--HHHHHHHHHHHHHHHHHHH--SEEEEE--GGGBTT-TT----B-HHHHHHHHHHHHTS-S-EEEE------HHHHHHHHHHHHHHHHT----SBPPP-TTGGGGTTT-BSS----S----S-HHHHHHHHHHHHHHHHHHTT-SS--

B-factor: mean 16.31, std 6.26, range [8.08, 54.59]

Radius of gyration: 19.72 Å; Cα contacts (8 Å, |Δi|>4): 801; chains: 1; bounding box: 50×54×50 Å

GO terms:
  GO:0009553 embryo sac development (P, IMP)
  GO:0009793 embryo development ending in seed dormancy (P, IMP)
  GO:0009845 seed germination (P, IMP)

Nearest PDB structures (foldseek):
  8wzl-assembly1_A  TM=1.003E+00  e=5.150E-82  Arabidopsis thaliana
  6who-assembly1_A  TM=9.361E-01  e=6.483E-50  Homo sapiens
  3max-assembly1_A  TM=9.357E-01  e=1.932E-49  Homo sapiens
  7kbh-assembly2_B  TM=9.307E-01  e=1.084E-48  Homo sapiens
  7ao8-assembly1_E  TM=9.285E-01  e=4.305E-48  Homo sapiens

Organism: Arabidopsis thaliana (NCBI:txid3702)

Foldseek 3Di:
DFFAEEEEDDPCLVCLWQNPVPNQPDDQRNLLVQQLVLQVLCVQYHYDYFDFDAPVLLVVFAPPVQSVLQQVQELVCPPVHDVVNVVLCVQQVPDPPDRTNSHGRRRRSQRRQLSLLLRQLVCVLVVVGLEYERASAQALQRHNRHADDNGSGHSVQSNVVSNVVRWQAEEEEEDAAADSVRNCVSCQAARNYAYAYEYADDDDQDQCSQGDHNRHLSYGGDHFHFAAELVLCVLQLLLLVVLCCVQSVTQEYEYELEACQDAPFPPGRYFYKLCSSLVNVLNVLVDSHRYYYYYHHGHLSLRSSLSSSCNSCSNSVHDGDQQRRDGSNQVSCPDRNGSIDHTDPRDGPCDPVNSVVSNVSSSVSSVCSNVRPDRD

InterPro domains:
  IPR000286 Histone deacetylase HDAC [PR01270] (144-167)
  IPR000286 Histone deacetylase HDAC [PR01270] (176-191)
  IPR000286 Histone deacetylase HDAC [PR01270] (257-267)
  IPR003084 Class I/II Histone deacetylase HDAC [PIRSF037913] (7-403)
  IPR003084 Class I/II Histone deacetylase HDAC [PR01271] (31-48)
  IPR003084 Class I/II Histone deacetylase HDAC [PR01271] (64-82)
  IPR003084 Class I/II Histone deacetylase HDAC [PR01271] (122-142)
  IPR003084 Class I/II Histone deacetylase HDAC [PR01271] (163-179)
  IPR003084 Class I/II Histone deacetylase HDAC [PR01271] (218-231)
  IPR003084 Class I/II Histone deacetylase HDAC [PR01271] (235-253)
  IPR023696 Ureohydrolase domain superfamily [SSF52768] (10-374)
  IPR023801 Histone deacetylase domain [PF00850] (30-320)
  IPR037138 Histone deacetylase domain superfamily [G3DSA:3.40.800.20] (3-388)

Sequence (376 aa):
GKRRVSYFYEPMIGDYYYGVNQPTKPQRIRVTHNLILSYNLHRHMEINHPDLADASDFEKFHSLEYINFLKSVTPETVTDPHPSVSENLKRFNVDVDWDGPVFHNLFDYCRAYAGGSISAAAKLNRQEADIAINWAGGMHHVKKDKASGFGYVNDVVLAILELLKSFKRVLYIEIGFPHGDEVEEAFKDTDRVMTVSFHKVGDTGDISDYGEGKGQYYSLNAPLKDGLDDFSLRGLFIPVIHRAMEIYEPEVIVLQCGADSLAGDPFGTFNLSIKGHGDCLQYVRSFNVPLMILGGGGYTLPNVARCWCYETAIAVGEQLDNDLPGNDYMKYFRPDYKLHILPTNRQNLNTRLDIITMRETLLAQLSLVMMHAPSVP

Solvent-accessible surface area: 15249 Å² total; per-residue (Å²): 138,86,37,121,7,2,4,13,22,14,85,89,2,0,34,30,6,26,14,102,136,62,82,109,70,27,2,12,10,32,0,1,24,31,0,0,65,25,27,53,1,71,168,82,21,96,76,26,120,2,114,65,3,64,14,74,31,0,56,116,14,7,39,118,102,0,0,83,17,0,105,53,5,48,39,141,60,5,76,137,49,118,97,59,32,49,126,58,12,102,89,7,80,6,80,37,131,79,50,1,0,4,50,59,52,2,33,34,7,0,66,2,0,0,1,0,0,25,13,0,0,41,33,2,23,167,136,92,4,43,0,0,0,4,4,10,0,0,10,8,62,1,88,111,36,73,6,35,45,32,0,5,0,0,0,0,2,4,0,0,66,25,0,29,143,66,22,38,49,0,0,2,0,2,4,0,24,39,11,1,25,17,0,9,100,41,11,11,90,34,20,91,2,0,5,1,4,3,0,50,73,42,152,57,5,79,51,80,39,76,20,94,68,69,0,77,47,8,4,0,2,1,36,6,86,35,0,2,44,48,165,11,2,135,33,0,1,38,39,0,1,88,74,0,17,103,35,7,112,8,67,0,1,0,0,0,0,0,1,4,1,2,4,50,9,90,148,10,32,5,8,1,8,0,53,4,0,0,60,4,0,91,44,2,39,75,48,132,29,45,2,0,0,0,0,0,10,1,68,38,40,23,17,1,0,26,0,0,0,36,0,0,1,9,0,15,56,70,102,30,110,59,94,9,44,63,19,114,21,63,139,84,2,168,124,69,74,77,0,45,27,156,72,67,158,112,127,43,75,7,72,160,114,43,13,57,89,13,68,85,55,0,23,60,11,0,37,80,12,127,149,30,148,75,98,53